Protein AF-A0A6C8H9N4-F1 (afdb_monomer_lite)

InterPro domains:
  IPR001451 Hexapeptide repeat [PF00132] (368-402)
  IPR001753 Enoyl-CoA hydratase/isomerase-like domain [PF00378] (10-259)
  IPR011004 Trimeric LpxA-like superfamily [SSF51161] (281-445)
  IPR014748 Enoyl-CoA hydratase, C-terminal [G3DSA:1.10.12.10] (200-261)
  IPR018376 Enoyl-CoA hydratase/isomerase, conserved site [PS00166] (98-118)
  IPR022852 Carnitinyl-CoA dehydratase [MF_01051] (1-261)
  IPR022852 Carnitinyl-CoA dehydratase [NF002936] (1-260)
  IPR023446 Carnitine operon protein CaiE [MF_01525] (281-476)
  IPR023446 Carnitine operon protein CaiE [NF010150] (281-476)
  IPR029045 ClpP/crotonase-like domain superfamily [SSF52096] (2-259)

Structure (mmCIF, N/CA/C/O backbone):
data_AF-A0A6C8H9N4-F1
#
_entry.id   AF-A0A6C8H9N4-F1
#
loop_
_atom_site.group_PDB
_atom_site.id
_atom_site.type_symbol
_atom_site.label_atom_id
_atom_site.label_alt_id
_atom_site.label_comp_id
_atom_site.label_asym_id
_atom_site.label_entity_id
_atom_site.label_seq_id
_atom_site.pdbx_PDB_ins_code
_atom_site.Cartn_x
_atom_site.Cartn_y
_atom_site.Cartn_z
_atom_site.occupancy
_atom_site.B_iso_or_equiv
_atom_site.auth_seq_id
_atom_site.auth_comp_id
_atom_site.auth_asym_id
_atom_site.auth_atom_id
_atom_site.pdbx_PDB_model_num
ATOM 1 N N . MET A 1 1 ? 4.449 -7.196 29.551 1.00 45.88 1 MET A N 1
ATOM 2 C CA . MET A 1 1 ? 3.094 -6.666 29.304 1.00 45.88 1 MET A CA 1
ATOM 3 C C . MET A 1 1 ? 2.876 -5.544 30.298 1.00 45.88 1 MET A C 1
ATOM 5 O O . MET A 1 1 ? 3.217 -5.740 31.460 1.00 45.88 1 MET A O 1
ATOM 9 N N . SER A 1 2 ? 2.494 -4.350 29.843 1.00 50.97 2 SER A N 1
ATOM 10 C CA . SER A 1 2 ? 2.186 -3.248 30.761 1.00 50.97 2 SER A CA 1
ATOM 11 C C . SER A 1 2 ? 0.941 -3.603 31.574 1.00 50.97 2 SER A C 1
ATOM 13 O O . SER A 1 2 ? 0.083 -4.328 31.084 1.00 50.97 2 SER A O 1
ATOM 15 N N . GLU A 1 3 ? 0.820 -3.074 32.792 1.00 72.50 3 GLU A N 1
ATOM 16 C CA . GLU A 1 3 ? -0.391 -3.231 33.621 1.00 72.50 3 GLU A CA 1
ATOM 17 C C . GLU A 1 3 ? -1.668 -2.699 32.937 1.00 72.50 3 GLU A C 1
ATOM 19 O O . GLU A 1 3 ? -2.765 -3.002 33.385 1.00 72.50 3 GLU A O 1
ATOM 24 N N . SER A 1 4 ? -1.526 -1.927 31.851 1.00 87.19 4 SER A N 1
ATOM 25 C CA . SER A 1 4 ? -2.607 -1.235 31.146 1.00 87.19 4 SER A CA 1
ATOM 26 C C . SER A 1 4 ? -3.258 -2.004 29.992 1.00 87.19 4 SER A C 1
ATOM 28 O O . SER A 1 4 ? -4.226 -1.505 29.420 1.00 87.19 4 SER A O 1
ATOM 30 N N . LEU A 1 5 ? -2.735 -3.172 29.599 1.00 95.25 5 LEU A N 1
ATOM 31 C CA . LEU A 1 5 ? -3.258 -3.941 28.466 1.00 95.25 5 LEU A CA 1
ATOM 32 C C . LEU A 1 5 ? -3.376 -5.425 28.822 1.00 95.25 5 LEU A C 1
ATOM 34 O O . LEU A 1 5 ? -2.366 -6.092 29.057 1.00 95.25 5 LEU A O 1
ATOM 38 N N . HIS A 1 6 ? -4.599 -5.954 28.794 1.00 97.19 6 HIS A N 1
ATOM 39 C CA . HIS A 1 6 ? -4.872 -7.373 29.040 1.00 97.19 6 HIS A CA 1
ATOM 40 C C . HIS A 1 6 ? -5.189 -8.085 27.728 1.00 97.19 6 HIS A C 1
ATOM 42 O O . HIS A 1 6 ? -6.030 -7.626 26.957 1.00 97.19 6 HIS A O 1
ATOM 48 N N . LEU A 1 7 ? -4.520 -9.212 27.481 1.00 97.75 7 LEU A N 1
ATOM 49 C CA . LEU A 1 7 ? -4.695 -10.028 26.280 1.00 97.75 7 LEU A CA 1
ATOM 50 C C . LEU A 1 7 ? -5.270 -11.392 26.668 1.00 97.75 7 LEU A C 1
ATOM 52 O O . LEU A 1 7 ? -4.626 -12.150 27.394 1.00 97.75 7 LEU A O 1
ATOM 56 N N . THR A 1 8 ? -6.453 -11.722 26.156 1.00 97.81 8 THR A N 1
ATOM 57 C CA . THR A 1 8 ? -7.115 -13.014 26.376 1.00 97.81 8 THR A CA 1
ATOM 58 C C . THR A 1 8 ? -7.289 -13.728 25.046 1.00 97.81 8 THR A C 1
ATOM 60 O O . THR A 1 8 ? -7.805 -13.162 24.087 1.00 97.81 8 THR A O 1
ATOM 63 N N . ARG A 1 9 ? -6.870 -14.993 24.968 1.00 96.94 9 ARG A N 1
ATOM 64 C CA . ARG A 1 9 ? -7.011 -15.805 23.757 1.00 96.94 9 ARG A CA 1
ATOM 65 C C . ARG A 1 9 ? -8.137 -16.819 23.915 1.00 96.94 9 ARG A C 1
ATOM 67 O O . ARG A 1 9 ? -8.042 -17.716 24.746 1.00 96.94 9 ARG A O 1
ATOM 74 N N . ASN A 1 10 ? -9.135 -16.724 23.042 1.00 94.44 10 ASN A N 1
ATOM 75 C CA . ASN A 1 10 ? -10.279 -17.627 22.967 1.00 94.44 10 ASN A CA 1
ATOM 76 C C . ASN A 1 10 ? -10.236 -18.373 21.629 1.00 94.44 10 ASN A C 1
ATOM 78 O O . ASN A 1 10 ? -10.806 -17.947 20.625 1.00 94.44 10 ASN A O 1
ATOM 82 N N . GLY A 1 11 ? -9.476 -19.473 21.597 1.00 94.69 11 GLY A N 1
ATOM 83 C CA . GLY A 1 11 ? -9.212 -20.221 20.367 1.00 94.69 11 GLY A CA 1
ATOM 84 C C . GLY A 1 11 ? -8.520 -19.338 19.313 1.00 94.69 11 GLY A C 1
ATOM 85 O O . GLY A 1 11 ? -7.389 -18.904 19.561 1.00 94.69 11 GLY A O 1
ATOM 86 N N . PRO A 1 12 ? -9.159 -19.077 18.154 1.00 96.69 12 PRO A N 1
ATOM 87 C CA . PRO A 1 12 ? -8.620 -18.209 17.110 1.00 96.69 12 PRO A CA 1
ATOM 88 C C . PRO A 1 12 ? -8.943 -16.714 17.302 1.00 96.69 12 PRO A C 1
ATOM 90 O O . PRO A 1 12 ? -8.597 -15.906 16.439 1.00 96.69 12 PRO A O 1
ATOM 93 N N . ILE A 1 13 ? -9.623 -16.330 18.385 1.00 98.56 13 ILE A N 1
ATOM 94 C CA . ILE A 1 13 ? -9.993 -14.940 18.678 1.00 98.56 13 ILE A CA 1
ATOM 95 C C . ILE A 1 13 ? -9.038 -14.372 19.733 1.00 98.56 13 ILE A C 1
ATOM 97 O O . ILE A 1 13 ? -8.815 -14.997 20.774 1.00 98.56 13 ILE A O 1
ATOM 101 N N . LEU A 1 14 ? -8.486 -13.187 19.471 1.00 98.75 14 LEU A N 1
ATOM 102 C CA . LEU A 1 14 ? -7.729 -12.405 20.448 1.00 98.75 14 LEU A CA 1
ATOM 103 C C . LEU A 1 14 ? -8.607 -11.285 21.006 1.00 98.75 14 LEU A C 1
ATOM 105 O O . LEU A 1 14 ? -9.038 -10.412 20.263 1.00 98.75 14 LEU A O 1
ATOM 109 N N . GLU A 1 15 ? -8.837 -11.278 22.309 1.00 98.69 15 GLU A N 1
ATOM 110 C CA . GLU A 1 15 ? -9.490 -10.182 23.020 1.00 98.69 15 GLU A CA 1
ATOM 111 C C . GLU A 1 15 ? -8.422 -9.294 23.664 1.00 98.69 15 GLU A C 1
ATOM 113 O O . GLU A 1 15 ? -7.558 -9.770 24.402 1.00 98.69 15 GLU A O 1
ATOM 118 N N . ILE A 1 16 ? -8.478 -8.004 23.358 1.00 98.56 16 ILE A N 1
ATOM 119 C CA . ILE A 1 16 ? -7.579 -6.964 23.839 1.00 98.56 16 ILE A CA 1
ATOM 120 C C . ILE A 1 16 ? -8.416 -6.017 24.699 1.00 98.56 16 ILE A C 1
ATOM 122 O O . ILE A 1 16 ? -9.386 -5.434 24.218 1.00 98.56 16 ILE A O 1
ATOM 126 N N . THR A 1 17 ? -8.037 -5.841 25.961 1.00 98.44 17 THR A N 1
ATOM 127 C CA . THR A 1 17 ? -8.687 -4.894 26.873 1.00 98.44 17 THR A CA 1
ATOM 128 C C . THR A 1 17 ? -7.698 -3.806 27.259 1.00 98.44 17 THR A C 1
ATOM 130 O O . THR A 1 17 ? -6.695 -4.088 27.917 1.00 98.44 17 THR A O 1
ATOM 133 N N . LEU A 1 18 ? -7.986 -2.565 26.866 1.00 98.19 18 LEU A N 1
ATOM 134 C CA . LEU A 1 18 ? -7.253 -1.381 27.311 1.00 98.19 18 LEU A CA 1
ATOM 135 C C . LEU A 1 18 ? -7.774 -0.953 28.684 1.00 98.19 18 LEU A C 1
ATOM 137 O O . LEU A 1 18 ? -8.847 -0.366 28.781 1.00 98.19 18 LEU A O 1
ATOM 141 N N . ASP A 1 19 ? -7.018 -1.229 29.738 1.00 96.50 19 ASP A N 1
ATOM 142 C CA . ASP A 1 19 ? -7.418 -1.006 31.127 1.00 96.50 19 ASP A CA 1
ATOM 143 C C . ASP A 1 19 ? -6.483 0.002 31.805 1.00 96.50 19 ASP A C 1
ATOM 145 O O . ASP A 1 19 ? -5.555 -0.340 32.535 1.00 96.50 19 ASP A O 1
ATOM 149 N N . ARG A 1 20 ? -6.705 1.288 31.515 1.00 95.38 20 ARG A N 1
ATOM 150 C CA . ARG A 1 20 ? -5.924 2.405 32.066 1.00 95.38 20 ARG A CA 1
ATOM 151 C C . ARG A 1 20 ? -6.873 3.412 32.721 1.00 95.38 20 ARG A C 1
ATOM 153 O O . ARG A 1 20 ? -7.187 4.457 32.134 1.00 95.38 20 ARG A O 1
ATOM 160 N N . PRO A 1 21 ? -7.390 3.112 33.928 1.00 91.88 21 PRO A N 1
ATOM 161 C CA . PRO A 1 21 ? -8.392 3.945 34.573 1.00 91.88 21 PRO A CA 1
ATOM 162 C C . PRO A 1 21 ? -7.886 5.377 34.814 1.00 91.88 21 PRO A C 1
ATOM 164 O O . PRO A 1 21 ? -6.709 5.633 35.034 1.00 91.88 21 PRO A O 1
ATOM 167 N N . LYS A 1 22 ? -8.766 6.379 34.820 1.00 92.56 22 LYS A N 1
ATOM 168 C CA . LYS A 1 22 ? -10.239 6.271 34.797 1.00 92.56 22 LYS A CA 1
ATOM 169 C C . LYS A 1 22 ? -10.874 6.317 33.404 1.00 92.56 22 LYS A C 1
ATOM 171 O O . LYS A 1 22 ? -12.076 6.099 33.305 1.00 92.56 22 LYS A O 1
ATOM 176 N N . ALA A 1 23 ? -10.106 6.664 32.376 1.00 96.50 23 ALA A N 1
ATOM 177 C CA . ALA A 1 23 ? -10.649 7.011 31.064 1.00 96.50 23 ALA A CA 1
ATOM 178 C C . ALA A 1 23 ? -9.992 6.259 29.899 1.00 96.50 23 ALA A C 1
ATOM 180 O O . ALA A 1 23 ? -10.263 6.583 28.746 1.00 96.50 23 ALA A O 1
ATOM 181 N N . ASN A 1 24 ? -9.122 5.285 30.190 1.00 97.69 24 ASN A N 1
ATOM 182 C CA . ASN A 1 24 ? -8.384 4.517 29.188 1.00 97.69 24 ASN A CA 1
ATOM 183 C C . ASN A 1 24 ? -7.630 5.443 28.216 1.00 97.69 24 ASN A C 1
ATOM 185 O O . ASN A 1 24 ? -7.632 5.237 27.005 1.00 97.69 24 ASN A O 1
ATOM 189 N N . ALA A 1 25 ? -7.049 6.520 28.759 1.00 97.38 25 ALA A N 1
ATOM 190 C CA . ALA A 1 25 ? -6.235 7.466 28.001 1.00 97.38 25 ALA A CA 1
ATOM 191 C C . ALA A 1 25 ? -4.892 6.821 27.642 1.00 97.38 25 ALA A C 1
ATOM 193 O O . ALA A 1 25 ? -4.356 6.055 28.444 1.00 97.38 25 ALA A O 1
ATOM 194 N N . ILE A 1 26 ? -4.357 7.126 26.465 1.00 96.88 26 ILE A N 1
ATOM 195 C CA . ILE A 1 26 ? -3.223 6.424 25.861 1.00 96.88 26 ILE A CA 1
ATOM 196 C C . ILE A 1 26 ? -2.017 7.368 25.842 1.00 96.88 26 ILE A C 1
ATOM 198 O O . ILE A 1 26 ? -2.061 8.415 25.202 1.00 96.88 26 ILE A O 1
ATOM 202 N N . ASP A 1 27 ? -0.964 6.990 26.564 1.00 94.88 27 ASP A N 1
ATOM 203 C CA . ASP A 1 27 ? 0.377 7.586 26.470 1.00 94.88 27 ASP A CA 1
ATOM 204 C C . ASP A 1 27 ? 1.232 6.814 25.446 1.00 94.88 27 ASP A C 1
ATOM 206 O O . ASP A 1 27 ? 0.842 5.725 24.997 1.00 94.88 27 ASP A O 1
ATOM 210 N N . ALA A 1 28 ? 2.415 7.325 25.087 1.00 93.50 28 ALA A N 1
ATOM 211 C CA . ALA A 1 28 ? 3.288 6.662 24.114 1.00 93.50 28 ALA A CA 1
ATOM 212 C C . ALA A 1 28 ? 3.641 5.224 24.525 1.00 93.50 28 ALA A C 1
ATOM 214 O O . ALA A 1 28 ? 3.595 4.306 23.705 1.00 93.50 28 ALA A O 1
ATOM 215 N N . LYS A 1 29 ? 3.913 4.980 25.814 1.00 93.25 29 LYS A N 1
ATOM 216 C CA . LYS A 1 29 ? 4.236 3.639 26.333 1.00 93.25 29 LYS A CA 1
ATOM 217 C C . LYS A 1 29 ? 3.095 2.642 26.109 1.00 93.25 29 LYS A C 1
ATOM 219 O O . LYS A 1 29 ? 3.341 1.494 25.736 1.00 93.25 29 LYS A O 1
ATOM 224 N N . THR A 1 30 ? 1.860 3.062 26.359 1.00 95.81 30 THR A N 1
ATOM 225 C CA . THR A 1 30 ? 0.666 2.241 26.144 1.00 95.81 30 THR A CA 1
ATOM 226 C C . THR A 1 30 ? 0.427 2.035 24.653 1.00 95.81 30 THR A C 1
ATOM 228 O O . THR A 1 30 ? 0.174 0.904 24.244 1.00 95.81 30 THR A O 1
ATOM 231 N N . SER A 1 31 ? 0.599 3.078 23.834 1.00 96.81 31 SER A N 1
ATOM 232 C CA . SER A 1 31 ? 0.499 2.981 22.374 1.00 96.81 31 SER A CA 1
ATOM 233 C C . SER A 1 31 ? 1.477 1.952 21.795 1.00 96.81 31 SER A C 1
ATOM 235 O O . SER A 1 31 ? 1.065 1.070 21.043 1.00 96.81 31 SER A O 1
ATOM 237 N N . PHE A 1 32 ? 2.737 1.960 22.245 1.00 95.75 32 PHE A N 1
ATOM 238 C CA . PHE A 1 32 ? 3.734 0.949 21.879 1.00 95.75 32 PHE A CA 1
ATOM 239 C C . PHE A 1 32 ? 3.282 -0.474 22.225 1.00 95.75 32 PHE A C 1
ATOM 241 O O . PHE A 1 32 ? 3.388 -1.381 21.401 1.00 95.75 32 PHE A O 1
ATOM 248 N N . ALA A 1 33 ? 2.763 -0.684 23.439 1.00 96.44 33 ALA A N 1
ATOM 249 C CA . ALA A 1 3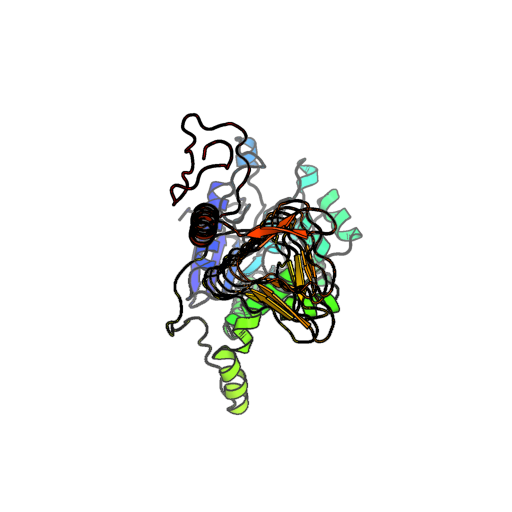3 ? 2.287 -1.997 23.868 1.00 96.44 33 ALA A CA 1
ATOM 250 C C . ALA A 1 33 ? 1.094 -2.487 23.028 1.00 96.44 33 ALA A C 1
ATOM 252 O O . ALA A 1 33 ? 1.010 -3.676 22.714 1.00 96.44 33 ALA A O 1
ATOM 253 N N . MET A 1 34 ? 0.194 -1.579 22.638 1.00 97.88 34 MET A N 1
ATOM 254 C CA . MET A 1 34 ? -0.919 -1.882 21.735 1.00 97.88 34 MET A CA 1
ATOM 255 C C . MET A 1 34 ? -0.420 -2.228 20.330 1.00 97.88 34 MET A C 1
ATOM 257 O O . MET A 1 34 ? -0.872 -3.216 19.753 1.00 97.88 34 MET A O 1
ATOM 261 N N . GLY A 1 35 ? 0.551 -1.477 19.807 1.00 97.25 35 GLY A N 1
ATOM 262 C CA . GLY A 1 35 ? 1.184 -1.751 18.518 1.00 97.25 35 GLY A CA 1
ATOM 263 C C . GLY A 1 35 ? 1.808 -3.143 18.465 1.00 97.25 35 GLY A C 1
ATOM 264 O O . GLY A 1 35 ? 1.526 -3.922 17.556 1.00 97.25 35 GLY A O 1
ATOM 265 N N . GLU A 1 36 ? 2.571 -3.517 19.493 1.00 97.12 36 GLU A N 1
ATOM 266 C CA . GLU A 1 36 ? 3.125 -4.869 19.623 1.00 97.12 36 GLU A CA 1
ATOM 267 C C . GLU A 1 36 ? 2.026 -5.941 19.695 1.00 97.12 36 GLU A C 1
ATOM 269 O O . GLU A 1 36 ? 2.151 -7.000 19.080 1.00 97.12 36 GLU A O 1
ATOM 274 N N . ALA A 1 37 ? 0.917 -5.689 20.399 1.00 97.69 37 ALA A N 1
ATOM 275 C CA . ALA A 1 37 ? -0.204 -6.627 20.447 1.00 97.69 37 ALA A CA 1
ATOM 276 C C . ALA A 1 37 ? -0.837 -6.842 19.058 1.00 97.69 37 ALA A C 1
ATOM 278 O O . ALA A 1 37 ? -1.079 -7.989 18.670 1.00 97.69 37 ALA A O 1
ATOM 279 N N . PHE A 1 38 ? -1.047 -5.776 18.280 1.00 98.56 38 PHE A N 1
ATOM 280 C CA . PHE A 1 38 ? -1.595 -5.884 16.925 1.00 98.56 38 PHE A CA 1
ATOM 281 C C . PHE A 1 38 ? -0.613 -6.496 15.921 1.00 98.56 38 PHE A C 1
ATOM 283 O O . PHE A 1 38 ? -1.044 -7.258 15.055 1.00 98.56 38 PHE A O 1
ATOM 290 N N . LEU A 1 39 ? 0.693 -6.240 16.042 1.00 97.62 39 LEU A N 1
ATOM 291 C CA . LEU A 1 39 ? 1.707 -6.922 15.231 1.00 97.62 39 LEU A CA 1
ATOM 292 C C . LEU A 1 39 ? 1.749 -8.424 15.533 1.00 97.62 39 LEU A C 1
ATOM 294 O O . LEU A 1 39 ? 1.706 -9.238 14.611 1.00 97.62 39 LEU A O 1
ATOM 298 N N . ASN A 1 40 ? 1.743 -8.805 16.812 1.00 97.31 40 ASN A N 1
ATOM 299 C CA . ASN A 1 40 ? 1.678 -10.211 17.210 1.00 97.31 40 ASN A CA 1
ATOM 300 C C . ASN A 1 40 ? 0.391 -10.877 16.701 1.00 97.31 40 ASN A C 1
ATOM 302 O O . ASN A 1 40 ? 0.434 -11.991 16.185 1.00 97.31 40 ASN A O 1
ATOM 306 N N . PHE A 1 41 ? -0.748 -10.182 16.761 1.00 98.25 41 PHE A N 1
ATOM 307 C CA . PHE A 1 41 ? -2.000 -10.653 16.166 1.00 98.25 41 PHE A CA 1
ATOM 308 C C . PHE A 1 41 ? -1.911 -10.820 14.643 1.00 98.25 41 PHE A C 1
ATOM 310 O O . PHE A 1 41 ? -2.362 -11.837 14.106 1.00 98.25 41 PHE A O 1
ATOM 317 N N . ARG A 1 42 ? -1.323 -9.849 13.933 1.00 97.00 42 ARG A N 1
ATOM 318 C CA . ARG A 1 42 ? -1.102 -9.914 12.480 1.00 97.00 42 ARG A CA 1
ATOM 319 C C . ARG A 1 42 ? -0.319 -11.170 12.111 1.00 97.00 42 ARG A C 1
ATOM 321 O O . ARG A 1 42 ? -0.714 -11.882 11.186 1.00 97.00 42 ARG A O 1
ATOM 328 N N . ASP A 1 43 ? 0.742 -11.442 12.865 1.00 95.50 43 ASP A N 1
ATOM 329 C CA . ASP A 1 43 ? 1.767 -12.417 12.507 1.00 95.50 43 ASP A CA 1
ATOM 330 C C . ASP A 1 43 ? 1.522 -13.826 13.090 1.00 95.50 43 ASP A C 1
ATOM 332 O O . ASP A 1 43 ? 2.072 -14.790 12.558 1.00 95.50 43 ASP A O 1
ATOM 336 N N . ASP A 1 44 ? 0.656 -13.996 14.101 1.00 95.44 44 ASP A N 1
ATOM 337 C CA . ASP A 1 44 ? 0.289 -15.318 14.645 1.00 95.44 44 ASP A CA 1
ATOM 338 C C . ASP A 1 44 ? -0.693 -16.052 13.707 1.00 95.44 44 ASP A C 1
ATOM 340 O O . ASP A 1 44 ? -1.859 -15.657 13.611 1.00 95.44 44 ASP A O 1
ATOM 344 N N . PRO A 1 45 ? -0.290 -17.137 13.020 1.00 91.06 45 PRO A N 1
ATOM 345 C CA . PRO A 1 45 ? -1.161 -17.843 12.080 1.00 91.06 45 PRO A CA 1
ATOM 346 C C . PRO A 1 45 ? -2.404 -18.449 12.745 1.00 91.06 45 PRO A C 1
ATOM 348 O O . PRO A 1 45 ? -3.428 -18.611 12.090 1.00 91.06 45 PRO A O 1
ATOM 351 N N . GLU A 1 46 ? -2.354 -18.753 14.039 1.00 93.81 46 GLU A N 1
ATOM 352 C CA . GLU A 1 46 ? -3.459 -19.390 14.750 1.00 93.81 46 GLU A CA 1
ATOM 353 C C . GLU A 1 46 ? -4.563 -18.392 15.148 1.00 93.81 46 GLU A C 1
ATOM 355 O O . GLU A 1 46 ? -5.663 -18.803 15.519 1.00 93.81 46 GLU A O 1
ATOM 360 N N . LEU A 1 47 ? -4.291 -17.085 15.064 1.00 96.81 47 LEU A N 1
ATOM 361 C CA . LEU A 1 47 ? -5.266 -16.026 15.314 1.00 96.81 47 LEU A CA 1
ATOM 362 C C . LEU A 1 47 ? -5.927 -15.557 14.016 1.00 96.81 47 LEU A C 1
ATOM 364 O O . LEU A 1 47 ? -5.281 -15.373 12.980 1.00 96.81 47 LEU A O 1
ATOM 368 N N . ARG A 1 48 ? -7.238 -15.331 14.095 1.00 96.88 48 ARG A N 1
ATOM 369 C CA . ARG A 1 48 ? -8.128 -15.047 12.964 1.00 96.88 48 ARG A CA 1
ATOM 370 C C . ARG A 1 48 ? -8.834 -13.709 13.076 1.00 96.88 48 ARG A C 1
ATOM 372 O O . ARG A 1 48 ? -8.979 -13.052 12.055 1.00 96.88 48 ARG A O 1
ATOM 379 N N . VAL A 1 49 ? -9.274 -13.332 14.273 1.00 98.69 49 VAL A N 1
ATOM 380 C CA . VAL A 1 49 ? -10.033 -12.101 14.542 1.00 98.69 49 VAL A CA 1
ATOM 381 C C . VAL A 1 49 ? -9.543 -11.504 15.856 1.00 98.69 49 VAL A C 1
ATOM 383 O O . VAL A 1 49 ? -9.255 -12.253 16.791 1.00 98.69 49 VAL A O 1
ATOM 386 N N . ALA A 1 50 ? -9.453 -10.179 15.933 1.00 98.81 50 ALA A N 1
ATOM 387 C CA . ALA A 1 50 ? -9.221 -9.473 17.186 1.00 98.81 50 ALA A CA 1
ATOM 388 C C . ALA A 1 50 ? -10.474 -8.705 17.616 1.00 98.81 50 ALA A C 1
ATOM 390 O O . ALA A 1 50 ? -11.203 -8.177 16.778 1.00 98.81 50 ALA A O 1
ATOM 391 N N . ILE A 1 51 ? -10.700 -8.615 18.922 1.00 98.94 51 ILE A N 1
ATOM 392 C CA . ILE A 1 51 ? -11.691 -7.741 19.547 1.00 98.94 51 ILE A CA 1
ATOM 393 C C . ILE A 1 51 ? -10.928 -6.794 20.473 1.00 98.94 51 ILE A C 1
ATOM 395 O O . ILE A 1 51 ? -10.175 -7.265 21.318 1.00 98.94 51 ILE A O 1
ATOM 399 N N . ILE A 1 52 ? -11.113 -5.484 20.333 1.00 98.81 52 ILE A N 1
ATOM 400 C CA . ILE A 1 52 ? -10.569 -4.465 21.242 1.00 98.81 52 ILE A CA 1
ATOM 401 C C . ILE A 1 52 ? -11.714 -3.830 22.036 1.00 98.81 52 ILE A C 1
ATOM 403 O O . ILE A 1 52 ? -12.726 -3.441 21.455 1.00 98.81 52 ILE A O 1
ATOM 407 N N . THR A 1 53 ? -11.560 -3.716 23.354 1.00 98.75 53 THR A N 1
ATOM 408 C CA . THR A 1 53 ? -12.513 -3.059 24.267 1.00 98.75 53 THR A CA 1
ATOM 409 C C . THR A 1 53 ? -11.784 -2.236 25.335 1.00 98.75 53 THR A C 1
ATOM 411 O O . THR A 1 53 ? -10.573 -2.378 25.522 1.00 98.75 53 THR A O 1
ATOM 414 N N . GLY A 1 54 ? -12.507 -1.361 26.035 1.00 98.19 54 GLY A N 1
ATOM 415 C CA . GLY A 1 54 ? -11.994 -0.616 27.185 1.00 98.19 54 GLY A CA 1
ATOM 416 C C . GLY A 1 54 ? -12.286 -1.326 28.508 1.00 98.19 54 GLY A C 1
ATOM 417 O O . GLY A 1 54 ? -13.343 -1.927 28.686 1.00 98.19 54 GLY A O 1
ATOM 418 N N . GLY A 1 55 ? -11.371 -1.218 29.469 1.00 95.94 55 GLY A N 1
ATOM 419 C CA . GLY A 1 55 ? -11.598 -1.617 30.855 1.00 95.94 55 GLY A CA 1
ATOM 420 C C . GLY A 1 55 ? -12.659 -0.737 31.527 1.00 95.94 55 GLY A C 1
ATOM 421 O O . GLY A 1 55 ? -12.756 0.467 31.264 1.00 95.94 55 GLY A O 1
ATOM 422 N N . GLY A 1 56 ? -13.464 -1.335 32.408 1.00 94.31 56 GLY A N 1
ATOM 423 C CA . GLY A 1 56 ? -14.576 -0.666 33.090 1.00 94.31 56 GLY A CA 1
ATOM 424 C C . GLY A 1 56 ? -15.824 -0.471 32.216 1.00 94.31 56 GLY A C 1
ATOM 425 O O . GLY A 1 56 ? -16.013 -1.139 31.205 1.00 94.31 56 GLY A O 1
ATOM 426 N N . GLU A 1 57 ? -16.712 0.442 32.625 1.00 91.25 57 GLU A N 1
ATOM 427 C CA . GLU A 1 57 ? -18.053 0.596 32.016 1.00 91.25 57 GLU A CA 1
ATOM 428 C C . GLU A 1 57 ? -18.302 1.955 31.345 1.00 91.25 57 GLU A C 1
ATOM 430 O O . GLU A 1 57 ? -19.352 2.171 30.747 1.00 91.25 57 GLU A O 1
ATOM 435 N N . LYS A 1 58 ? -17.385 2.920 31.494 1.00 95.81 58 LYS A N 1
ATOM 436 C CA . LYS A 1 58 ? -17.633 4.318 31.086 1.00 95.81 58 LYS A CA 1
ATOM 437 C C . LYS A 1 58 ? -16.860 4.767 29.861 1.00 95.81 58 LYS A C 1
ATOM 439 O O . LYS A 1 58 ? -17.342 5.637 29.142 1.00 95.81 58 LYS A O 1
ATOM 444 N N . PHE A 1 59 ? -15.662 4.239 29.651 1.00 98.25 59 PHE A N 1
ATOM 445 C CA . PHE A 1 59 ? -14.777 4.673 28.581 1.00 98.25 59 PHE A CA 1
ATOM 446 C C . PHE A 1 59 ? -14.305 3.459 27.802 1.00 98.25 59 PHE A C 1
ATOM 448 O O . PHE A 1 59 ? -13.746 2.530 28.378 1.00 98.25 59 PHE A O 1
ATOM 455 N N . PHE A 1 60 ? -14.475 3.528 26.489 1.00 98.75 60 PHE A N 1
ATOM 456 C CA . PHE A 1 60 ? -13.654 2.746 25.583 1.00 98.75 60 PHE A CA 1
ATOM 457 C C . PHE A 1 60 ? -12.240 3.326 25.596 1.00 98.75 60 PHE A C 1
ATOM 459 O O . PHE A 1 60 ? -11.306 2.674 26.053 1.00 98.75 60 PHE A O 1
ATOM 466 N N . SER A 1 61 ? -12.111 4.605 25.230 1.00 98.56 61 SER A N 1
ATOM 467 C CA . SER A 1 61 ? -10.895 5.397 25.415 1.00 98.56 61 SER A CA 1
ATOM 468 C C . SER A 1 61 ? -11.185 6.890 25.249 1.00 98.56 61 SER A C 1
ATOM 470 O O . SER A 1 61 ? -11.966 7.295 24.387 1.00 98.56 61 SER A O 1
ATOM 472 N N . ALA A 1 62 ? -10.538 7.717 26.070 1.00 97.31 62 ALA A N 1
ATOM 473 C CA . ALA A 1 62 ? -10.541 9.172 25.931 1.00 97.31 62 ALA A CA 1
ATOM 474 C C . ALA A 1 62 ? -9.486 9.710 24.942 1.00 97.31 62 ALA A C 1
ATOM 476 O O . ALA A 1 62 ? -9.374 10.926 24.803 1.00 97.31 62 ALA A O 1
ATOM 477 N N . GLY A 1 63 ? -8.728 8.834 24.272 1.00 96.75 63 GLY A N 1
ATOM 478 C CA . GLY A 1 63 ? -7.671 9.226 23.343 1.00 96.75 63 GLY A CA 1
ATOM 479 C C . GLY A 1 63 ? -6.366 9.571 24.050 1.00 96.75 63 GLY A C 1
ATOM 480 O O . GLY A 1 63 ? -6.007 8.923 25.034 1.00 96.75 63 GLY A O 1
ATOM 481 N N . TRP A 1 64 ? -5.631 10.544 23.510 1.00 95.69 64 TRP A N 1
ATOM 482 C CA . TRP A 1 64 ? -4.294 10.896 23.986 1.00 95.69 64 TRP A CA 1
ATOM 483 C C . TRP A 1 64 ? -4.307 11.348 25.451 1.00 95.69 64 TRP A C 1
ATOM 485 O O . TRP A 1 64 ? -5.194 12.090 25.888 1.00 95.69 64 TRP A O 1
ATOM 495 N N . ASP A 1 65 ? -3.334 10.881 26.233 1.00 93.81 65 ASP A N 1
ATOM 496 C CA . ASP A 1 65 ? -3.196 11.284 27.625 1.00 93.81 65 ASP A CA 1
ATOM 497 C C . ASP A 1 65 ? -2.713 12.735 27.740 1.00 93.81 65 ASP A C 1
ATOM 499 O O . ASP A 1 65 ? -1.521 13.034 27.740 1.00 93.81 65 ASP A O 1
ATOM 503 N N . LEU A 1 66 ? -3.668 13.650 27.919 1.00 89.06 66 LEU A N 1
ATOM 504 C CA . LEU A 1 66 ? -3.388 15.077 28.083 1.00 89.06 66 LEU A CA 1
ATOM 505 C C . LEU A 1 66 ? -2.528 15.404 29.317 1.00 89.06 66 LEU A C 1
ATOM 507 O O . LEU A 1 66 ? -1.965 16.495 29.381 1.00 89.06 66 LEU A O 1
ATOM 511 N N . LYS A 1 67 ? -2.411 14.501 30.304 1.00 88.25 67 LYS A N 1
ATOM 512 C CA . LYS A 1 67 ? -1.451 14.685 31.403 1.00 88.25 67 LYS A CA 1
ATOM 513 C C . LYS A 1 67 ? -0.031 14.402 30.937 1.00 88.25 67 LYS A C 1
ATOM 515 O O . LYS A 1 67 ? 0.842 15.211 31.219 1.00 88.25 67 LYS A O 1
ATOM 520 N N . ALA A 1 68 ? 0.176 13.323 30.181 1.00 84.31 68 ALA A N 1
ATOM 521 C CA . ALA A 1 68 ? 1.469 13.036 29.562 1.00 84.31 68 ALA A CA 1
ATOM 522 C C . ALA A 1 68 ? 1.881 14.173 28.610 1.00 84.31 68 ALA A C 1
ATOM 524 O O . ALA A 1 68 ? 3.018 14.638 28.660 1.00 84.31 68 ALA A O 1
ATOM 525 N N . ALA A 1 69 ? 0.928 14.705 27.834 1.00 84.25 69 ALA A N 1
ATOM 526 C CA . ALA A 1 69 ? 1.137 15.891 27.003 1.00 84.25 69 ALA A CA 1
ATOM 527 C C . ALA A 1 69 ? 1.598 17.108 27.828 1.00 84.25 69 ALA A C 1
ATOM 529 O O . ALA A 1 69 ? 2.577 17.771 27.489 1.00 84.25 69 ALA A O 1
ATOM 530 N N . ALA A 1 70 ? 0.924 17.388 28.950 1.00 84.75 70 ALA A N 1
ATOM 531 C CA . ALA A 1 70 ? 1.293 18.483 29.850 1.00 84.75 70 ALA A CA 1
ATOM 532 C C . ALA A 1 70 ? 2.660 18.272 30.534 1.00 84.75 70 ALA A C 1
ATOM 534 O O . ALA A 1 70 ? 3.318 19.245 30.899 1.00 84.75 70 ALA A O 1
ATOM 535 N N . GLU A 1 71 ? 3.090 17.020 30.689 1.00 89.56 71 GLU A N 1
ATOM 536 C CA . GLU A 1 71 ? 4.398 16.619 31.224 1.00 89.56 71 GLU A CA 1
ATOM 537 C C . GLU A 1 71 ? 5.508 16.587 30.152 1.00 89.56 71 GLU A C 1
ATOM 539 O O . GLU A 1 71 ? 6.665 16.316 30.476 1.00 89.56 71 GLU A O 1
ATOM 544 N N . GLY A 1 72 ? 5.188 16.936 28.899 1.00 83.88 72 GLY A N 1
ATOM 545 C CA . GLY A 1 72 ? 6.154 17.138 27.819 1.00 83.88 72 GLY A CA 1
ATOM 546 C C . GLY A 1 72 ? 6.182 16.051 26.743 1.00 83.88 72 GLY A C 1
ATOM 547 O O . GLY A 1 72 ? 7.078 16.083 25.900 1.00 83.88 72 GLY A O 1
ATOM 548 N N . GLU A 1 73 ? 5.237 15.104 26.737 1.00 88.50 73 GLU A N 1
ATOM 549 C CA . GLU A 1 73 ? 5.049 14.203 25.592 1.00 88.50 73 GLU A CA 1
ATOM 550 C C . GLU A 1 73 ? 4.632 15.027 24.363 1.00 88.50 73 GLU A C 1
ATOM 552 O O . GLU A 1 73 ? 3.650 15.772 24.397 1.00 88.50 73 GLU A O 1
ATOM 557 N N . ALA A 1 74 ? 5.415 14.944 23.287 1.00 81.88 74 ALA A N 1
ATOM 558 C CA . ALA A 1 74 ? 5.163 15.726 22.084 1.00 81.88 74 ALA A CA 1
ATOM 559 C C . ALA A 1 74 ? 3.950 15.169 21.309 1.00 81.88 74 ALA A C 1
ATOM 561 O O . ALA A 1 74 ? 3.795 13.948 21.242 1.00 81.88 74 ALA A O 1
ATOM 562 N N . PRO A 1 75 ? 3.115 16.018 20.677 1.00 78.44 75 PRO A N 1
ATOM 563 C CA . PRO A 1 75 ? 2.024 15.555 19.814 1.00 78.44 75 PRO A CA 1
ATOM 564 C C . PRO A 1 75 ? 2.493 14.678 18.642 1.00 78.44 75 PRO A C 1
ATOM 566 O O . PRO A 1 75 ? 1.738 13.842 18.165 1.00 78.44 75 PRO A O 1
ATOM 569 N N . ASP A 1 76 ? 3.737 14.858 18.192 1.00 82.12 76 ASP A N 1
ATOM 570 C CA . ASP A 1 76 ? 4.405 14.093 17.134 1.00 82.12 76 ASP A CA 1
ATOM 571 C C . ASP A 1 76 ? 5.425 13.078 17.688 1.00 82.12 76 ASP A C 1
ATOM 573 O O . ASP A 1 76 ? 6.363 12.680 16.991 1.00 82.12 76 ASP A O 1
ATOM 577 N N . ALA A 1 77 ? 5.267 12.665 18.951 1.00 83.38 77 ALA A N 1
ATOM 578 C CA . ALA A 1 77 ? 6.085 11.616 19.546 1.00 83.38 77 ALA A CA 1
ATOM 579 C C . ALA A 1 77 ? 5.993 10.303 18.749 1.00 83.38 77 ALA A C 1
ATOM 581 O O . ALA A 1 77 ? 5.016 10.015 18.056 1.00 83.38 77 ALA A O 1
ATOM 582 N N . ASP A 1 78 ? 7.015 9.459 18.890 1.00 89.19 78 ASP A N 1
ATOM 583 C CA . ASP A 1 78 ? 6.935 8.089 18.395 1.00 89.19 78 ASP A CA 1
ATOM 584 C C . ASP A 1 78 ? 5.931 7.306 19.255 1.00 89.19 78 ASP A C 1
ATOM 586 O O . ASP A 1 78 ? 6.204 6.973 20.408 1.00 89.19 78 ASP A O 1
ATOM 590 N N . PHE A 1 79 ? 4.750 7.040 18.699 1.00 91.94 79 PHE A N 1
ATOM 591 C CA . PHE A 1 79 ? 3.696 6.242 19.330 1.00 91.94 79 PHE A CA 1
ATOM 592 C C . PHE A 1 79 ? 3.850 4.732 19.081 1.00 91.94 79 PHE A C 1
ATOM 594 O O . PHE A 1 79 ? 2.994 3.943 19.495 1.00 91.94 79 PHE A O 1
ATOM 601 N N . GLY A 1 80 ? 4.946 4.324 18.441 1.00 92.50 80 GLY A N 1
ATOM 602 C CA . GLY A 1 80 ? 5.291 2.937 18.193 1.00 92.50 80 GLY A CA 1
ATOM 603 C C . GLY A 1 80 ? 4.702 2.361 16.906 1.00 92.50 80 GLY A C 1
ATOM 604 O O . GLY A 1 80 ? 4.194 3.079 16.036 1.00 92.50 80 GLY A O 1
ATOM 605 N N . PRO A 1 81 ? 4.817 1.034 16.724 1.00 91.12 81 PRO A N 1
ATOM 606 C CA . PRO A 1 81 ? 4.367 0.387 15.504 1.00 91.12 81 PRO A CA 1
ATOM 607 C C . PRO A 1 81 ? 2.856 0.538 15.333 1.00 91.12 81 PRO A C 1
ATOM 609 O O . PRO A 1 81 ? 2.087 0.217 16.232 1.00 91.12 81 PRO A O 1
ATOM 612 N N . GLY A 1 82 ? 2.435 0.977 14.147 1.00 91.06 82 GLY A N 1
ATOM 613 C CA . GLY A 1 82 ? 1.017 1.161 13.847 1.00 91.06 82 GLY A CA 1
ATOM 614 C C . GLY A 1 82 ? 0.440 2.514 14.245 1.00 91.06 82 GLY A C 1
ATOM 615 O O . GLY A 1 82 ? -0.779 2.653 14.185 1.00 91.06 82 GLY A O 1
ATOM 616 N N . GLY A 1 83 ? 1.286 3.488 14.598 1.00 94.06 83 GLY A N 1
ATOM 617 C CA . GLY A 1 83 ? 0.858 4.840 14.948 1.00 94.06 83 GLY A CA 1
ATOM 618 C C . GLY A 1 83 ? 0.166 4.891 16.308 1.00 94.06 83 GLY A C 1
ATOM 619 O O . GLY A 1 83 ? 0.267 3.965 17.118 1.00 94.06 83 GLY A O 1
ATOM 620 N N . PHE A 1 84 ? -0.552 5.982 16.568 1.00 95.62 84 PHE A N 1
ATOM 621 C CA . PHE A 1 84 ? -1.293 6.145 17.815 1.00 95.62 84 PHE A CA 1
ATOM 622 C C . PHE A 1 84 ? -2.276 4.986 18.044 1.00 95.62 84 PHE A C 1
ATOM 624 O O . PHE A 1 84 ? -3.008 4.575 17.138 1.00 95.62 84 PHE A O 1
ATOM 631 N N . ALA A 1 85 ? -2.290 4.453 19.268 1.00 96.06 85 ALA A N 1
ATOM 632 C CA . ALA A 1 85 ? -3.075 3.290 19.687 1.00 96.06 85 ALA A CA 1
ATOM 633 C C . ALA A 1 85 ? -2.773 1.985 18.916 1.00 96.06 85 ALA A C 1
ATOM 635 O O . ALA A 1 85 ? -3.518 1.009 19.027 1.00 96.06 85 ALA A O 1
ATOM 636 N N . GLY A 1 86 ? -1.688 1.944 18.139 1.00 94.50 86 GLY A N 1
ATOM 637 C CA . GLY A 1 86 ? -1.126 0.734 17.547 1.00 94.50 86 GLY A CA 1
ATOM 638 C C . GLY A 1 86 ? -1.895 0.107 16.382 1.00 94.50 86 GLY A C 1
ATOM 639 O O . GLY A 1 86 ? -1.370 -0.805 15.761 1.00 94.50 86 GLY A O 1
ATOM 640 N N . LEU A 1 87 ? -3.115 0.548 16.062 1.00 97.25 87 LEU A N 1
ATOM 641 C CA . LEU A 1 87 ? -3.911 0.010 14.944 1.00 97.25 87 LEU A CA 1
ATOM 642 C C . LEU A 1 87 ? -4.017 0.982 13.763 1.00 97.25 87 LEU A C 1
ATOM 644 O O . LEU A 1 87 ? -4.166 0.557 12.616 1.00 97.25 87 LEU A O 1
ATOM 648 N N . THR A 1 88 ? -3.967 2.285 14.041 1.00 96.50 88 THR A N 1
ATOM 649 C CA . THR A 1 88 ? -4.376 3.363 13.128 1.00 96.50 88 THR A CA 1
ATOM 650 C C . THR A 1 88 ? -3.565 3.416 11.832 1.00 96.50 88 THR A C 1
ATOM 652 O O . THR A 1 88 ? -4.096 3.855 10.808 1.00 96.50 88 THR A O 1
ATOM 655 N N . GLU A 1 89 ? -2.338 2.893 11.834 1.00 95.88 89 GLU A N 1
ATOM 656 C CA . GLU A 1 89 ? -1.429 2.862 10.683 1.00 95.88 89 GLU A CA 1
ATOM 657 C C . GLU A 1 89 ? -0.904 1.458 10.316 1.00 95.88 89 GLU A C 1
ATOM 659 O O . GLU A 1 89 ? -0.011 1.330 9.473 1.00 95.88 89 GLU A O 1
ATOM 664 N N . ILE A 1 90 ? -1.461 0.369 10.871 1.00 94.88 90 ILE A N 1
ATOM 665 C CA . ILE A 1 90 ? -1.123 -1.000 10.418 1.00 94.88 90 ILE A CA 1
ATOM 666 C C . ILE A 1 90 ? -1.933 -1.352 9.166 1.00 94.88 90 ILE A C 1
ATOM 668 O O . ILE A 1 90 ? -2.847 -2.178 9.168 1.00 94.88 90 ILE A O 1
ATOM 672 N N . PHE A 1 91 ? -1.573 -0.719 8.051 1.00 92.06 91 PHE A N 1
ATOM 673 C CA . PHE A 1 91 ? -2.267 -0.889 6.774 1.00 92.06 91 PHE A CA 1
ATOM 674 C C . PHE A 1 91 ? -2.124 -2.284 6.159 1.00 92.06 91 PHE A C 1
ATOM 676 O O . PHE A 1 91 ? -2.802 -2.550 5.179 1.00 92.06 91 PHE A O 1
ATOM 683 N N . ASP A 1 92 ? -1.261 -3.162 6.675 1.00 90.00 92 ASP A N 1
ATOM 684 C CA . ASP A 1 92 ? -1.087 -4.541 6.198 1.00 90.00 92 ASP A CA 1
ATOM 685 C C . ASP A 1 92 ? -1.687 -5.602 7.142 1.00 90.00 92 ASP A C 1
ATOM 687 O O . ASP A 1 92 ? -1.458 -6.803 6.967 1.00 90.00 92 ASP A O 1
ATOM 691 N N . LEU A 1 93 ? -2.485 -5.180 8.131 1.00 96.31 93 LEU A N 1
ATOM 692 C CA . LEU A 1 93 ? -3.277 -6.079 8.966 1.00 96.31 93 LEU A CA 1
ATOM 693 C C . LEU A 1 93 ? -4.518 -6.544 8.198 1.00 96.31 93 LEU A C 1
ATOM 695 O O . LEU A 1 93 ? -5.575 -5.927 8.266 1.00 96.31 93 LEU A O 1
ATOM 699 N N . ASP A 1 94 ? -4.404 -7.656 7.477 1.00 95.56 94 ASP A N 1
ATOM 700 C CA . ASP A 1 94 ? -5.503 -8.190 6.655 1.00 95.56 94 ASP A CA 1
ATOM 701 C C . ASP A 1 94 ? -6.443 -9.139 7.427 1.00 95.56 94 ASP A C 1
ATOM 703 O O . ASP A 1 94 ? -7.340 -9.747 6.849 1.00 95.56 94 ASP A O 1
ATOM 707 N N . LYS A 1 95 ? -6.261 -9.269 8.746 1.00 97.62 95 LYS A N 1
ATOM 708 C CA . LYS A 1 95 ? -7.200 -9.966 9.635 1.00 97.62 95 LYS A CA 1
ATOM 709 C C . LYS A 1 95 ? -8.241 -8.983 10.189 1.00 97.62 95 LYS A C 1
ATOM 711 O O . LYS A 1 95 ? -7.880 -7.824 10.421 1.00 97.62 95 LYS A O 1
ATOM 716 N N . PRO A 1 96 ? -9.496 -9.410 10.415 1.00 98.38 96 PRO A N 1
ATOM 717 C CA . PRO A 1 96 ? -10.522 -8.545 10.981 1.00 98.38 96 PRO A CA 1
ATOM 718 C C . PRO A 1 96 ? -10.230 -8.103 12.416 1.00 98.38 96 PRO A C 1
ATOM 720 O O . PRO A 1 96 ? -9.794 -8.906 13.246 1.00 98.38 96 PRO A O 1
ATOM 723 N N . VAL A 1 97 ? -10.565 -6.851 12.710 1.00 98.88 97 VAL A N 1
ATOM 724 C CA . VAL A 1 97 ? -10.587 -6.265 14.051 1.00 98.88 97 VAL A CA 1
ATOM 725 C C . VAL A 1 97 ? -11.980 -5.709 14.332 1.00 98.88 97 VAL A C 1
ATOM 727 O O . VAL A 1 97 ? -12.538 -4.975 13.518 1.00 98.88 97 VAL A O 1
ATOM 730 N N . ILE A 1 98 ? -12.530 -6.043 15.495 1.00 98.94 98 ILE A N 1
ATOM 731 C CA . ILE A 1 98 ? -13.811 -5.543 15.997 1.00 98.94 98 ILE A CA 1
ATOM 732 C C . ILE A 1 98 ? -13.530 -4.616 17.181 1.00 98.94 98 ILE A C 1
ATOM 734 O O . ILE A 1 98 ? -12.924 -5.038 18.164 1.00 98.94 98 ILE A O 1
ATOM 738 N N . ALA A 1 99 ? -13.996 -3.373 17.127 1.00 98.94 99 ALA A N 1
ATOM 739 C CA . ALA A 1 99 ? -14.052 -2.499 18.291 1.00 98.94 99 ALA A CA 1
ATOM 740 C C . ALA A 1 99 ? -15.370 -2.726 19.043 1.00 98.94 99 ALA A C 1
ATOM 742 O O . ALA A 1 99 ? -16.446 -2.421 18.529 1.00 98.94 99 ALA A O 1
ATOM 743 N N . ALA A 1 100 ? -15.285 -3.262 20.260 1.00 98.88 100 ALA A N 1
ATOM 744 C CA . ALA A 1 100 ? -16.398 -3.384 21.193 1.00 98.88 100 ALA A CA 1
ATOM 745 C C . ALA A 1 100 ? -16.415 -2.148 22.111 1.00 98.88 100 ALA A C 1
ATOM 747 O O . ALA A 1 100 ? -15.743 -2.099 23.138 1.00 98.88 100 ALA A O 1
ATOM 748 N N . VAL A 1 101 ? -17.149 -1.109 21.715 1.00 98.88 101 VAL A N 1
ATOM 749 C CA . VAL A 1 101 ? -17.136 0.204 22.375 1.00 98.88 101 VAL A CA 1
ATOM 750 C C . VAL A 1 101 ? -18.116 0.219 23.552 1.00 98.88 101 VAL A C 1
ATOM 752 O O . VAL A 1 101 ? -19.323 0.381 23.381 1.00 98.88 101 VAL A O 1
ATOM 755 N N . ASN A 1 102 ? -17.578 0.072 24.763 1.00 98.38 102 ASN A N 1
ATOM 756 C CA . ASN A 1 102 ? -18.295 -0.038 26.044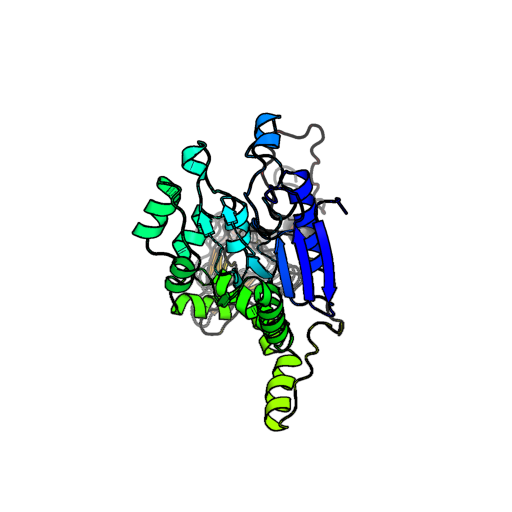 1.00 98.38 102 ASN A CA 1
ATOM 757 C C . ASN A 1 102 ? -18.711 1.301 26.678 1.00 98.38 102 ASN A C 1
ATOM 759 O O . ASN A 1 102 ? -19.201 1.314 27.805 1.00 98.38 102 ASN A O 1
ATOM 763 N N . GLY A 1 103 ? -18.476 2.431 26.008 1.00 98.38 103 GLY A N 1
ATOM 764 C CA . GLY A 1 103 ? -18.770 3.756 26.548 1.00 98.38 103 GLY A CA 1
ATOM 765 C C . GLY A 1 103 ? -18.206 4.879 25.682 1.00 98.38 103 GLY A C 1
ATOM 766 O O . GLY A 1 103 ? -18.278 4.830 24.456 1.00 98.38 103 GLY A O 1
ATOM 767 N N . TYR A 1 104 ? -17.645 5.913 26.307 1.00 98.75 104 TYR A N 1
ATOM 768 C CA . TYR A 1 104 ? -17.071 7.051 25.591 1.00 98.75 104 TYR A CA 1
ATOM 769 C C . TYR A 1 104 ? -15.843 6.653 24.762 1.00 98.75 104 TYR A C 1
ATOM 771 O O . TYR A 1 104 ? -14.879 6.102 25.297 1.00 98.75 104 TYR A O 1
ATOM 779 N N . ALA A 1 105 ? -15.880 6.981 23.472 1.00 98.69 105 ALA A N 1
ATOM 780 C CA . ALA A 1 105 ? -14.766 6.888 22.538 1.00 98.69 105 ALA A CA 1
ATOM 781 C C . ALA A 1 105 ? -14.506 8.295 21.993 1.00 98.69 105 ALA A C 1
ATOM 783 O O . ALA A 1 105 ? -15.240 8.771 21.128 1.00 98.69 105 ALA A O 1
ATOM 784 N N . PHE A 1 106 ? -13.517 8.994 22.550 1.00 98.19 106 PHE A N 1
ATOM 785 C CA . PHE A 1 106 ? -13.226 10.388 22.209 1.00 98.19 106 PHE A CA 1
ATOM 786 C C . PHE A 1 106 ? -11.809 10.553 21.680 1.00 98.19 106 PHE A C 1
ATOM 788 O O . PHE A 1 106 ? -10.889 9.865 22.119 1.00 98.19 106 PHE A O 1
ATOM 795 N N . GLY A 1 107 ? -11.671 11.477 20.734 1.00 97.56 107 GLY A N 1
ATOM 796 C CA . GLY A 1 107 ? -10.434 11.778 20.032 1.00 97.56 107 GLY A CA 1
ATOM 797 C C . GLY A 1 107 ? -9.738 10.533 19.503 1.00 97.56 107 GLY A C 1
ATOM 798 O O . GLY A 1 107 ? -10.405 9.680 18.917 1.00 97.56 107 GLY A O 1
ATOM 799 N N . GLY A 1 108 ? -8.460 10.347 19.837 1.00 97.38 108 GLY A N 1
ATOM 800 C CA . GLY A 1 108 ? -7.702 9.131 19.515 1.00 97.38 108 GLY A CA 1
ATOM 801 C C . GLY A 1 108 ? -8.389 7.802 19.882 1.00 97.38 108 GLY A C 1
ATOM 802 O O . GLY A 1 108 ? -8.169 6.787 19.227 1.00 97.38 108 GLY A O 1
ATOM 803 N N . GLY A 1 109 ? -9.279 7.783 20.882 1.00 98.38 109 GLY A N 1
ATOM 804 C CA . GLY A 1 109 ? -10.093 6.612 21.213 1.00 98.38 109 GLY A CA 1
ATOM 805 C C . GLY A 1 109 ? -11.188 6.326 20.182 1.00 98.38 109 GLY A C 1
ATOM 806 O O . GLY A 1 109 ? -11.471 5.169 19.879 1.00 98.38 109 GLY A O 1
ATOM 807 N N . PHE A 1 110 ? -11.784 7.367 19.598 1.00 98.62 110 PHE A N 1
ATOM 808 C CA . PHE A 1 110 ? -12.673 7.205 18.449 1.00 98.62 110 PHE A CA 1
ATOM 809 C C . PHE A 1 110 ? -11.889 6.854 17.185 1.00 98.62 110 PHE A C 1
ATOM 811 O O . PHE A 1 110 ? -12.334 6.018 16.408 1.00 98.62 110 PHE A O 1
ATOM 818 N N . GLU A 1 111 ? -10.704 7.434 16.995 1.00 98.50 111 GLU A N 1
ATOM 819 C CA . GLU A 1 111 ? -9.838 7.122 15.852 1.00 98.50 111 GLU A CA 1
ATOM 820 C C . GLU A 1 111 ? -9.377 5.659 15.862 1.00 98.50 111 GLU A C 1
ATOM 822 O O . GLU A 1 111 ? -9.384 5.012 14.815 1.00 98.50 111 GLU A O 1
ATOM 827 N N . LEU A 1 112 ? -9.090 5.101 17.044 1.00 98.62 112 LEU A N 1
ATOM 828 C CA . LEU A 1 112 ? -8.867 3.667 17.234 1.00 98.62 112 LEU A CA 1
ATOM 829 C C . LEU A 1 112 ? -10.090 2.840 16.813 1.00 98.62 112 LEU A C 1
ATOM 831 O O . LEU A 1 112 ? -9.941 1.850 16.100 1.00 98.62 112 LEU A O 1
ATOM 835 N N . ALA A 1 113 ? -11.295 3.241 17.227 1.00 98.75 113 ALA A N 1
ATOM 836 C CA . ALA A 1 113 ? -12.518 2.540 16.841 1.00 98.75 113 ALA A CA 1
ATOM 837 C C . ALA A 1 113 ? -12.764 2.617 15.322 1.00 98.75 113 ALA A C 1
ATOM 839 O O . ALA A 1 113 ? -13.092 1.607 14.711 1.00 98.75 113 ALA A O 1
ATOM 840 N N . LEU A 1 114 ? -12.532 3.778 14.696 1.00 98.38 114 LEU A N 1
ATOM 841 C CA . LEU A 1 114 ? -12.621 3.973 13.242 1.00 98.38 114 LEU A CA 1
ATOM 842 C C . LEU A 1 114 ? -11.568 3.171 12.465 1.00 98.38 114 LEU A C 1
ATOM 844 O O . LEU A 1 114 ? -11.764 2.893 11.284 1.00 98.38 114 LEU A O 1
ATOM 848 N N . ALA A 1 115 ? -10.434 2.840 13.087 1.00 98.06 115 ALA A N 1
ATOM 849 C CA . ALA A 1 115 ? -9.405 2.001 12.481 1.00 98.06 115 ALA A CA 1
ATOM 850 C C . ALA A 1 115 ? -9.756 0.501 12.498 1.00 98.06 115 ALA A C 1
ATOM 852 O O . ALA A 1 115 ? -9.147 -0.260 11.742 1.00 98.06 115 ALA A O 1
ATOM 853 N N . ALA A 1 116 ? -10.719 0.076 13.324 1.00 98.44 116 ALA A N 1
ATOM 854 C CA . ALA A 1 116 ? -11.262 -1.278 13.289 1.00 98.44 116 ALA A CA 1
ATOM 855 C C . ALA A 1 116 ? -12.151 -1.494 12.050 1.00 98.44 116 ALA A C 1
ATOM 857 O O . ALA A 1 116 ? -12.667 -0.549 11.458 1.00 98.44 116 ALA A O 1
ATOM 858 N N . ASP A 1 117 ? -12.343 -2.755 11.657 1.00 98.12 117 ASP A N 1
ATOM 859 C CA . ASP A 1 117 ? -13.186 -3.108 10.504 1.00 98.12 117 ASP A CA 1
ATOM 860 C C . ASP A 1 117 ? -14.676 -3.092 10.854 1.00 98.12 117 ASP A C 1
ATOM 862 O O . ASP A 1 117 ? -15.526 -2.866 9.994 1.00 98.12 117 ASP A O 1
ATOM 866 N N . PHE A 1 118 ? -14.985 -3.356 12.125 1.00 98.62 118 PHE A N 1
ATOM 867 C CA . PHE A 1 118 ? -16.338 -3.378 12.658 1.00 98.62 118 PHE A CA 1
ATOM 868 C C . PHE A 1 118 ? -16.384 -2.655 13.996 1.00 98.62 118 PHE A C 1
ATOM 870 O O . PHE A 1 118 ? -15.472 -2.794 14.811 1.00 98.62 118 PHE A O 1
ATOM 877 N N . ILE A 1 119 ? -17.486 -1.960 14.258 1.00 98.88 119 ILE A N 1
ATOM 878 C CA . ILE A 1 119 ? -17.779 -1.365 15.557 1.00 98.88 119 ILE A CA 1
ATOM 879 C C . ILE A 1 119 ? -19.101 -1.942 16.065 1.00 98.88 119 ILE A C 1
ATOM 881 O O . ILE A 1 119 ? -20.149 -1.793 15.435 1.00 98.88 119 ILE A O 1
ATOM 885 N N . VAL A 1 120 ? -19.050 -2.594 17.222 1.00 98.88 120 VAL A N 1
ATOM 886 C CA . VAL A 1 120 ? -20.217 -2.948 18.038 1.00 98.88 120 VAL A CA 1
ATOM 887 C C . VAL A 1 120 ? -20.151 -2.048 19.260 1.00 98.88 120 VAL A C 1
ATOM 889 O O . VAL A 1 120 ? -19.097 -1.965 19.886 1.00 98.88 120 VAL A O 1
ATOM 892 N N . CYS A 1 121 ? -21.226 -1.351 19.614 1.00 98.81 121 CYS A N 1
ATOM 893 C CA . CYS A 1 121 ? -21.202 -0.481 20.785 1.00 98.81 121 CYS A CA 1
ATOM 894 C C . CYS A 1 121 ? -22.373 -0.714 21.731 1.00 98.81 121 CYS A C 1
ATOM 896 O O . CYS A 1 121 ? -23.423 -1.236 21.351 1.00 98.81 121 CYS A O 1
ATOM 898 N N . ALA A 1 122 ? -22.159 -0.327 22.984 1.00 98.69 122 ALA A N 1
ATOM 899 C CA . ALA A 1 122 ? -23.219 -0.266 23.967 1.00 98.69 122 ALA A CA 1
ATOM 900 C C . ALA A 1 122 ? -24.109 0.970 23.741 1.00 98.69 122 ALA A C 1
ATOM 902 O O . ALA A 1 122 ? -23.651 1.997 23.240 1.00 98.69 122 ALA A O 1
ATOM 903 N N . GLU A 1 123 ? -25.376 0.904 24.147 1.00 98.19 123 GLU A N 1
ATOM 904 C CA . GLU A 1 123 ? -26.346 2.007 24.021 1.00 98.19 123 GLU A CA 1
ATOM 905 C C . GLU A 1 123 ? -25.878 3.330 24.659 1.00 98.19 123 GLU A C 1
ATOM 907 O O . GLU A 1 123 ? -26.218 4.413 24.182 1.00 98.19 123 GLU A O 1
ATOM 912 N N . ASN A 1 124 ? -25.069 3.261 25.720 1.00 96.69 124 ASN A N 1
ATOM 913 C CA . ASN A 1 124 ? -24.477 4.413 26.408 1.00 96.69 124 ASN A CA 1
ATOM 914 C C . ASN A 1 124 ? -23.206 4.958 25.729 1.00 96.69 124 ASN A C 1
ATOM 916 O O . ASN A 1 124 ? -22.617 5.920 26.234 1.00 96.69 124 ASN A O 1
ATOM 920 N N . ALA A 1 125 ? -22.748 4.357 24.628 1.00 98.50 125 ALA A N 1
ATOM 921 C CA . ALA A 1 125 ? -21.573 4.826 23.912 1.00 98.50 125 ALA A CA 1
ATOM 922 C C . ALA A 1 125 ? -21.803 6.210 23.290 1.00 98.50 125 ALA A C 1
ATOM 924 O O . ALA A 1 125 ? -22.896 6.568 22.838 1.00 98.50 125 ALA A O 1
ATOM 925 N N . SER A 1 126 ? -20.736 7.005 23.248 1.00 98.62 126 SER A N 1
ATOM 926 C CA . SER A 1 126 ? -20.741 8.292 22.562 1.00 98.62 126 SER A CA 1
ATOM 927 C C . SER A 1 126 ? -19.385 8.564 21.932 1.00 98.62 126 SER A C 1
ATOM 929 O O . SER A 1 126 ? -18.346 8.275 22.527 1.00 98.62 126 SER A O 1
ATOM 931 N N . PHE A 1 127 ? -19.429 9.143 20.736 1.00 98.81 127 PHE A N 1
ATOM 932 C CA . PHE A 1 127 ? -18.288 9.349 19.856 1.00 98.81 127 PHE A CA 1
ATOM 933 C C . PHE A 1 127 ? -18.052 10.841 19.635 1.00 98.81 127 PHE A C 1
ATOM 935 O O . PHE A 1 127 ? -19.008 11.599 19.468 1.00 98.81 127 PHE A O 1
ATOM 942 N N . ALA A 1 128 ? -16.800 11.289 19.644 1.00 98.31 128 ALA A N 1
ATOM 943 C CA . ALA A 1 128 ? -16.465 12.687 19.369 1.00 98.31 128 ALA A CA 1
ATOM 944 C C . ALA A 1 128 ? -15.001 12.845 18.962 1.00 98.31 128 ALA A C 1
ATOM 946 O O . ALA A 1 128 ? -14.147 12.103 19.440 1.00 98.31 128 ALA A O 1
ATOM 947 N N . LEU A 1 129 ? -14.723 13.881 18.172 1.00 98.00 129 LEU A N 1
ATOM 948 C CA . LEU A 1 129 ? -13.379 14.377 17.874 1.00 98.00 129 LEU A CA 1
ATOM 949 C C . LEU A 1 129 ? -13.261 15.824 18.406 1.00 98.00 129 LEU A C 1
ATOM 951 O O . LEU A 1 129 ? -13.595 16.772 17.692 1.00 98.00 129 LEU A O 1
ATOM 955 N N . PRO A 1 130 ? -12.946 16.020 19.706 1.00 96.25 130 PRO A N 1
ATOM 956 C CA . PRO A 1 130 ? -12.963 17.330 20.361 1.00 96.25 130 PRO A CA 1
ATOM 957 C C . PRO A 1 130 ? -11.673 18.158 20.193 1.00 96.25 130 PRO A C 1
ATOM 959 O O . PRO A 1 130 ? -11.573 19.232 20.787 1.00 96.25 130 PRO A O 1
ATOM 962 N N . GLU A 1 131 ? -10.694 17.684 19.426 1.00 96.00 131 GLU A N 1
ATOM 963 C CA . GLU A 1 131 ? -9.314 18.182 19.358 1.00 96.00 131 GLU A CA 1
ATOM 964 C C . GLU A 1 131 ? -9.209 19.666 19.005 1.00 96.00 131 GLU A C 1
ATOM 966 O O . GLU A 1 131 ? -8.375 20.368 19.578 1.00 96.00 131 GLU A O 1
ATOM 971 N N . ALA A 1 132 ? -10.099 20.187 18.153 1.00 94.00 132 ALA A N 1
ATOM 972 C CA . ALA A 1 132 ? -10.104 21.603 17.781 1.00 94.00 132 ALA A CA 1
ATOM 973 C C . ALA A 1 132 ? -10.256 22.534 19.002 1.00 94.00 132 ALA A C 1
ATOM 975 O O . ALA A 1 132 ? -9.684 23.623 19.035 1.00 94.00 132 ALA A O 1
ATOM 976 N N . LYS A 1 133 ? -10.967 22.093 20.053 1.00 92.31 133 LYS A N 1
ATOM 977 C CA . LYS A 1 133 ? -11.105 22.838 21.322 1.00 92.31 133 LYS A CA 1
ATOM 978 C C . LYS A 1 133 ? -9.825 22.847 22.157 1.00 92.31 133 LYS A C 1
ATOM 980 O O . LYS A 1 133 ? -9.716 23.642 23.085 1.00 92.31 133 LYS A O 1
ATOM 985 N N . LEU A 1 134 ? -8.898 21.947 21.849 1.00 90.62 134 LEU A N 1
ATOM 986 C CA . LEU A 1 134 ? -7.604 21.791 22.506 1.00 90.62 134 LEU A CA 1
ATOM 987 C C . LEU A 1 134 ? -6.454 22.349 21.652 1.00 90.62 134 LEU A C 1
ATOM 989 O O . LEU A 1 134 ? -5.306 22.275 22.075 1.00 90.62 134 LEU A O 1
ATOM 993 N N . GLY A 1 135 ? -6.744 22.912 20.471 1.00 89.62 135 GLY A N 1
ATOM 994 C CA . GLY A 1 135 ? -5.721 23.378 19.530 1.00 89.62 135 GLY A CA 1
ATOM 995 C C . GLY A 1 135 ? -4.973 22.245 18.819 1.00 89.62 135 GLY A C 1
ATOM 996 O O . GLY A 1 135 ? -3.856 22.457 18.357 1.00 89.62 135 GLY A O 1
ATOM 997 N N . ILE A 1 136 ? -5.574 21.054 18.750 1.00 90.69 136 ILE A N 1
ATOM 998 C CA . ILE A 1 136 ? -5.010 19.836 18.153 1.00 90.69 136 ILE A CA 1
ATOM 999 C C . ILE A 1 136 ? -5.894 19.418 16.959 1.00 90.69 136 ILE A C 1
ATOM 1001 O O . ILE A 1 136 ? -7.002 19.934 16.779 1.00 90.69 136 ILE A O 1
ATOM 1005 N N . VAL A 1 137 ? -5.421 18.486 16.133 1.00 93.19 137 VAL A N 1
ATOM 1006 C CA . VAL A 1 137 ? -6.168 17.878 15.021 1.00 93.19 137 VAL A CA 1
ATOM 1007 C C . VAL A 1 137 ? -6.277 16.363 15.262 1.00 93.19 137 VAL A C 1
ATOM 1009 O O . VAL A 1 137 ? -5.295 15.786 15.714 1.00 93.19 137 VAL A O 1
ATOM 1012 N N . PRO A 1 138 ? -7.419 15.708 14.965 1.00 94.00 138 PRO A N 1
ATOM 1013 C CA . PRO A 1 138 ? -7.540 14.248 15.022 1.00 94.00 138 PRO A CA 1
ATOM 1014 C C . PRO A 1 138 ? -6.861 13.620 13.798 1.00 94.00 138 PRO A C 1
ATOM 1016 O O . PRO A 1 138 ? -7.504 13.299 12.787 1.00 94.00 138 PRO A O 1
ATOM 1019 N N . ASP A 1 139 ? -5.533 13.563 13.850 1.00 92.94 139 ASP A N 1
ATOM 1020 C CA . ASP A 1 139 ? -4.641 13.145 12.770 1.00 92.94 139 ASP A CA 1
ATOM 1021 C C . ASP A 1 139 ? -4.251 11.660 12.826 1.00 92.94 139 ASP A C 1
ATOM 1023 O O . ASP A 1 139 ? -3.717 11.138 11.847 1.00 92.94 139 ASP A O 1
ATOM 1027 N N . SER A 1 140 ? -4.667 10.929 13.865 1.00 95.06 140 SER A N 1
ATOM 1028 C CA . SER A 1 140 ? -4.577 9.459 13.947 1.00 95.06 140 SER A CA 1
ATOM 1029 C C . SER A 1 140 ? -5.617 8.746 13.058 1.00 95.06 140 SER A C 1
ATOM 1031 O O . SER A 1 140 ? -5.872 7.541 13.155 1.00 95.06 140 SER A O 1
ATOM 1033 N N . GLY A 1 141 ? -6.216 9.492 12.129 1.00 93.88 141 GLY A N 1
ATOM 1034 C CA . GLY A 1 141 ? -7.096 9.019 11.074 1.00 93.88 141 GLY A CA 1
ATOM 1035 C C . GLY A 1 141 ? -8.541 9.484 11.189 1.00 93.88 141 GLY A C 1
ATOM 1036 O O . GLY A 1 141 ? -9.325 9.159 10.300 1.00 93.88 141 GLY A O 1
ATOM 1037 N N . GLY A 1 142 ? -8.913 10.260 12.206 1.00 95.88 142 GLY A N 1
ATOM 1038 C CA . GLY A 1 142 ? -10.261 10.797 12.384 1.00 95.88 142 GLY A CA 1
ATOM 1039 C C . GLY A 1 142 ? -10.696 11.644 11.192 1.00 95.88 142 GLY A C 1
ATOM 1040 O O . GLY A 1 142 ? -11.720 11.353 10.570 1.00 95.88 142 GLY A O 1
ATOM 1041 N N . VAL A 1 143 ? -9.865 12.611 10.784 1.00 95.00 143 VAL A N 1
ATOM 1042 C CA . VAL A 1 143 ? -10.122 13.434 9.583 1.00 95.00 143 VAL A CA 1
ATOM 1043 C C . VAL A 1 143 ? -9.945 12.689 8.255 1.00 95.00 143 VAL A C 1
ATOM 1045 O O . VAL A 1 143 ? -10.283 13.234 7.211 1.00 95.00 143 VAL A O 1
ATOM 1048 N N . LEU A 1 144 ? -9.427 11.457 8.264 1.00 95.19 144 LEU A N 1
ATOM 1049 C CA . LEU A 1 144 ? -9.188 10.663 7.050 1.00 95.19 144 LEU A CA 1
ATOM 1050 C C . LEU A 1 144 ? -10.246 9.575 6.837 1.00 95.19 144 LEU A C 1
ATOM 1052 O O . LEU A 1 144 ? -10.576 9.250 5.698 1.00 95.19 144 LEU A O 1
ATOM 1056 N N . ARG A 1 145 ? -10.769 8.992 7.920 1.00 95.94 145 ARG A N 1
ATOM 1057 C CA . ARG A 1 145 ? -11.716 7.869 7.894 1.00 95.94 145 ARG A CA 1
ATOM 1058 C C . ARG A 1 145 ? -13.160 8.333 8.010 1.00 95.94 145 ARG A C 1
ATOM 1060 O O . ARG A 1 145 ? -14.005 7.851 7.264 1.00 95.94 145 ARG A O 1
ATOM 1067 N N . LEU A 1 146 ? -13.447 9.301 8.882 1.00 95.81 146 LEU A N 1
ATOM 1068 C CA . LEU A 1 146 ? -14.816 9.772 9.096 1.00 95.81 146 LEU A CA 1
ATOM 1069 C C . LEU A 1 146 ? -15.463 10.375 7.827 1.00 95.81 146 LEU A C 1
ATOM 1071 O O . LEU A 1 146 ? -16.618 10.037 7.556 1.00 95.81 146 LEU A O 1
ATOM 1075 N N . PRO A 1 147 ? -14.754 11.165 6.986 1.00 95.62 147 PRO A N 1
ATOM 1076 C CA . PRO A 1 147 ? -15.315 11.663 5.724 1.00 95.62 147 PRO A CA 1
ATOM 1077 C C . PRO A 1 147 ? -15.651 10.582 4.695 1.00 95.62 147 PRO A C 1
ATOM 1079 O O . PRO A 1 147 ? -16.414 10.846 3.772 1.00 95.62 147 PRO A O 1
ATOM 1082 N N . LYS A 1 148 ? -15.096 9.372 4.838 1.00 93.75 148 LYS A N 1
ATOM 1083 C CA . LYS A 1 148 ? -15.425 8.235 3.967 1.00 93.75 148 LYS A CA 1
ATOM 1084 C C . LYS A 1 148 ? -16.739 7.558 4.359 1.00 93.75 148 LYS A C 1
ATOM 1086 O O . LYS A 1 148 ? -17.278 6.794 3.567 1.00 93.75 148 LYS A O 1
ATOM 1091 N N . LEU A 1 149 ? -17.234 7.821 5.570 1.00 94.19 149 LEU A N 1
ATOM 1092 C CA . LEU A 1 149 ? -18.441 7.208 6.132 1.00 94.19 149 LEU A CA 1
ATOM 1093 C C . LEU A 1 149 ? -19.626 8.178 6.159 1.00 94.19 149 LEU A C 1
ATOM 1095 O O . LEU A 1 149 ? -20.769 7.762 5.993 1.00 94.19 149 LEU A O 1
ATOM 1099 N N . LEU A 1 150 ? -19.366 9.468 6.386 1.00 96.69 150 LEU A N 1
ATOM 1100 C CA . LEU A 1 150 ? -20.397 10.455 6.699 1.00 96.69 150 LEU A CA 1
ATOM 1101 C C . LEU A 1 150 ? -20.486 11.589 5.666 1.00 96.69 150 LEU A C 1
ATOM 1103 O O . LEU A 1 150 ? -19.466 12.021 5.127 1.00 96.69 150 LEU A O 1
ATOM 1107 N N . PRO A 1 151 ? -21.687 12.168 5.459 1.00 97.56 151 PRO A N 1
ATOM 1108 C CA . PRO A 1 151 ? -21.847 13.395 4.689 1.00 97.56 151 PRO A CA 1
ATOM 1109 C C . PRO A 1 151 ? -21.003 14.560 5.241 1.00 97.56 151 PRO A C 1
ATOM 1111 O O . PRO A 1 151 ? -20.932 14.736 6.464 1.00 97.56 151 PRO A O 1
ATOM 1114 N N . PRO A 1 152 ? -20.467 15.443 4.374 1.00 97.69 152 PRO A N 1
ATOM 1115 C CA . PRO A 1 152 ? -19.594 16.542 4.793 1.00 97.69 152 PRO A CA 1
ATOM 1116 C C . PRO A 1 152 ? -20.185 17.465 5.864 1.00 97.69 152 PRO A C 1
ATOM 1118 O O . PRO A 1 152 ? -19.457 17.929 6.733 1.00 97.69 152 PRO A O 1
ATOM 1121 N N . ALA A 1 153 ? -21.498 17.721 5.841 1.00 97.94 153 ALA A N 1
ATOM 1122 C CA . ALA A 1 153 ? -22.151 18.581 6.832 1.00 97.94 153 ALA A CA 1
ATOM 1123 C C . ALA A 1 153 ? -22.015 18.034 8.264 1.00 97.94 153 ALA A C 1
ATOM 1125 O O . ALA A 1 153 ? -21.747 18.791 9.192 1.00 97.94 153 ALA A O 1
ATOM 1126 N N . ILE A 1 154 ? -22.143 16.715 8.422 1.00 97.75 154 ILE A N 1
ATOM 1127 C CA . ILE A 1 154 ? -22.066 16.031 9.717 1.00 97.75 154 ILE A CA 1
ATOM 1128 C C . ILE A 1 154 ? -20.620 15.983 10.187 1.00 97.75 154 ILE A C 1
ATOM 1130 O O . ILE A 1 154 ? -20.330 16.324 11.330 1.00 97.75 154 ILE A O 1
ATOM 1134 N N . VAL A 1 155 ? -19.707 15.621 9.281 1.00 97.56 155 VAL A N 1
ATOM 1135 C CA . VAL A 1 155 ? -18.269 15.585 9.559 1.00 97.56 155 VAL A CA 1
ATOM 1136 C C . VAL A 1 155 ? -17.785 16.954 10.013 1.00 97.56 155 VAL A C 1
ATOM 1138 O O . VAL A 1 155 ? -17.216 17.057 11.093 1.00 97.56 155 VAL A O 1
ATOM 1141 N N . ASN A 1 156 ? -18.050 18.004 9.229 1.00 97.12 156 ASN A N 1
ATOM 1142 C CA . ASN A 1 156 ? -17.592 19.360 9.522 1.00 97.12 156 ASN A CA 1
ATOM 1143 C C . ASN A 1 156 ? -18.144 19.857 10.858 1.00 97.12 156 ASN A C 1
ATOM 1145 O O . ASN A 1 156 ? -17.392 20.404 11.661 1.00 97.12 156 ASN A O 1
ATOM 1149 N N . GLU A 1 157 ? -19.430 19.625 11.131 1.00 97.19 157 GLU A N 1
ATOM 1150 C CA . GLU A 1 157 ? -20.016 19.965 12.423 1.00 97.19 157 GLU A CA 1
ATOM 1151 C C . GLU A 1 157 ? -19.304 19.224 13.562 1.00 97.19 157 GLU A C 1
ATOM 1153 O O . GLU A 1 157 ? -18.875 19.856 14.525 1.00 97.19 157 GLU A O 1
ATOM 1158 N N . MET A 1 158 ? -19.110 17.908 13.455 1.00 97.44 158 MET A N 1
ATOM 1159 C CA . MET A 1 158 ? -18.435 17.120 14.487 1.00 97.44 158 MET A CA 1
ATOM 1160 C C . MET A 1 158 ? -16.992 17.562 14.726 1.00 97.44 158 MET A C 1
ATOM 1162 O O . MET A 1 158 ? -16.644 17.836 15.872 1.00 97.44 158 MET A O 1
ATOM 1166 N N . VAL A 1 159 ? -16.166 17.656 13.681 1.00 96.75 159 VAL A N 1
ATOM 1167 C CA . VAL A 1 159 ? -14.720 17.904 13.825 1.00 96.75 159 VAL A CA 1
ATOM 1168 C C . VAL A 1 159 ? -14.399 19.358 14.169 1.00 96.75 159 VAL A C 1
ATOM 1170 O O . VAL A 1 159 ? -13.439 19.614 14.888 1.00 96.75 159 VAL A O 1
ATOM 1173 N N . MET A 1 160 ? -15.203 20.323 13.705 1.00 96.88 160 MET A N 1
ATOM 1174 C CA . MET A 1 160 ? -14.952 21.746 13.973 1.00 96.88 160 MET A CA 1
ATOM 1175 C C . MET A 1 160 ? -15.584 22.215 15.286 1.00 96.88 160 MET A C 1
ATOM 1177 O O . MET A 1 160 ? -15.047 23.107 15.939 1.00 96.88 160 MET A O 1
ATOM 1181 N N . THR A 1 161 ? -16.715 21.629 15.704 1.00 97.06 161 THR A N 1
ATOM 1182 C CA . THR A 1 161 ? -17.369 21.992 16.978 1.00 97.06 161 THR A CA 1
ATOM 1183 C C . THR A 1 161 ? -17.018 21.050 18.123 1.00 97.06 161 THR A C 1
ATOM 1185 O O . THR A 1 161 ? -17.324 21.356 19.278 1.00 97.06 161 THR A O 1
ATOM 1188 N N . GLY A 1 162 ? -16.426 19.887 17.842 1.00 96.50 162 GLY A N 1
ATOM 1189 C CA . GLY A 1 162 ? -16.197 18.829 18.821 1.00 96.50 162 GLY A CA 1
ATOM 1190 C C . GLY A 1 162 ? -17.489 18.319 19.464 1.00 96.50 162 GLY A C 1
ATOM 1191 O O . GLY A 1 162 ? -17.479 18.004 20.661 1.00 96.50 162 GLY A O 1
ATOM 1192 N N . ARG A 1 163 ? -18.626 18.356 18.749 1.00 97.50 163 ARG A N 1
ATOM 1193 C CA . ARG A 1 163 ? -19.896 17.831 19.270 1.00 97.50 163 ARG A CA 1
ATOM 1194 C C . ARG A 1 163 ? -19.839 16.312 19.397 1.00 97.50 163 ARG A C 1
ATOM 1196 O O . ARG A 1 163 ? -19.102 15.632 18.688 1.00 97.50 163 ARG A O 1
ATOM 1203 N N . ARG A 1 164 ? -20.655 15.788 20.306 1.00 98.31 164 ARG A N 1
ATOM 1204 C CA . ARG A 1 164 ? -20.809 14.349 20.507 1.00 98.31 164 ARG A CA 1
ATOM 1205 C C . ARG A 1 164 ? -21.835 13.780 19.530 1.00 98.31 164 ARG A C 1
ATOM 1207 O O . ARG A 1 164 ? -22.822 14.442 19.214 1.00 98.31 164 ARG A O 1
ATOM 1214 N N . MET A 1 165 ? -21.592 12.551 19.106 1.00 98.50 165 MET A N 1
ATOM 1215 C CA . MET A 1 165 ? -22.506 11.676 18.382 1.00 98.50 165 MET A CA 1
ATOM 1216 C C . MET A 1 165 ? -22.942 10.554 19.332 1.00 98.50 165 MET A C 1
ATOM 1218 O O . MET A 1 165 ? -22.119 10.009 20.078 1.00 98.50 165 MET A O 1
ATOM 1222 N N . SER A 1 166 ? -24.239 10.252 19.367 1.00 98.75 166 SER A N 1
ATOM 1223 C CA . SER A 1 166 ? -24.791 9.156 20.179 1.00 98.75 166 SER A CA 1
ATOM 1224 C C . SER A 1 166 ? -24.636 7.807 19.471 1.00 98.75 166 SER A C 1
ATOM 1226 O O . SER A 1 166 ? -24.440 7.765 18.257 1.00 98.75 166 SER A O 1
ATOM 1228 N N . ALA A 1 167 ? -24.772 6.697 20.205 1.00 98.75 167 ALA A N 1
ATOM 1229 C CA . ALA A 1 167 ? -24.833 5.359 19.612 1.00 98.75 167 ALA A CA 1
ATOM 1230 C C . ALA A 1 167 ? -25.945 5.233 18.550 1.00 98.75 167 ALA A C 1
ATOM 1232 O O . ALA A 1 167 ? -25.718 4.669 17.481 1.00 98.75 167 ALA A O 1
ATOM 1233 N N . GLU A 1 168 ? -27.120 5.821 18.801 1.00 98.56 168 GLU A N 1
ATOM 1234 C CA . GLU A 1 168 ? -28.241 5.819 17.852 1.00 98.56 168 GLU A CA 1
ATOM 1235 C C . GLU A 1 168 ? -27.910 6.586 16.560 1.00 98.56 168 GLU A C 1
ATOM 1237 O O . GLU A 1 168 ? -28.176 6.102 15.460 1.00 98.56 168 GLU A O 1
ATOM 1242 N N . GLU A 1 169 ? -27.305 7.774 16.675 1.00 98.44 169 GLU A N 1
ATOM 1243 C CA . GLU A 1 169 ? -26.877 8.557 15.510 1.00 98.44 169 GLU A CA 1
ATOM 1244 C C . GLU A 1 169 ? -25.783 7.814 14.728 1.00 98.44 169 GLU A C 1
ATOM 1246 O O . GLU A 1 169 ? -25.854 7.732 13.502 1.00 98.44 169 GLU A O 1
ATOM 1251 N N . ALA A 1 170 ? -24.809 7.221 15.425 1.00 98.56 170 ALA A N 1
ATOM 1252 C CA . ALA A 1 170 ? -23.733 6.453 14.806 1.00 98.56 170 ALA A CA 1
ATOM 1253 C C . ALA A 1 170 ? -24.260 5.229 14.034 1.00 98.56 170 ALA A C 1
ATOM 1255 O O . ALA A 1 170 ? -23.796 4.959 12.925 1.00 98.56 170 ALA A O 1
ATOM 1256 N N . LEU A 1 171 ? -25.263 4.526 14.576 1.00 98.62 171 LEU A N 1
ATOM 1257 C CA . LEU A 1 171 ? -25.945 3.429 13.885 1.00 98.62 171 LEU A CA 1
ATOM 1258 C C . LEU A 1 171 ? -26.716 3.926 12.658 1.00 98.62 171 LEU A C 1
ATOM 1260 O O . LEU A 1 171 ? -26.602 3.344 11.583 1.00 98.62 171 LEU A O 1
ATOM 1264 N N . ARG A 1 172 ? -27.468 5.027 12.798 1.00 98.25 172 ARG A N 1
ATOM 1265 C CA . ARG A 1 172 ? -28.272 5.618 11.715 1.00 98.25 172 ARG A CA 1
ATOM 1266 C C . ARG A 1 172 ? -27.437 5.945 10.479 1.00 98.25 172 ARG A C 1
ATOM 1268 O O . ARG A 1 172 ? -27.917 5.765 9.364 1.00 98.25 172 ARG A O 1
ATOM 1275 N N . TRP A 1 173 ? -26.213 6.430 10.676 1.00 97.50 173 TRP A N 1
ATOM 1276 C CA . TRP A 1 173 ? -25.306 6.782 9.584 1.00 97.50 173 TRP A CA 1
ATOM 1277 C C . TRP A 1 173 ? -24.363 5.653 9.150 1.00 97.50 173 TRP A C 1
ATOM 1279 O O . TRP A 1 173 ? -23.577 5.853 8.230 1.00 97.50 173 TRP A O 1
ATOM 1289 N N . GLY A 1 174 ? -24.427 4.479 9.784 1.00 96.75 174 GLY A N 1
ATOM 1290 C CA . GLY A 1 174 ? -23.578 3.338 9.433 1.00 96.75 174 GLY A CA 1
ATOM 1291 C C . GLY A 1 174 ? -22.124 3.454 9.901 1.00 96.75 174 GLY A C 1
ATOM 1292 O O . GLY A 1 174 ? -21.265 2.750 9.380 1.00 96.75 174 GLY A O 1
ATOM 1293 N N . VAL A 1 175 ? -21.834 4.309 10.890 1.00 98.12 175 VAL A N 1
ATOM 1294 C CA . VAL A 1 175 ? -20.522 4.342 11.570 1.00 98.12 175 VAL A CA 1
ATOM 1295 C C . VAL A 1 175 ? -20.344 3.098 12.443 1.00 98.12 175 VAL A C 1
ATOM 1297 O O . VAL A 1 175 ? -19.237 2.595 12.599 1.00 98.12 175 VAL A O 1
ATOM 1300 N N . VAL A 1 176 ? -21.444 2.598 13.011 1.00 98.62 176 VAL A N 1
ATOM 1301 C CA . VAL A 1 176 ? -21.488 1.433 13.901 1.00 98.62 176 VAL A CA 1
ATOM 1302 C C . VAL A 1 176 ? -22.339 0.333 13.271 1.00 98.62 176 VAL A C 1
ATOM 1304 O O . VAL A 1 176 ? -23.393 0.608 12.704 1.00 98.62 176 VAL A O 1
ATOM 1307 N N . ASN A 1 177 ? -21.909 -0.925 13.402 1.00 98.50 177 ASN A N 1
ATOM 1308 C CA . ASN A 1 177 ? -22.618 -2.088 12.866 1.00 98.50 177 ASN A CA 1
ATOM 1309 C C . ASN A 1 177 ? -23.790 -2.530 13.750 1.00 98.50 177 ASN A C 1
ATOM 1311 O O . ASN A 1 177 ? -24.806 -2.992 13.235 1.00 98.50 177 ASN A O 1
ATOM 1315 N N . ARG A 1 178 ? -23.627 -2.465 15.079 1.00 98.56 178 ARG A N 1
ATOM 1316 C CA . ARG A 1 178 ? -24.612 -2.936 16.065 1.00 98.56 178 ARG A CA 1
ATOM 1317 C C . ARG A 1 178 ? -24.592 -2.061 17.319 1.00 98.56 178 ARG A C 1
ATOM 1319 O O . ARG A 1 178 ? -23.515 -1.752 17.825 1.00 98.56 178 ARG A O 1
ATOM 1326 N N . VAL A 1 179 ? -25.776 -1.747 17.841 1.00 98.75 179 VAL A N 1
ATOM 1327 C CA . VAL A 1 179 ? -25.974 -1.143 19.168 1.00 98.75 179 VAL A CA 1
ATOM 1328 C C . VAL A 1 179 ? -26.702 -2.162 20.037 1.00 98.75 179 VAL A C 1
ATOM 1330 O O . VAL A 1 179 ? -27.721 -2.700 19.607 1.00 98.75 179 VAL A O 1
ATOM 1333 N N . VAL A 1 180 ? -26.160 -2.460 21.216 1.00 98.69 180 VAL A N 1
ATOM 1334 C CA . VAL A 1 180 ? -26.697 -3.462 22.156 1.00 98.69 180 VAL A CA 1
ATOM 1335 C C . VAL A 1 180 ? -26.628 -2.952 23.596 1.00 98.69 180 VAL A C 1
ATOM 1337 O O . VAL A 1 180 ? -25.974 -1.943 23.869 1.00 98.69 180 VAL A O 1
ATOM 1340 N N . SER A 1 181 ? -27.265 -3.641 24.545 1.00 98.31 181 SER A N 1
ATOM 1341 C CA . SER A 1 181 ? -27.113 -3.291 25.960 1.00 98.31 181 SER A CA 1
ATOM 1342 C C . SER A 1 181 ? -25.659 -3.474 26.429 1.00 98.31 181 SER A C 1
ATOM 1344 O O . SER A 1 181 ? -24.908 -4.289 25.885 1.00 98.31 181 SER A O 1
ATOM 1346 N N . GLN A 1 182 ? -25.250 -2.748 27.477 1.00 96.56 182 GLN A N 1
ATOM 1347 C CA . GLN A 1 182 ? -23.896 -2.855 28.047 1.00 96.56 182 GLN A CA 1
ATOM 1348 C C . GLN A 1 182 ? -23.517 -4.307 28.385 1.00 96.56 182 GLN A C 1
ATOM 1350 O O . GLN A 1 182 ? -22.391 -4.730 28.131 1.00 96.56 182 GLN A O 1
ATOM 1355 N N . SER A 1 183 ? -24.460 -5.075 28.941 1.00 97.38 183 SER A N 1
ATOM 1356 C CA . SER A 1 183 ? -24.260 -6.476 29.328 1.00 97.38 183 SER A CA 1
ATOM 1357 C C . SER A 1 183 ? -24.077 -7.423 28.142 1.00 97.38 183 SER A C 1
ATOM 1359 O O . SER A 1 183 ? -23.438 -8.456 28.297 1.00 97.38 183 SER A O 1
ATOM 1361 N N . GLU A 1 184 ? -24.609 -7.082 26.968 1.00 98.25 184 GLU A N 1
ATOM 1362 C CA . GLU A 1 184 ? -24.573 -7.933 25.770 1.00 98.25 184 GLU A CA 1
ATOM 1363 C C . GLU A 1 184 ? -23.428 -7.571 24.815 1.00 98.25 184 GLU A C 1
ATOM 1365 O O . GLU A 1 184 ? -23.192 -8.275 23.833 1.00 98.25 184 GLU A O 1
ATOM 1370 N N . LEU A 1 185 ? -22.698 -6.482 25.082 1.00 98.62 185 LEU A N 1
ATOM 1371 C CA . LEU A 1 185 ? -21.675 -5.945 24.184 1.00 98.62 185 LEU A CA 1
ATOM 1372 C C . LEU A 1 185 ? -20.624 -6.983 23.780 1.00 98.62 185 LEU A C 1
ATOM 1374 O O . LEU A 1 185 ? -20.386 -7.200 22.590 1.00 98.62 185 LEU A O 1
ATOM 1378 N N . MET A 1 186 ? -19.990 -7.622 24.764 1.00 98.38 186 MET A N 1
ATOM 1379 C CA . MET A 1 186 ? -18.926 -8.586 24.483 1.00 98.38 186 MET A CA 1
ATOM 1380 C C . MET A 1 186 ? -19.463 -9.862 23.839 1.00 98.38 186 MET A C 1
ATOM 1382 O O . MET A 1 186 ? -18.788 -10.428 22.983 1.00 98.38 186 MET A O 1
ATOM 1386 N N . ASP A 1 187 ? -20.676 -10.288 24.186 1.00 98.56 187 ASP A N 1
ATOM 1387 C CA . ASP A 1 187 ? -21.293 -11.468 23.580 1.00 98.56 187 ASP A CA 1
ATOM 1388 C C . ASP A 1 187 ? -21.646 -11.209 22.111 1.00 98.56 187 ASP A C 1
ATOM 1390 O O . ASP A 1 187 ? -21.315 -12.022 21.250 1.00 98.56 187 ASP A O 1
ATOM 1394 N N . SER A 1 188 ? -22.183 -10.029 21.791 1.00 98.69 188 SER A N 1
ATOM 1395 C CA . SER A 1 188 ? -22.432 -9.583 20.413 1.00 98.69 188 SER A CA 1
ATOM 1396 C C . SER A 1 188 ? -21.136 -9.455 19.597 1.00 98.69 188 SER A C 1
ATOM 1398 O O . SER A 1 188 ? -21.080 -9.879 18.439 1.00 98.69 188 SER A O 1
ATOM 1400 N N . ALA A 1 189 ? -20.058 -8.928 20.192 1.00 98.75 189 ALA A N 1
ATOM 1401 C CA . ALA A 1 189 ? -18.751 -8.848 19.535 1.00 98.75 189 ALA A CA 1
ATOM 1402 C C . ALA A 1 189 ? -18.142 -10.238 19.271 1.00 98.75 189 ALA A C 1
ATOM 1404 O O . ALA A 1 189 ? -17.610 -10.484 18.187 1.00 98.75 189 ALA A O 1
ATOM 1405 N N . ARG A 1 190 ? -18.254 -11.169 20.229 1.00 98.69 190 ARG A N 1
ATOM 1406 C CA . ARG A 1 190 ? -17.805 -12.565 20.082 1.00 98.69 190 ARG A CA 1
ATOM 1407 C C . ARG A 1 190 ? -18.626 -13.330 19.055 1.00 98.69 190 ARG A C 1
ATOM 1409 O O . ARG A 1 190 ? -18.057 -14.092 18.281 1.00 98.69 190 ARG A O 1
ATOM 1416 N N . GLU A 1 191 ? -19.935 -13.107 19.007 1.00 98.62 191 GLU A N 1
ATOM 1417 C CA . GLU A 1 191 ? -20.809 -13.692 17.992 1.00 98.62 191 GLU A CA 1
ATOM 1418 C C . GLU A 1 191 ? -20.376 -13.251 16.584 1.00 98.62 191 GLU A C 1
ATOM 1420 O O . GLU A 1 191 ? -20.176 -14.091 15.704 1.00 98.62 191 GLU A O 1
ATOM 1425 N N . LEU A 1 192 ? -20.147 -11.948 16.377 1.00 98.62 192 LEU A N 1
ATOM 1426 C CA . LEU A 1 192 ? -19.630 -11.420 15.111 1.00 98.62 192 LEU A CA 1
ATOM 1427 C C . LEU A 1 192 ? -18.240 -11.989 14.780 1.00 98.62 192 LEU A C 1
ATOM 1429 O O . LEU A 1 192 ? -17.988 -12.390 13.641 1.00 98.62 192 LEU A O 1
ATOM 1433 N N . ALA A 1 193 ? -17.348 -12.089 15.769 1.00 98.56 193 ALA A N 1
ATOM 1434 C CA . ALA A 1 193 ? -16.040 -12.714 15.588 1.00 98.56 193 ALA A CA 1
ATOM 1435 C C . ALA A 1 193 ? -16.162 -14.184 15.163 1.00 98.56 193 ALA A C 1
ATOM 1437 O O . ALA A 1 193 ? -15.442 -14.626 14.267 1.00 98.56 193 ALA A O 1
ATOM 1438 N N . GLN A 1 194 ? -17.102 -14.934 15.740 1.00 97.75 194 GLN A N 1
ATOM 1439 C CA . GLN A 1 194 ? -17.331 -16.330 15.387 1.00 97.75 194 GLN A CA 1
ATOM 1440 C C . GLN A 1 194 ? -17.844 -16.480 13.948 1.00 97.75 194 GLN A C 1
ATOM 1442 O O . GLN A 1 194 ? -17.390 -17.370 13.229 1.00 97.75 194 GLN A O 1
ATOM 1447 N N . GLN A 1 195 ? -18.719 -15.583 13.483 1.00 97.25 195 GLN A N 1
ATOM 1448 C CA . GLN A 1 195 ? -19.167 -15.561 12.083 1.00 97.25 195 GLN A CA 1
ATOM 1449 C C . GLN A 1 195 ? -17.986 -15.368 11.110 1.00 97.25 195 GLN A C 1
ATOM 1451 O O . GLN A 1 195 ? -17.892 -16.053 10.088 1.00 97.25 195 GLN A O 1
ATOM 1456 N N . LEU A 1 196 ? -17.034 -14.495 11.455 1.00 97.19 196 LEU A N 1
ATOM 1457 C CA . LEU A 1 196 ? -15.814 -14.266 10.671 1.00 97.19 196 LEU A CA 1
ATOM 1458 C C . LEU A 1 196 ? -14.853 -15.467 10.718 1.00 97.19 196 LEU A C 1
ATOM 1460 O O . LEU A 1 196 ? -14.251 -15.824 9.703 1.00 97.19 196 LEU A O 1
ATOM 1464 N N . VAL A 1 197 ? -14.726 -16.123 11.875 1.00 95.50 197 VAL A N 1
ATOM 1465 C CA . VAL A 1 197 ? -13.930 -17.353 12.042 1.00 95.50 197 VAL A CA 1
ATOM 1466 C C . VAL A 1 197 ? -14.482 -18.496 11.186 1.00 95.50 197 VAL A C 1
ATOM 1468 O O . VAL A 1 197 ? -13.694 -19.242 10.599 1.00 95.50 197 VAL A O 1
ATOM 1471 N N . ASN A 1 198 ? -15.809 -18.589 11.058 1.00 93.75 198 ASN A N 1
ATOM 1472 C CA . ASN A 1 198 ? -16.499 -19.596 10.245 1.00 93.75 198 ASN A CA 1
ATOM 1473 C C . ASN A 1 198 ? -16.312 -19.393 8.730 1.00 93.75 198 ASN A C 1
ATOM 1475 O O . ASN A 1 198 ? -16.670 -20.273 7.950 1.00 93.75 198 ASN A O 1
ATOM 1479 N N . SER A 1 199 ? -15.742 -18.267 8.295 1.00 94.75 199 SER A N 1
ATOM 1480 C CA . SER A 1 199 ? -15.429 -17.991 6.888 1.00 94.75 199 SER A CA 1
ATOM 1481 C C . SER A 1 199 ? -14.004 -18.420 6.518 1.00 94.75 199 SER A C 1
ATOM 1483 O O . SER A 1 199 ? -13.128 -18.533 7.382 1.00 94.75 199 SER A O 1
ATOM 1485 N N . ALA A 1 200 ? -13.734 -18.615 5.223 1.00 94.19 200 ALA A N 1
ATOM 1486 C CA . ALA A 1 200 ? -12.392 -18.942 4.744 1.00 94.19 200 ALA A CA 1
ATOM 1487 C C . ALA A 1 200 ? -11.401 -17.789 5.050 1.00 94.19 200 ALA A C 1
ATOM 1489 O O . ALA A 1 200 ? -11.637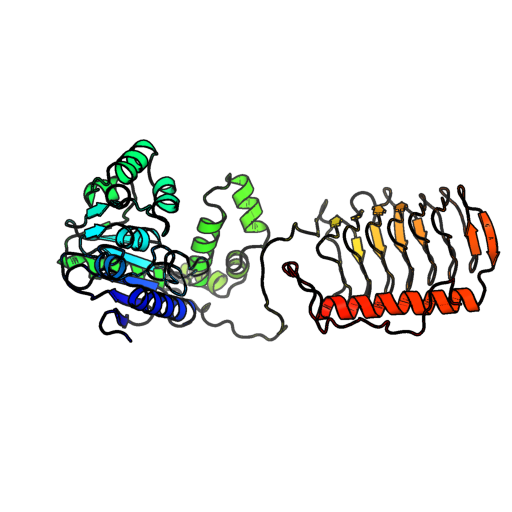 -16.655 4.620 1.00 94.19 200 ALA A O 1
ATOM 1490 N N . PRO A 1 201 ? -10.282 -18.040 5.763 1.00 92.31 201 PRO A N 1
ATOM 1491 C CA . PRO A 1 201 ? -9.340 -17.004 6.206 1.00 92.31 201 PRO A CA 1
ATOM 1492 C C . PRO A 1 201 ? -8.815 -16.142 5.065 1.00 92.31 201 PRO A C 1
ATOM 1494 O O . PRO A 1 201 ? -8.780 -14.917 5.167 1.00 92.31 201 PRO A O 1
ATOM 1497 N N . LEU A 1 202 ? -8.412 -16.795 3.976 1.00 92.69 202 LEU A N 1
ATOM 1498 C CA . LEU A 1 202 ? -7.806 -16.123 2.838 1.00 92.69 202 LEU A CA 1
ATOM 1499 C C . LEU A 1 202 ? -8.827 -15.271 2.076 1.00 92.69 202 LEU A C 1
ATOM 1501 O O . LEU A 1 202 ? -8.481 -14.200 1.585 1.00 92.69 202 LEU A O 1
ATOM 1505 N N . ALA A 1 203 ? -10.089 -15.708 2.029 1.00 94.81 203 ALA A N 1
ATOM 1506 C CA . ALA A 1 203 ? -11.166 -14.932 1.426 1.00 94.81 203 ALA A CA 1
ATOM 1507 C C . ALA A 1 203 ? -11.443 -13.653 2.228 1.00 94.81 203 ALA A C 1
ATOM 1509 O O . ALA A 1 203 ? -11.529 -12.581 1.641 1.00 94.81 203 ALA A O 1
ATOM 1510 N N . ILE A 1 204 ? -11.503 -13.739 3.560 1.00 96.50 204 ILE A N 1
ATOM 1511 C CA . ILE A 1 204 ? -11.668 -12.563 4.429 1.00 96.50 204 ILE A CA 1
ATOM 1512 C C . ILE A 1 204 ? -10.507 -11.574 4.253 1.00 96.50 204 ILE A C 1
ATOM 1514 O O . ILE A 1 204 ? -10.744 -10.378 4.076 1.00 96.50 204 ILE A O 1
ATOM 1518 N N . ALA A 1 205 ? -9.268 -12.073 4.223 1.00 95.44 205 ALA A N 1
ATOM 1519 C CA . ALA A 1 205 ? -8.093 -11.237 3.987 1.00 95.44 205 ALA A CA 1
ATOM 1520 C C . ALA A 1 205 ? -8.133 -10.546 2.614 1.00 95.44 205 ALA A C 1
ATOM 1522 O O . ALA A 1 205 ? -7.841 -9.354 2.512 1.00 95.44 205 ALA A O 1
ATOM 1523 N N . ALA A 1 206 ? -8.557 -11.263 1.568 1.00 95.12 206 ALA A N 1
ATOM 1524 C CA . ALA A 1 206 ? -8.739 -10.699 0.235 1.00 95.12 206 ALA A CA 1
ATOM 1525 C C . ALA A 1 206 ? -9.854 -9.652 0.177 1.00 95.12 206 ALA A C 1
ATOM 1527 O O . ALA A 1 206 ? -9.665 -8.617 -0.453 1.00 95.12 206 ALA A O 1
ATOM 1528 N N . LEU A 1 207 ? -10.991 -9.877 0.840 1.00 96.31 207 LEU A N 1
ATOM 1529 C CA . LEU A 1 207 ? -12.094 -8.912 0.879 1.00 96.31 207 LEU A CA 1
ATOM 1530 C C . LEU A 1 207 ? -11.655 -7.593 1.521 1.00 96.31 207 LEU A C 1
ATOM 1532 O O . LEU A 1 207 ? -11.891 -6.527 0.951 1.00 96.31 207 LEU A O 1
ATOM 1536 N N . LYS A 1 208 ? -10.966 -7.669 2.666 1.00 96.00 208 LYS A N 1
ATOM 1537 C CA . LYS A 1 208 ? -10.421 -6.492 3.354 1.00 96.00 208 LYS A CA 1
ATOM 1538 C C . LYS A 1 208 ? -9.386 -5.761 2.495 1.00 96.00 208 LYS A C 1
ATOM 1540 O O . LYS A 1 208 ? -9.430 -4.536 2.385 1.00 96.00 208 LYS A O 1
ATOM 1545 N N . GLU A 1 209 ? -8.482 -6.501 1.854 1.00 94.88 209 GLU A N 1
ATOM 1546 C CA . GLU A 1 209 ? -7.470 -5.937 0.959 1.00 94.88 209 GLU A CA 1
ATOM 1547 C C . GLU A 1 209 ? -8.089 -5.240 -0.263 1.00 94.88 209 GLU A C 1
ATOM 1549 O O . GLU A 1 209 ? -7.710 -4.109 -0.568 1.00 94.88 209 GLU A O 1
ATOM 1554 N N . ILE A 1 210 ? -9.052 -5.886 -0.932 1.00 95.25 210 ILE A N 1
ATOM 1555 C CA . ILE A 1 210 ? -9.767 -5.320 -2.083 1.00 95.25 210 ILE A CA 1
ATOM 1556 C C . ILE A 1 210 ? -10.458 -4.027 -1.670 1.00 95.25 210 ILE A C 1
ATOM 1558 O O . ILE A 1 210 ? -10.217 -2.994 -2.286 1.00 95.25 210 ILE A O 1
ATOM 1562 N N . TYR A 1 211 ? -11.268 -4.067 -0.607 1.00 94.19 211 TYR A N 1
ATOM 1563 C CA . TYR A 1 211 ? -12.017 -2.900 -0.152 1.00 94.19 211 TYR A CA 1
ATOM 1564 C C . TYR A 1 211 ? -11.089 -1.713 0.118 1.00 94.19 211 TYR A C 1
ATOM 1566 O O . TYR A 1 211 ? -11.305 -0.625 -0.412 1.00 94.19 211 TYR A O 1
ATOM 1574 N N . ARG A 1 212 ? -10.002 -1.941 0.864 1.00 92.69 212 ARG A N 1
ATOM 1575 C CA . ARG A 1 212 ? -9.001 -0.914 1.172 1.00 92.69 212 ARG A CA 1
ATOM 1576 C C . ARG A 1 212 ? -8.355 -0.325 -0.082 1.00 92.69 212 ARG A C 1
ATOM 1578 O O . ARG A 1 212 ? -8.063 0.866 -0.103 1.00 92.69 212 ARG A O 1
ATOM 1585 N N . ALA A 1 213 ? -8.086 -1.148 -1.093 1.00 93.06 213 ALA A N 1
ATOM 1586 C CA . ALA A 1 213 ? -7.391 -0.709 -2.295 1.00 93.06 213 ALA A CA 1
ATOM 1587 C C . ALA A 1 213 ? -8.308 -0.019 -3.312 1.00 93.06 213 ALA A C 1
ATOM 1589 O O . ALA A 1 213 ? -7.829 0.818 -4.070 1.00 93.06 213 ALA A O 1
ATOM 1590 N N . THR A 1 214 ? -9.602 -0.355 -3.341 1.00 95.06 214 THR A N 1
ATOM 1591 C CA . THR A 1 214 ? -10.510 0.081 -4.413 1.00 95.06 214 THR A CA 1
ATOM 1592 C C . THR A 1 214 ? -11.635 1.006 -3.961 1.00 95.06 214 THR A C 1
ATOM 1594 O O . THR A 1 214 ? -12.412 1.434 -4.809 1.00 95.06 214 THR A O 1
ATOM 1597 N N . SER A 1 215 ? -11.768 1.327 -2.668 1.00 92.38 215 SER A N 1
ATOM 1598 C CA . SER A 1 215 ? -12.920 2.085 -2.137 1.00 92.38 215 SER A CA 1
ATOM 1599 C C . SER A 1 215 ? -13.126 3.469 -2.764 1.00 92.38 215 SER A C 1
ATOM 1601 O O . SER A 1 215 ? -14.225 4.006 -2.707 1.00 92.38 215 SER A O 1
ATOM 1603 N N . GLU A 1 216 ? -12.075 4.058 -3.333 1.00 91.69 216 GLU A N 1
ATOM 1604 C CA . GLU A 1 216 ? -12.102 5.391 -3.956 1.00 91.69 216 GLU A CA 1
ATOM 1605 C C . GLU A 1 216 ? -12.040 5.335 -5.490 1.00 91.69 216 GLU A C 1
ATOM 1607 O O . GLU A 1 216 ? -11.991 6.369 -6.152 1.00 91.69 216 GLU A O 1
ATOM 1612 N N . MET A 1 217 ? -12.039 4.132 -6.068 1.00 95.31 217 MET A N 1
ATOM 1613 C CA . MET A 1 217 ? -11.941 3.936 -7.510 1.00 95.31 217 MET A CA 1
ATOM 1614 C C . MET A 1 217 ? -13.331 3.874 -8.157 1.00 95.31 217 MET A C 1
ATOM 1616 O O . MET A 1 217 ? -14.256 3.282 -7.590 1.00 95.31 217 MET A O 1
ATOM 1620 N N . PRO A 1 218 ? -13.491 4.379 -9.393 1.00 96.50 218 PRO A N 1
ATOM 1621 C CA . PRO A 1 218 ? -14.609 3.995 -10.243 1.00 96.50 218 PRO A CA 1
ATOM 1622 C C . PRO A 1 218 ? -14.678 2.471 -10.392 1.00 96.50 218 PRO A C 1
ATOM 1624 O O . PRO A 1 218 ? -13.651 1.800 -10.495 1.00 96.50 218 PRO A O 1
ATOM 1627 N N . VAL A 1 219 ? -15.888 1.913 -10.473 1.00 95.44 219 VAL A N 1
ATOM 1628 C CA . VAL A 1 219 ? -16.109 0.453 -10.508 1.00 95.44 219 VAL A CA 1
ATOM 1629 C C . VAL A 1 219 ? -15.275 -0.243 -11.593 1.00 95.44 219 VAL A C 1
ATOM 1631 O O . VAL A 1 219 ? -14.679 -1.288 -11.341 1.00 95.44 219 VAL A O 1
ATOM 1634 N N . GLU A 1 220 ? -15.193 0.341 -12.791 1.00 95.38 220 GLU A N 1
ATOM 1635 C CA . GLU A 1 220 ? -14.412 -0.207 -13.907 1.00 95.38 220 GLU A CA 1
ATOM 1636 C C . GLU A 1 220 ? -12.905 -0.269 -13.600 1.00 95.38 220 GLU A C 1
ATOM 1638 O O . GLU A 1 220 ? -12.238 -1.262 -13.897 1.00 95.38 220 GLU A O 1
ATOM 1643 N N . GLU A 1 221 ? -12.370 0.772 -12.961 1.00 94.12 221 GLU A N 1
ATOM 1644 C CA . GLU A 1 221 ? -10.982 0.803 -12.505 1.00 94.12 221 GLU A CA 1
ATOM 1645 C C . GLU A 1 221 ? -10.750 -0.210 -11.383 1.00 94.12 221 GLU A C 1
ATOM 1647 O O . GLU A 1 221 ? -9.763 -0.939 -11.432 1.00 94.12 221 GLU A O 1
ATOM 1652 N N . GLY A 1 222 ? -11.701 -0.350 -10.455 1.00 95.50 222 GLY A N 1
ATOM 1653 C CA . GLY A 1 222 ? -11.675 -1.390 -9.430 1.00 95.50 222 GLY A CA 1
ATOM 1654 C C . GLY A 1 222 ? -11.560 -2.794 -10.030 1.00 95.50 222 GLY A C 1
ATOM 1655 O O . GLY A 1 222 ? -10.705 -3.570 -9.607 1.00 95.50 222 GLY A O 1
ATOM 1656 N N . TYR A 1 223 ? -12.336 -3.110 -11.077 1.00 93.50 223 TYR A N 1
ATOM 1657 C CA . TYR A 1 223 ? -12.226 -4.390 -11.794 1.00 93.50 223 TYR A CA 1
ATOM 1658 C C . TYR A 1 223 ? -10.855 -4.599 -12.440 1.00 93.50 223 TYR A C 1
ATOM 1660 O O . TYR A 1 223 ? -10.308 -5.703 -12.368 1.00 93.50 223 TYR A O 1
ATOM 1668 N N . ARG A 1 224 ? -10.293 -3.564 -13.074 1.00 89.38 224 ARG A N 1
ATOM 1669 C CA . ARG A 1 224 ? -8.931 -3.636 -13.622 1.00 89.38 224 ARG A CA 1
ATOM 1670 C C . ARG A 1 224 ? -7.908 -3.864 -12.512 1.00 89.38 224 ARG A C 1
ATOM 1672 O O . ARG A 1 224 ? -7.041 -4.722 -12.658 1.00 89.38 224 ARG A O 1
ATOM 1679 N N . TYR A 1 225 ? -8.038 -3.152 -11.396 1.00 88.75 225 TYR A N 1
ATOM 1680 C CA . TYR A 1 225 ? -7.110 -3.220 -10.276 1.00 88.75 225 TYR A CA 1
ATOM 1681 C C . TYR A 1 225 ? -7.109 -4.600 -9.609 1.00 88.75 225 TYR A C 1
ATOM 1683 O O . TYR A 1 225 ? -6.048 -5.213 -9.497 1.00 88.75 225 TYR A O 1
ATOM 1691 N N . ILE A 1 226 ? -8.274 -5.157 -9.254 1.00 91.69 226 ILE A N 1
ATOM 1692 C CA . ILE A 1 226 ? -8.345 -6.496 -8.638 1.00 91.69 226 ILE A CA 1
ATOM 1693 C C . ILE A 1 226 ? -7.805 -7.591 -9.573 1.00 91.69 226 ILE A C 1
ATOM 1695 O O . ILE A 1 226 ? -7.163 -8.531 -9.112 1.00 91.69 226 ILE A O 1
ATOM 1699 N N . ARG A 1 227 ? -8.002 -7.459 -10.894 1.00 86.81 227 ARG A N 1
ATOM 1700 C CA . ARG A 1 227 ? -7.542 -8.437 -11.900 1.00 86.81 227 ARG A CA 1
ATOM 1701 C C . ARG A 1 227 ? -6.092 -8.244 -12.347 1.00 86.81 227 ARG A C 1
ATOM 1703 O O . ARG A 1 227 ? -5.568 -9.106 -13.042 1.00 86.81 227 ARG A O 1
ATOM 1710 N N . SER A 1 228 ? -5.441 -7.154 -11.945 1.00 82.50 228 SER A N 1
ATOM 1711 C CA . SER A 1 228 ? -4.052 -6.852 -12.320 1.00 82.50 228 SER A CA 1
ATOM 1712 C C . SER A 1 228 ? -3.020 -7.814 -11.718 1.00 82.50 228 SER A C 1
ATOM 1714 O O . SER A 1 228 ? -1.882 -7.851 -12.172 1.00 82.50 228 SER A O 1
ATOM 1716 N N . GLY A 1 229 ? -3.394 -8.564 -10.674 1.00 80.00 229 GLY A N 1
ATOM 1717 C CA . GLY A 1 229 ? -2.476 -9.415 -9.912 1.00 80.00 229 GLY A CA 1
ATOM 1718 C C . GLY A 1 229 ? -1.641 -8.673 -8.859 1.00 80.00 229 GLY A C 1
ATOM 1719 O O . GLY A 1 229 ? -0.840 -9.308 -8.182 1.00 80.00 229 GLY A O 1
ATOM 1720 N N . VAL A 1 230 ? -1.834 -7.357 -8.684 1.00 82.75 230 VAL A N 1
ATOM 1721 C CA . VAL A 1 230 ? -1.094 -6.533 -7.701 1.00 82.75 230 VAL A CA 1
ATOM 1722 C C . VAL A 1 230 ? -1.479 -6.852 -6.250 1.00 82.75 230 VAL A C 1
ATOM 1724 O O . VAL A 1 230 ? -0.662 -6.694 -5.342 1.00 82.75 230 VAL A O 1
ATOM 1727 N N . LEU A 1 231 ? -2.715 -7.302 -6.021 1.00 83.88 231 LEU A N 1
ATOM 1728 C CA . LEU A 1 231 ? -3.202 -7.679 -4.695 1.00 83.88 231 LEU A CA 1
ATOM 1729 C C . LEU A 1 231 ? -2.560 -8.983 -4.207 1.00 83.88 231 LEU A C 1
ATOM 1731 O O . LEU A 1 231 ? -2.411 -9.937 -4.967 1.00 83.88 231 LEU A O 1
ATOM 1735 N N . LYS A 1 232 ? -2.217 -9.049 -2.920 1.00 86.94 232 LYS A N 1
ATOM 1736 C CA . LYS A 1 232 ? -1.546 -10.198 -2.296 1.00 86.94 232 LYS A CA 1
ATOM 1737 C C . LYS A 1 232 ? -2.478 -11.402 -2.158 1.00 86.94 232 LYS A C 1
ATOM 1739 O O . LYS A 1 232 ? -2.080 -12.539 -2.426 1.00 86.94 232 LYS A O 1
ATOM 1744 N N . HIS A 1 233 ? -3.705 -11.180 -1.696 1.00 88.88 233 HIS A N 1
ATOM 1745 C CA . HIS A 1 233 ? -4.606 -12.254 -1.275 1.00 88.88 233 HIS A CA 1
ATOM 1746 C C . HIS A 1 233 ? -5.592 -12.650 -2.360 1.00 88.88 233 HIS A C 1
ATOM 1748 O O . HIS A 1 233 ? -5.834 -13.842 -2.527 1.00 88.88 233 HIS A O 1
ATOM 1754 N N . TYR A 1 234 ? -6.134 -11.695 -3.122 1.00 88.25 234 TYR A N 1
ATOM 1755 C CA . TYR A 1 234 ? -7.166 -11.994 -4.124 1.00 88.25 234 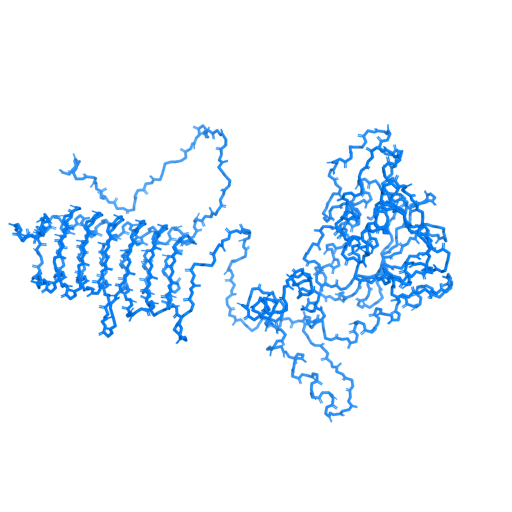TYR A CA 1
ATOM 1756 C C . TYR A 1 234 ? -6.745 -13.066 -5.153 1.00 88.25 234 TYR A C 1
ATOM 1758 O O . TYR A 1 234 ? -7.472 -14.053 -5.285 1.00 88.25 234 TYR A O 1
ATOM 1766 N N . PRO A 1 235 ? -5.569 -12.985 -5.810 1.00 84.44 235 PRO A N 1
ATOM 1767 C CA . PRO A 1 235 ? -5.117 -14.044 -6.718 1.00 84.44 235 PRO A CA 1
ATOM 1768 C C . PRO A 1 235 ? -4.919 -15.387 -6.004 1.00 84.44 235 PRO A C 1
ATOM 1770 O O . PRO A 1 235 ? -5.206 -16.445 -6.560 1.00 84.44 235 PRO A O 1
ATOM 1773 N N . SER A 1 236 ? -4.473 -15.344 -4.744 1.00 85.19 236 SER A N 1
ATOM 1774 C CA . SER A 1 236 ? -4.249 -16.536 -3.924 1.00 85.19 236 SER A CA 1
ATOM 1775 C C . SER A 1 236 ? -5.558 -17.262 -3.591 1.00 85.19 236 SER A C 1
ATOM 1777 O O . SER A 1 236 ? -5.564 -18.490 -3.521 1.00 85.19 236 SER A O 1
ATOM 1779 N N . VAL A 1 237 ? -6.674 -16.537 -3.421 1.00 87.69 237 VAL A N 1
ATOM 1780 C CA . VAL A 1 237 ? -8.001 -17.137 -3.189 1.00 87.69 237 VAL A CA 1
ATOM 1781 C C . VAL A 1 237 ? -8.399 -18.036 -4.356 1.00 87.69 237 VAL A C 1
ATOM 1783 O O . VAL A 1 237 ? -8.797 -19.174 -4.116 1.00 87.69 237 VAL A O 1
ATOM 1786 N N . LEU A 1 238 ? -8.242 -17.562 -5.599 1.00 81.12 238 LEU A N 1
ATOM 1787 C CA . LEU A 1 238 ? -8.726 -18.233 -6.818 1.00 81.12 238 LEU A CA 1
ATOM 1788 C C . LEU A 1 238 ? -8.157 -19.645 -7.024 1.00 81.12 238 LEU A C 1
ATOM 1790 O O . LEU A 1 238 ? -8.775 -20.467 -7.697 1.00 81.12 238 LEU A O 1
ATOM 1794 N N . HIS A 1 239 ? -6.992 -19.930 -6.441 1.00 82.12 239 HIS A N 1
ATOM 1795 C CA . HIS A 1 239 ? -6.280 -21.201 -6.592 1.00 82.12 239 HIS A CA 1
ATOM 1796 C C . HIS A 1 239 ? -6.040 -21.921 -5.254 1.00 82.12 239 HIS A C 1
ATOM 1798 O O . HIS A 1 239 ? -5.199 -22.816 -5.168 1.00 82.12 239 HIS A O 1
ATOM 1804 N N . SER A 1 240 ? -6.746 -21.518 -4.195 1.00 86.81 240 SER A N 1
ATOM 1805 C CA . SER A 1 240 ? -6.577 -22.074 -2.849 1.00 86.81 240 SER A CA 1
ATOM 1806 C C . SER A 1 240 ? -7.312 -23.404 -2.644 1.00 86.81 240 SER A C 1
ATOM 1808 O O . SER A 1 240 ? -8.300 -23.698 -3.313 1.00 86.81 240 SER A O 1
ATOM 1810 N N . GLU A 1 241 ? -6.871 -24.193 -1.655 1.00 87.06 241 GLU A N 1
ATOM 1811 C CA . GLU A 1 241 ? -7.613 -25.385 -1.206 1.00 87.06 241 GLU A CA 1
ATOM 1812 C C . GLU A 1 241 ? -9.025 -25.015 -0.716 1.00 87.06 241 GLU A C 1
ATOM 1814 O O . GLU A 1 241 ? -9.976 -25.753 -0.966 1.00 87.06 241 GLU A O 1
ATOM 1819 N N . ASP A 1 242 ? -9.174 -23.844 -0.088 1.00 90.00 242 ASP A N 1
ATOM 1820 C CA . ASP A 1 242 ? -10.462 -23.347 0.406 1.00 90.00 242 ASP A CA 1
ATOM 1821 C C . ASP A 1 242 ? -11.442 -23.038 -0.745 1.00 90.00 242 ASP A C 1
ATOM 1823 O O . ASP A 1 242 ? -12.650 -23.217 -0.586 1.00 90.00 242 ASP A O 1
ATOM 1827 N N . ALA A 1 243 ? -10.941 -22.644 -1.926 1.00 89.00 243 ALA A N 1
ATOM 1828 C CA . ALA A 1 243 ? -11.768 -22.433 -3.118 1.00 89.00 243 ALA A CA 1
ATOM 1829 C C . ALA A 1 243 ? -12.334 -23.736 -3.707 1.00 89.00 243 ALA A C 1
ATOM 1831 O O . ALA A 1 243 ? -13.347 -23.695 -4.404 1.00 89.00 243 ALA A O 1
ATOM 1832 N N . LEU A 1 244 ? -11.716 -24.884 -3.409 1.00 89.50 244 LEU A N 1
ATOM 1833 C CA . LEU A 1 244 ? -12.257 -26.208 -3.736 1.00 89.50 244 LEU A CA 1
ATOM 1834 C C . LEU A 1 244 ? -13.186 -26.722 -2.626 1.00 89.50 244 LEU A C 1
ATOM 1836 O O . LEU A 1 244 ? -14.262 -27.246 -2.909 1.00 89.50 244 LEU A O 1
ATOM 1840 N N . GLU A 1 245 ? -12.787 -26.536 -1.366 1.00 93.00 245 GLU A N 1
ATOM 1841 C CA . GLU A 1 245 ? -13.522 -26.997 -0.184 1.00 93.00 245 GLU A CA 1
ATOM 1842 C C . GLU A 1 245 ? -14.902 -26.345 -0.053 1.00 93.00 245 GLU A C 1
ATOM 1844 O O . GLU A 1 245 ? -15.871 -27.038 0.241 1.00 93.00 245 GLU A O 1
ATOM 1849 N N . GLY A 1 246 ? -15.019 -25.033 -0.286 1.00 92.12 246 GLY A N 1
ATOM 1850 C CA . GLY A 1 246 ? -16.288 -24.313 -0.137 1.00 92.12 246 GLY A CA 1
ATOM 1851 C C . GLY A 1 246 ? -17.422 -24.901 -0.993 1.00 92.12 246 GLY A C 1
ATOM 1852 O O . GLY A 1 246 ? -18.449 -25.308 -0.440 1.00 92.12 246 GLY A O 1
ATOM 1853 N N . PRO A 1 247 ? -17.252 -25.004 -2.327 1.00 93.19 247 PRO A N 1
ATOM 1854 C CA . PRO A 1 247 ? -18.231 -25.650 -3.202 1.00 93.19 247 PRO A CA 1
ATOM 1855 C C . PRO A 1 247 ? -18.502 -27.117 -2.841 1.00 93.19 247 PRO A C 1
ATOM 1857 O O . PRO A 1 247 ? -19.648 -27.561 -2.916 1.00 93.19 247 PRO A O 1
ATOM 1860 N N . GLN A 1 248 ? -17.473 -27.866 -2.428 1.00 93.75 248 GLN A N 1
ATOM 1861 C CA . GLN A 1 248 ? -17.616 -29.272 -2.049 1.00 93.75 248 GLN A CA 1
ATOM 1862 C C . GLN A 1 248 ? -18.461 -29.440 -0.779 1.00 93.75 248 GLN A C 1
ATOM 1864 O O . GLN A 1 248 ? -19.429 -30.197 -0.784 1.00 93.75 248 GLN A O 1
ATOM 1869 N N . ALA A 1 249 ? -18.138 -28.712 0.291 1.00 94.50 249 ALA A N 1
ATOM 1870 C CA . ALA A 1 249 ? -18.875 -28.748 1.550 1.00 94.50 249 ALA A CA 1
ATOM 1871 C C . ALA A 1 249 ? -20.346 -28.347 1.355 1.00 94.50 249 ALA A C 1
ATOM 1873 O O . ALA A 1 249 ? -21.244 -28.987 1.904 1.00 94.50 249 ALA A O 1
ATOM 1874 N N . PHE A 1 250 ? -20.596 -27.348 0.498 1.00 93.88 250 PHE A N 1
ATOM 1875 C CA . PHE A 1 250 ? -21.945 -26.944 0.106 1.00 93.88 250 PHE A CA 1
ATOM 1876 C C . PHE A 1 250 ? -22.709 -28.076 -0.599 1.00 93.88 250 PHE A C 1
ATOM 1878 O O . PHE A 1 250 ? -23.844 -28.377 -0.224 1.00 93.88 250 PHE A O 1
ATOM 1885 N N . ALA A 1 251 ? -22.092 -28.734 -1.586 1.00 94.88 251 ALA A N 1
ATOM 1886 C CA . ALA A 1 251 ? -22.702 -29.859 -2.297 1.00 94.88 251 ALA A CA 1
ATOM 1887 C C . ALA A 1 251 ? -22.984 -31.058 -1.367 1.00 94.88 251 ALA A C 1
ATOM 1889 O O . ALA A 1 251 ? -24.010 -31.724 -1.503 1.00 94.88 251 ALA A O 1
ATOM 1890 N N . GLU A 1 252 ? -22.101 -31.299 -0.397 1.00 95.81 252 GLU A N 1
ATOM 1891 C CA . GLU A 1 252 ? -22.188 -32.385 0.587 1.00 95.81 252 GLU A CA 1
ATOM 1892 C C . GLU A 1 252 ? -23.060 -32.042 1.814 1.00 95.81 252 GLU A C 1
ATOM 1894 O O . GLU A 1 252 ? -23.310 -32.919 2.641 1.00 95.81 252 GLU A O 1
ATOM 1899 N N . LYS A 1 253 ? -23.557 -30.799 1.934 1.00 94.25 253 LYS A N 1
ATOM 1900 C CA . LYS A 1 253 ? -24.353 -30.291 3.072 1.00 94.25 253 LYS A CA 1
ATOM 1901 C C . LYS A 1 253 ? -23.677 -30.489 4.435 1.00 94.25 253 LYS A C 1
ATOM 1903 O O . LYS A 1 253 ? -24.327 -30.862 5.413 1.00 94.25 253 LYS A O 1
ATOM 1908 N N . ARG A 1 254 ? -22.375 -30.229 4.496 1.00 96.00 254 ARG A N 1
ATOM 1909 C CA . ARG A 1 254 ? -21.578 -30.252 5.729 1.00 96.00 254 ARG A CA 1
ATOM 1910 C C . ARG A 1 254 ? -20.903 -28.906 5.954 1.00 96.00 254 ARG A C 1
ATOM 1912 O O . ARG A 1 254 ? -20.753 -28.124 5.016 1.00 96.00 254 ARG A O 1
ATOM 1919 N N . ASP A 1 255 ? -20.430 -28.677 7.172 1.00 90.12 255 ASP A N 1
ATOM 1920 C CA . ASP A 1 255 ? -19.603 -27.508 7.453 1.00 90.12 255 ASP A CA 1
ATOM 1921 C C . ASP A 1 255 ? -18.246 -27.614 6.725 1.00 90.12 255 ASP A C 1
ATOM 1923 O O . ASP A 1 255 ? -17.658 -28.706 6.650 1.00 90.12 255 ASP A O 1
ATOM 1927 N N . PRO A 1 256 ? -17.742 -26.503 6.158 1.00 91.44 256 PRO A N 1
ATOM 1928 C CA . PRO A 1 256 ? -16.447 -26.474 5.499 1.00 91.44 256 PRO A CA 1
ATOM 1929 C C . PRO A 1 256 ? -15.297 -26.521 6.512 1.00 91.44 256 PRO A C 1
ATOM 1931 O O . PRO A 1 256 ? -15.348 -25.913 7.581 1.00 91.44 256 PRO A O 1
ATOM 1934 N N . VAL A 1 257 ? -14.214 -27.202 6.143 1.00 90.75 257 VAL A N 1
ATOM 1935 C CA . VAL A 1 257 ? -12.973 -27.270 6.920 1.00 90.75 257 VAL A CA 1
ATOM 1936 C C . VAL A 1 257 ? -11.897 -26.454 6.214 1.00 90.75 257 VAL A C 1
ATOM 1938 O O . VAL A 1 257 ? -11.187 -26.950 5.338 1.00 90.75 257 VAL A O 1
ATOM 1941 N N . TRP A 1 258 ? -11.759 -25.194 6.620 1.00 89.62 258 TRP A N 1
ATOM 1942 C CA . TRP A 1 258 ? -10.790 -24.264 6.040 1.00 89.62 258 TRP A CA 1
ATOM 1943 C C . TRP A 1 258 ? -9.344 -24.633 6.394 1.00 89.62 258 TRP A C 1
ATOM 1945 O O . TRP A 1 258 ? -9.004 -24.830 7.562 1.00 89.62 258 TRP A O 1
ATOM 1955 N N . LYS A 1 259 ? -8.470 -24.695 5.387 1.00 75.38 259 LYS A N 1
ATOM 1956 C CA . LYS A 1 259 ? -7.071 -25.144 5.511 1.00 75.38 259 LYS A CA 1
ATOM 1957 C C . LYS A 1 259 ? -6.053 -24.033 5.265 1.00 75.38 259 LYS A C 1
ATOM 1959 O O . LYS A 1 259 ? -4.895 -24.186 5.667 1.00 75.38 259 LYS A O 1
ATOM 1964 N N . ALA A 1 260 ? -6.449 -22.905 4.662 1.00 62.91 260 ALA A N 1
ATOM 1965 C CA . ALA A 1 260 ? -5.524 -21.887 4.144 1.00 62.91 260 ALA A CA 1
ATOM 1966 C C . ALA A 1 260 ? -4.757 -21.043 5.192 1.00 62.91 260 ALA A C 1
ATOM 1968 O O . ALA A 1 260 ? -4.184 -20.012 4.851 1.00 62.91 260 ALA A O 1
ATOM 1969 N N . ILE A 1 261 ? -4.659 -21.486 6.447 1.00 52.59 261 ILE A N 1
ATOM 1970 C CA . ILE A 1 261 ? -3.687 -20.943 7.414 1.00 52.59 261 ILE A CA 1
ATOM 1971 C C . ILE A 1 261 ? -2.310 -21.605 7.232 1.00 52.59 261 ILE A C 1
ATOM 1973 O O . ILE A 1 261 ? -1.271 -21.007 7.511 1.00 52.59 261 ILE A O 1
ATOM 1977 N N . ARG A 1 262 ? -2.268 -22.835 6.705 1.00 42.78 262 ARG A N 1
ATOM 1978 C CA . ARG A 1 262 ? -1.023 -23.559 6.440 1.00 42.78 262 ARG A CA 1
ATOM 1979 C C . ARG A 1 262 ? -0.748 -23.564 4.947 1.00 42.78 262 ARG A C 1
ATOM 1981 O O . ARG A 1 262 ? -1.171 -24.472 4.239 1.00 42.78 262 ARG A O 1
ATOM 1988 N N . GLN A 1 263 ? 0.045 -22.602 4.474 1.00 38.53 263 GLN A N 1
ATOM 1989 C CA . GLN A 1 263 ? 0.818 -22.832 3.256 1.00 38.53 263 GLN A CA 1
ATOM 1990 C C . GLN A 1 263 ? 1.685 -24.073 3.502 1.00 38.53 263 GLN A C 1
ATOM 1992 O O . GLN A 1 263 ? 2.745 -23.999 4.127 1.00 38.53 263 GLN A O 1
ATOM 1997 N N . LYS A 1 264 ? 1.251 -25.247 3.028 1.00 30.61 264 LYS A N 1
ATOM 1998 C CA . LYS A 1 264 ? 2.198 -26.328 2.778 1.00 30.61 264 LYS A CA 1
ATOM 1999 C C . LYS A 1 264 ? 3.179 -25.757 1.768 1.00 30.61 264 LYS A C 1
ATOM 2001 O O . LYS A 1 264 ? 2.812 -25.527 0.620 1.00 30.61 264 LYS A O 1
ATOM 2006 N N . LYS A 1 265 ? 4.418 -25.522 2.209 1.00 32.53 265 LYS A N 1
ATOM 2007 C CA . LYS A 1 265 ? 5.576 -25.341 1.333 1.00 32.53 265 LYS A CA 1
ATOM 2008 C C . LYS A 1 265 ? 5.670 -26.571 0.426 1.00 32.53 265 LYS A C 1
ATOM 2010 O O . LYS A 1 265 ? 6.395 -27.516 0.721 1.00 32.53 265 LYS A O 1
ATOM 2015 N N . ARG A 1 266 ? 4.919 -26.592 -0.673 1.00 29.16 266 ARG A N 1
ATOM 2016 C CA . ARG A 1 266 ? 5.301 -27.349 -1.856 1.00 29.16 266 ARG A CA 1
ATOM 2017 C C . ARG A 1 266 ? 6.396 -26.512 -2.485 1.00 29.16 266 ARG A C 1
ATOM 2019 O O . ARG A 1 266 ? 6.138 -25.437 -3.011 1.00 29.16 266 ARG A O 1
ATOM 2026 N N . GLY A 1 267 ? 7.626 -26.946 -2.224 1.00 31.19 267 GLY A N 1
ATOM 2027 C CA . GLY A 1 267 ? 8.830 -26.206 -2.547 1.00 31.19 267 GLY A CA 1
ATOM 2028 C C . GLY A 1 267 ? 8.843 -25.823 -4.011 1.00 31.19 267 GLY A C 1
ATOM 2029 O O . GLY A 1 267 ? 8.751 -26.705 -4.850 1.00 31.19 267 GLY A O 1
ATOM 2030 N N . ILE A 1 268 ? 8.941 -24.521 -4.254 1.00 31.61 268 ILE A N 1
ATOM 2031 C CA . ILE A 1 268 ? 9.499 -23.863 -5.430 1.00 31.61 268 ILE A CA 1
ATOM 2032 C C . ILE A 1 268 ? 9.731 -22.398 -4.982 1.00 31.61 268 ILE A C 1
ATOM 2034 O O . ILE A 1 268 ? 8.809 -21.710 -4.557 1.00 31.61 268 ILE A O 1
ATOM 2038 N N . TYR A 1 269 ? 11.009 -22.009 -5.001 1.00 29.00 269 TYR A N 1
ATOM 2039 C CA . TYR A 1 269 ? 11.635 -20.695 -4.766 1.00 29.00 269 TYR A CA 1
ATOM 2040 C C . TYR A 1 269 ? 11.536 -20.020 -3.383 1.00 29.00 269 TYR A C 1
ATOM 2042 O O . TYR A 1 269 ? 10.549 -19.408 -2.987 1.00 29.00 269 TYR A O 1
ATOM 2050 N N . THR A 1 270 ? 12.676 -20.059 -2.686 1.00 26.06 270 THR A N 1
ATOM 2051 C CA . THR A 1 270 ? 13.045 -19.144 -1.600 1.00 26.06 270 THR A CA 1
ATOM 2052 C C . THR A 1 270 ? 13.909 -18.022 -2.192 1.00 26.06 270 THR A C 1
ATOM 2054 O O . THR A 1 270 ? 14.746 -18.309 -3.044 1.00 26.06 270 THR A O 1
ATOM 2057 N N . ALA A 1 271 ? 13.765 -16.813 -1.627 1.00 27.20 271 ALA A N 1
ATOM 2058 C CA . ALA A 1 271 ? 14.531 -15.570 -1.844 1.00 27.20 271 ALA A CA 1
ATOM 2059 C C . ALA A 1 271 ? 14.001 -14.701 -3.020 1.00 27.20 271 ALA A C 1
ATOM 2061 O O . ALA A 1 271 ? 13.848 -15.196 -4.122 1.00 27.20 271 ALA A O 1
ATOM 2062 N N . ILE A 1 272 ? 13.652 -13.412 -2.892 1.00 30.89 272 ILE A N 1
ATOM 2063 C CA . ILE A 1 272 ? 13.988 -12.362 -1.920 1.00 30.89 272 ILE A CA 1
ATOM 2064 C C . ILE A 1 272 ? 12.764 -11.448 -1.744 1.00 30.89 272 ILE A C 1
ATOM 2066 O O . ILE A 1 272 ? 12.118 -11.054 -2.710 1.00 30.89 272 ILE A O 1
ATOM 2070 N N . ARG A 1 273 ? 12.473 -11.076 -0.494 1.00 33.34 273 ARG A N 1
ATOM 2071 C CA . ARG A 1 273 ?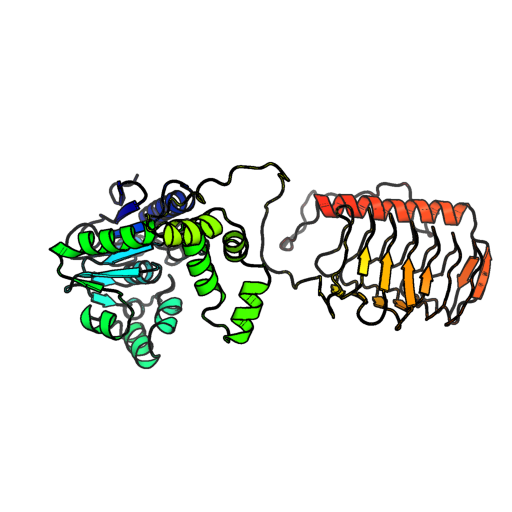 11.515 -10.028 -0.121 1.00 33.34 273 ARG A CA 1
ATOM 2072 C C . ARG A 1 273 ? 12.303 -8.881 0.523 1.00 33.34 273 ARG A C 1
ATOM 2074 O O . ARG A 1 273 ? 12.733 -9.019 1.663 1.00 33.34 273 ARG A O 1
ATOM 2081 N N . GLN A 1 274 ? 12.466 -7.758 -0.177 1.00 29.86 274 GLN A N 1
ATOM 2082 C CA . GLN A 1 274 ? 12.750 -6.439 0.409 1.00 29.86 274 GLN A CA 1
ATOM 2083 C C . GLN A 1 274 ? 12.047 -5.341 -0.419 1.00 29.86 274 GLN A C 1
ATOM 2085 O O . GLN A 1 274 ? 12.253 -5.274 -1.620 1.00 29.86 274 GLN A O 1
ATOM 2090 N N . LYS A 1 275 ? 11.181 -4.561 0.265 1.00 33.56 275 LYS A N 1
ATOM 2091 C CA . LYS A 1 275 ? 10.845 -3.108 0.159 1.00 33.56 275 LYS A CA 1
ATOM 2092 C C . LYS A 1 275 ? 11.184 -2.388 -1.176 1.00 33.56 275 LYS A C 1
ATOM 2094 O O . LYS A 1 275 ? 12.296 -2.524 -1.641 1.00 33.56 275 LYS A O 1
ATOM 2099 N N . LYS A 1 276 ? 10.407 -1.458 -1.756 1.00 35.16 276 LYS A N 1
ATOM 2100 C CA . LYS A 1 276 ? 9.352 -0.522 -1.304 1.00 35.16 276 LYS A CA 1
ATOM 2101 C C . LYS A 1 276 ? 8.817 0.224 -2.560 1.00 35.16 276 LYS A C 1
ATOM 2103 O O . LYS A 1 276 ? 9.509 0.279 -3.559 1.00 35.16 276 LYS A O 1
ATOM 2108 N N . ARG A 1 277 ? 7.613 0.805 -2.438 1.00 34.81 277 ARG A N 1
ATOM 2109 C CA . ARG A 1 277 ? 7.023 1.989 -3.118 1.00 34.81 277 ARG A CA 1
ATOM 2110 C C . ARG A 1 277 ? 7.702 2.555 -4.386 1.00 34.81 277 ARG A C 1
ATOM 2112 O O . ARG A 1 277 ? 8.753 3.156 -4.270 1.00 34.81 277 ARG A O 1
ATOM 2119 N N . GLY A 1 278 ? 6.925 2.612 -5.476 1.00 35.91 278 GLY A N 1
ATOM 2120 C CA . GLY A 1 278 ? 7.049 3.649 -6.510 1.00 35.91 278 GLY A CA 1
ATOM 2121 C C . GLY A 1 278 ? 7.689 3.200 -7.820 1.00 35.91 278 GLY A C 1
ATOM 2122 O O . GLY A 1 278 ? 8.725 3.720 -8.199 1.00 35.91 278 GLY A O 1
ATOM 2123 N N . THR A 1 279 ? 7.071 2.278 -8.555 1.00 38.69 279 THR A N 1
ATOM 2124 C CA . THR A 1 279 ? 7.504 1.983 -9.928 1.00 38.69 279 THR A CA 1
ATOM 2125 C C . THR A 1 279 ? 6.286 1.819 -10.821 1.00 38.69 279 THR A C 1
ATOM 2127 O O . THR A 1 279 ? 5.477 0.909 -10.657 1.00 38.69 279 THR A O 1
ATOM 2130 N N . THR A 1 280 ? 6.139 2.770 -11.741 1.00 45.69 280 THR A N 1
ATOM 2131 C CA . THR A 1 280 ? 5.390 2.626 -12.990 1.00 45.69 280 THR A CA 1
ATOM 2132 C C . THR A 1 280 ? 5.640 1.235 -13.561 1.00 45.69 280 THR A C 1
ATOM 2134 O O . THR A 1 280 ? 6.798 0.833 -13.660 1.00 45.69 280 THR A O 1
ATOM 2137 N N . MET A 1 281 ? 4.584 0.494 -13.909 1.00 53.16 281 MET A N 1
ATOM 2138 C CA . MET A 1 281 ? 4.744 -0.811 -14.554 1.00 53.16 281 MET A CA 1
ATOM 2139 C C . MET A 1 281 ? 5.663 -0.653 -15.778 1.00 53.16 281 MET A C 1
ATOM 2141 O O . MET A 1 281 ? 5.425 0.204 -16.622 1.00 53.16 281 MET A O 1
ATOM 2145 N N . SER A 1 282 ? 6.752 -1.418 -15.838 1.00 79.00 282 SER A N 1
ATOM 2146 C CA . SER A 1 282 ? 7.739 -1.389 -16.930 1.00 79.00 282 SER A CA 1
ATOM 2147 C C . SER A 1 282 ? 7.396 -2.355 -18.068 1.00 79.00 282 SER A C 1
ATOM 2149 O O . SER A 1 282 ? 8.052 -2.340 -19.104 1.00 79.00 282 SER A O 1
ATOM 2151 N N . TYR A 1 283 ? 6.360 -3.180 -17.897 1.00 93.25 283 TYR A N 1
ATOM 2152 C CA . TYR A 1 283 ? 5.919 -4.182 -18.865 1.00 93.25 283 TYR A CA 1
ATOM 2153 C C . TYR A 1 283 ? 4.432 -4.011 -19.160 1.00 93.25 283 TYR A C 1
ATOM 2155 O O . TYR A 1 283 ? 3.629 -3.862 -18.238 1.00 93.25 283 TYR A O 1
ATOM 2163 N N . TYR A 1 284 ? 4.068 -4.078 -20.435 1.00 94.69 284 TYR A N 1
ATOM 2164 C CA . TYR A 1 284 ? 2.701 -3.903 -20.906 1.00 94.69 284 TYR A CA 1
ATOM 2165 C C . TYR A 1 284 ? 2.358 -5.010 -21.898 1.00 94.69 284 TYR A C 1
ATOM 2167 O O . TYR A 1 284 ? 3.043 -5.195 -22.904 1.00 94.69 284 TYR A O 1
ATOM 2175 N N . ALA A 1 285 ? 1.283 -5.744 -21.621 1.00 92.50 285 ALA A N 1
ATOM 2176 C CA . ALA A 1 285 ? 0.702 -6.651 -22.599 1.00 92.50 285 ALA A CA 1
ATOM 2177 C C . ALA A 1 285 ? -0.048 -5.845 -23.669 1.00 92.50 285 ALA A C 1
ATOM 2179 O O . ALA A 1 285 ? -0.723 -4.866 -23.342 1.00 92.50 285 ALA A O 1
ATOM 2180 N N . PHE A 1 286 ? 0.028 -6.273 -24.925 1.00 91.88 286 PHE A N 1
ATOM 2181 C CA . PHE A 1 286 ? -0.717 -5.669 -26.029 1.00 91.88 286 PHE A CA 1
ATOM 2182 C C . PHE A 1 286 ? -1.257 -6.770 -26.941 1.00 91.88 286 PHE A C 1
ATOM 2184 O O . PHE A 1 286 ? -0.523 -7.686 -27.293 1.00 91.88 286 PHE A O 1
ATOM 2191 N N . GLU A 1 287 ? -2.558 -6.728 -27.243 1.00 91.94 287 GLU A N 1
ATOM 2192 C CA . GLU A 1 287 ? -3.248 -7.701 -28.115 1.00 91.94 287 GLU A CA 1
ATOM 2193 C C . GLU A 1 287 ? -2.974 -9.187 -27.790 1.00 91.94 287 GLU A C 1
ATOM 2195 O O . GLU A 1 287 ? -2.922 -10.048 -28.661 1.00 91.94 287 GLU A O 1
ATOM 2200 N N . GLY A 1 288 ? -2.828 -9.511 -26.500 1.00 88.94 288 GLY A N 1
ATOM 2201 C CA . GLY A 1 288 ? -2.573 -10.879 -26.028 1.00 88.94 288 GLY A CA 1
ATOM 2202 C C . GLY A 1 288 ? -1.098 -11.294 -26.021 1.00 88.94 288 GLY A C 1
ATOM 2203 O O . GLY A 1 288 ? -0.785 -12.382 -25.540 1.00 88.94 288 GLY A O 1
ATOM 2204 N N . LEU A 1 289 ? -0.192 -10.428 -26.478 1.00 91.94 289 LEU A N 1
ATOM 2205 C CA . LEU A 1 289 ? 1.253 -10.639 -26.448 1.00 91.94 289 LEU A CA 1
ATOM 2206 C C . LEU A 1 289 ? 1.841 -9.975 -25.201 1.00 91.94 289 LEU A C 1
ATOM 2208 O O . LEU A 1 289 ? 1.589 -8.802 -24.913 1.00 91.94 289 LEU A O 1
ATOM 2212 N N . ILE A 1 290 ? 2.589 -10.761 -24.431 1.00 94.38 290 ILE A N 1
ATOM 2213 C CA . ILE A 1 290 ? 3.222 -10.358 -23.173 1.00 94.38 290 ILE A CA 1
ATOM 2214 C C . ILE A 1 290 ? 4.737 -10.446 -23.375 1.00 94.38 290 ILE A C 1
ATOM 2216 O O . ILE A 1 290 ? 5.194 -11.485 -23.860 1.00 94.38 290 ILE A O 1
ATOM 2220 N N . PRO A 1 291 ? 5.521 -9.433 -22.959 1.00 97.94 291 PRO A N 1
ATOM 2221 C CA . PRO A 1 291 ? 6.973 -9.518 -23.013 1.00 97.94 291 PRO A CA 1
ATOM 2222 C C . PRO A 1 291 ? 7.512 -10.772 -22.307 1.00 97.94 291 PRO A C 1
ATOM 2224 O O . PRO A 1 291 ? 7.151 -11.066 -21.165 1.00 97.94 291 PRO A O 1
ATOM 2227 N N . VAL A 1 292 ? 8.410 -11.495 -22.974 1.00 97.31 292 VAL A N 1
ATOM 2228 C CA . VAL A 1 292 ? 9.085 -12.687 -22.455 1.00 97.31 292 VAL A CA 1
ATOM 2229 C C . VAL A 1 292 ? 10.493 -12.298 -22.031 1.00 97.31 292 VAL A C 1
ATOM 2231 O O . VAL A 1 292 ? 11.333 -11.989 -22.870 1.00 97.31 292 VAL A O 1
ATOM 2234 N N . VAL A 1 293 ? 10.773 -12.332 -20.728 1.00 96.75 293 VAL A N 1
ATOM 2235 C CA . VAL A 1 293 ? 12.086 -11.963 -20.181 1.00 96.75 293 VAL A CA 1
ATOM 2236 C C . VAL A 1 293 ? 12.723 -13.155 -19.488 1.00 96.75 293 VAL A C 1
ATOM 2238 O O . VAL A 1 293 ? 12.162 -13.711 -18.543 1.00 96.75 293 VAL A O 1
ATOM 2241 N N . HIS A 1 294 ? 13.910 -13.552 -19.947 1.00 96.25 294 HIS A N 1
ATOM 2242 C CA . HIS A 1 294 ? 14.665 -14.626 -19.318 1.00 96.25 294 HIS A CA 1
ATOM 2243 C C . HIS A 1 294 ? 15.036 -14.254 -17.867 1.00 96.25 294 HIS A C 1
ATOM 2245 O O . HIS A 1 294 ? 15.478 -13.128 -17.631 1.00 96.25 294 HIS A O 1
ATOM 2251 N N . PRO A 1 295 ? 14.966 -15.187 -16.893 1.00 90.31 295 PRO A N 1
ATOM 2252 C CA . PRO A 1 295 ? 15.270 -14.905 -15.483 1.00 90.31 295 PRO A CA 1
ATOM 2253 C C . PRO A 1 295 ? 16.670 -14.337 -15.216 1.00 90.31 295 PRO A C 1
ATOM 2255 O O . PRO A 1 295 ? 16.897 -13.706 -14.181 1.00 90.31 295 PRO A O 1
ATOM 2258 N N . ASP A 1 296 ? 17.607 -14.585 -16.135 1.00 90.44 296 ASP A N 1
ATOM 2259 C CA . ASP A 1 296 ? 18.984 -14.090 -16.059 1.00 90.44 296 ASP A CA 1
ATOM 2260 C C . ASP A 1 296 ? 19.239 -12.733 -16.708 1.00 90.44 296 ASP A C 1
ATOM 2262 O O . ASP A 1 296 ? 20.336 -12.194 -16.558 1.00 90.44 296 ASP A O 1
ATOM 2266 N N . ALA A 1 297 ? 18.253 -12.176 -17.405 1.00 94.94 297 ALA A N 1
ATOM 2267 C CA . ALA A 1 297 ? 18.335 -10.819 -17.915 1.00 94.94 297 ALA A CA 1
ATOM 2268 C C . ALA A 1 297 ? 18.182 -9.796 -16.779 1.00 94.94 297 ALA A C 1
ATOM 2270 O O . ALA A 1 297 ? 17.547 -10.050 -15.752 1.00 94.94 297 ALA A O 1
ATOM 2271 N N . PHE A 1 298 ? 18.745 -8.611 -16.983 1.00 96.31 298 PHE A N 1
ATOM 2272 C CA . PHE A 1 298 ? 18.480 -7.436 -16.170 1.00 96.31 298 PHE A CA 1
ATOM 2273 C C . PHE A 1 298 ? 17.730 -6.402 -17.007 1.00 96.31 298 PHE A C 1
ATOM 2275 O O . PHE A 1 298 ? 18.232 -5.956 -18.036 1.00 96.31 298 PHE A O 1
ATOM 2282 N N . VAL A 1 299 ? 16.558 -5.985 -16.531 1.00 96.56 299 VAL A N 1
ATOM 2283 C CA . VAL A 1 299 ? 15.786 -4.883 -17.111 1.00 96.56 299 VAL A CA 1
ATOM 2284 C C . VAL A 1 299 ? 15.668 -3.787 -16.069 1.00 96.56 299 VAL A C 1
ATOM 2286 O O . VAL A 1 299 ? 15.133 -4.016 -14.982 1.00 96.56 299 VAL A O 1
ATOM 2289 N N . HIS A 1 300 ? 16.189 -2.600 -16.380 1.00 95.81 300 HIS A N 1
ATOM 2290 C CA . HIS A 1 300 ? 16.108 -1.481 -15.455 1.00 95.81 300 HIS A CA 1
ATOM 2291 C C . HIS A 1 300 ? 14.637 -1.108 -15.178 1.00 95.81 300 HIS A C 1
ATOM 2293 O O . HIS A 1 300 ? 13.849 -1.040 -16.122 1.00 95.81 300 HIS A O 1
ATOM 2299 N N . PRO A 1 301 ? 14.249 -0.783 -13.928 1.00 91.19 301 PRO A N 1
ATOM 2300 C CA . PRO A 1 301 ? 12.850 -0.491 -13.594 1.00 91.19 301 PRO A CA 1
ATOM 2301 C C . PRO A 1 301 ? 12.207 0.691 -14.338 1.00 91.19 301 PRO A C 1
ATOM 2303 O O . PRO A 1 301 ? 10.988 0.801 -14.368 1.00 91.19 301 PRO A O 1
ATOM 2306 N N . SER A 1 302 ? 13.009 1.586 -14.921 1.00 93.06 302 SER A N 1
ATOM 2307 C CA . SER A 1 302 ? 12.526 2.707 -15.746 1.00 93.06 302 SER A CA 1
ATOM 2308 C C . SER A 1 302 ? 12.494 2.422 -17.252 1.00 93.06 302 SER A C 1
ATOM 2310 O O . SER A 1 302 ? 12.137 3.314 -18.019 1.00 93.06 302 SER A O 1
ATOM 2312 N N . ALA A 1 303 ? 12.907 1.231 -17.693 1.00 95.81 303 ALA A N 1
ATOM 2313 C CA . ALA A 1 303 ? 12.706 0.797 -19.072 1.00 95.81 303 ALA A CA 1
ATOM 2314 C C . ALA A 1 303 ? 11.234 0.415 -19.297 1.00 95.81 303 ALA A C 1
ATOM 2316 O O . ALA A 1 303 ? 10.533 0.050 -18.355 1.00 95.81 303 ALA A O 1
ATOM 2317 N N . VAL A 1 304 ? 10.764 0.495 -20.539 1.00 96.62 304 VAL A N 1
ATOM 2318 C CA . VAL A 1 304 ? 9.386 0.167 -20.925 1.00 96.62 304 VAL A CA 1
ATOM 2319 C C . VAL A 1 304 ? 9.405 -0.884 -22.026 1.00 96.62 304 VAL A C 1
ATOM 2321 O O . VAL A 1 304 ? 10.023 -0.663 -23.063 1.00 96.62 304 VAL A O 1
ATOM 2324 N N . LEU A 1 305 ? 8.723 -2.007 -21.807 1.00 97.69 305 LEU A N 1
ATOM 2325 C CA . LEU A 1 305 ? 8.537 -3.096 -22.765 1.00 97.69 305 LEU A CA 1
ATOM 2326 C C . LEU A 1 305 ? 7.040 -3.286 -23.033 1.00 97.69 305 LEU A C 1
ATOM 2328 O O . LEU A 1 305 ? 6.266 -3.474 -22.094 1.00 97.69 305 LEU A O 1
ATOM 2332 N N . ILE A 1 306 ? 6.627 -3.259 -24.299 1.00 97.00 306 ILE A N 1
ATOM 2333 C CA . ILE A 1 306 ? 5.219 -3.371 -24.712 1.00 97.00 306 ILE A CA 1
ATOM 2334 C C . ILE A 1 306 ? 5.076 -4.460 -25.777 1.00 97.00 306 ILE A C 1
ATOM 2336 O O . ILE A 1 306 ? 5.800 -4.413 -26.765 1.00 97.00 306 ILE A O 1
ATOM 2340 N N . GLY A 1 307 ? 4.130 -5.390 -25.622 1.00 95.88 307 GLY A N 1
ATOM 2341 C CA . GLY A 1 307 ? 3.769 -6.361 -26.666 1.00 95.88 307 GLY A CA 1
ATOM 2342 C C . GLY A 1 307 ? 4.779 -7.502 -26.861 1.00 95.88 307 GLY A C 1
ATOM 2343 O O . GLY A 1 307 ? 5.279 -8.063 -25.885 1.00 95.88 307 GLY A O 1
ATOM 2344 N N . ASP A 1 308 ? 5.051 -7.873 -28.118 1.00 97.12 308 ASP A N 1
ATOM 2345 C CA . ASP A 1 308 ? 5.890 -9.024 -28.503 1.00 97.12 308 ASP A CA 1
ATOM 2346 C C . ASP A 1 308 ? 7.389 -8.698 -28.411 1.00 97.12 308 ASP A C 1
ATOM 2348 O O . ASP A 1 308 ? 8.069 -8.419 -29.400 1.00 97.12 308 ASP A O 1
ATOM 2352 N N . VAL A 1 309 ? 7.900 -8.681 -27.179 1.00 98.31 309 VAL A N 1
ATOM 2353 C CA . VAL A 1 309 ? 9.314 -8.433 -26.871 1.00 98.31 309 VAL A CA 1
ATOM 2354 C C . VAL A 1 309 ? 9.912 -9.657 -26.194 1.00 98.31 309 VAL A C 1
ATOM 2356 O O . VAL A 1 309 ? 9.437 -10.074 -25.140 1.00 98.31 309 VAL A O 1
ATOM 2359 N N . ILE A 1 310 ? 10.984 -10.208 -26.760 1.00 98.50 310 ILE A N 1
ATOM 2360 C CA . ILE A 1 310 ? 11.678 -11.398 -26.263 1.00 98.50 310 ILE A CA 1
ATOM 2361 C C . ILE A 1 310 ? 13.096 -11.015 -25.835 1.00 98.50 310 ILE A C 1
ATOM 2363 O O . ILE A 1 310 ? 13.900 -10.551 -26.640 1.00 98.50 310 ILE A O 1
ATOM 2367 N N . VAL A 1 311 ? 13.415 -11.237 -24.560 1.00 98.50 311 VAL A N 1
ATOM 2368 C CA . VAL A 1 311 ? 14.701 -10.897 -23.940 1.00 98.50 311 VAL A CA 1
ATOM 2369 C C . VAL A 1 311 ? 15.396 -12.168 -23.454 1.00 98.50 311 VAL A C 1
ATOM 2371 O O . VAL A 1 311 ? 14.914 -12.853 -22.549 1.00 98.50 311 VAL A O 1
ATOM 2374 N N . GLY A 1 312 ? 16.543 -12.478 -24.056 1.00 97.69 312 GLY A N 1
ATOM 2375 C CA . GLY A 1 312 ? 17.350 -13.667 -23.796 1.00 97.69 312 GLY A CA 1
ATOM 2376 C C . GLY A 1 312 ? 18.175 -13.622 -22.506 1.00 97.69 312 GLY A C 1
ATOM 2377 O O . GLY A 1 312 ? 18.186 -12.648 -21.754 1.00 97.69 312 GLY A O 1
ATOM 2378 N N . ALA A 1 313 ? 18.887 -14.716 -22.230 1.00 95.19 313 ALA A N 1
ATOM 2379 C CA . ALA A 1 313 ? 19.682 -14.871 -21.013 1.00 95.19 313 ALA A CA 1
ATOM 2380 C C . ALA A 1 313 ? 20.858 -13.882 -20.936 1.00 95.19 313 ALA A C 1
ATOM 2382 O O . ALA A 1 313 ? 21.564 -13.664 -21.919 1.00 95.19 313 ALA A O 1
ATOM 2383 N N . GLY A 1 314 ? 21.097 -13.306 -19.754 1.00 91.44 314 GLY A N 1
ATOM 2384 C CA . GLY A 1 314 ? 22.230 -12.404 -19.517 1.00 91.44 314 GLY A CA 1
ATOM 2385 C C . GLY A 1 314 ? 22.155 -11.070 -20.266 1.00 91.44 314 GLY A C 1
ATOM 2386 O O . GLY A 1 314 ? 23.163 -10.372 -20.342 1.00 91.44 314 GLY A O 1
ATOM 2387 N N . VAL A 1 315 ? 20.992 -10.720 -20.827 1.00 98.38 315 VAL A N 1
ATOM 2388 C CA . VAL A 1 315 ? 20.788 -9.437 -21.507 1.00 98.38 315 VAL A CA 1
ATOM 2389 C C . VAL A 1 315 ? 20.729 -8.295 -20.494 1.00 98.38 315 VAL A C 1
ATOM 2391 O O . VAL A 1 315 ? 20.100 -8.425 -19.444 1.00 98.38 315 VAL A O 1
ATOM 2394 N N . TYR A 1 316 ? 21.358 -7.167 -20.823 1.00 98.31 316 TYR A N 1
ATOM 2395 C CA . TYR A 1 316 ? 21.250 -5.915 -20.070 1.00 98.31 316 TYR A CA 1
ATOM 2396 C C . TYR A 1 316 ? 20.350 -4.917 -20.806 1.00 98.31 316 TYR A C 1
ATOM 2398 O O . TYR A 1 316 ? 20.652 -4.558 -21.942 1.00 98.31 316 TYR A O 1
ATOM 2406 N N . ILE A 1 317 ? 19.293 -4.425 -20.155 1.00 98.25 317 ILE A N 1
ATOM 2407 C CA . ILE A 1 317 ? 18.470 -3.301 -20.627 1.00 98.25 317 ILE A CA 1
ATOM 2408 C C . ILE A 1 317 ? 18.597 -2.139 -19.634 1.00 98.25 317 ILE A C 1
ATOM 2410 O O . ILE A 1 317 ? 18.209 -2.259 -18.467 1.00 98.25 317 ILE A O 1
ATOM 2414 N N . GLY A 1 318 ? 19.155 -1.021 -20.101 1.00 97.00 318 GLY A N 1
ATOM 2415 C CA . GLY A 1 318 ? 19.445 0.170 -19.304 1.00 97.00 318 GLY A CA 1
ATOM 2416 C C . GLY A 1 318 ? 18.222 1.049 -18.997 1.00 97.00 318 GLY A C 1
ATOM 2417 O O . GLY A 1 318 ? 17.152 0.875 -19.587 1.00 97.00 318 GLY A O 1
ATOM 2418 N N . PRO A 1 319 ? 18.342 2.002 -18.053 1.00 95.75 319 PRO A N 1
ATOM 2419 C CA . PRO A 1 319 ? 17.309 2.986 -17.744 1.00 95.75 319 PRO A CA 1
ATOM 2420 C C . PRO A 1 319 ? 16.763 3.716 -18.971 1.00 95.75 319 PRO A C 1
ATOM 2422 O O . PRO A 1 319 ? 17.501 4.099 -19.876 1.00 95.75 319 PRO A O 1
ATOM 2425 N N . LEU A 1 320 ? 15.454 3.989 -18.939 1.00 95.56 320 LEU A N 1
ATOM 2426 C CA . LEU A 1 320 ? 14.730 4.778 -19.942 1.00 95.56 320 LEU A CA 1
ATOM 2427 C C . LEU A 1 320 ? 14.740 4.188 -21.363 1.00 95.56 320 LEU A C 1
ATOM 2429 O O . LEU A 1 320 ? 14.347 4.877 -22.302 1.00 95.56 320 LEU A O 1
ATOM 2433 N N . ALA A 1 321 ? 15.160 2.932 -21.541 1.00 97.69 321 ALA A N 1
ATOM 2434 C CA . ALA A 1 321 ? 15.006 2.244 -22.816 1.00 97.69 321 ALA A CA 1
ATOM 2435 C C . ALA A 1 321 ? 13.515 1.997 -23.119 1.00 97.69 321 ALA A C 1
ATOM 2437 O O . ALA A 1 321 ? 12.756 1.608 -22.230 1.00 97.69 321 ALA A O 1
ATOM 2438 N N . SER A 1 322 ? 13.094 2.205 -24.368 1.00 97.50 322 SER A N 1
ATOM 2439 C CA . SER A 1 322 ? 11.715 1.984 -24.819 1.00 97.50 322 SER A CA 1
ATOM 2440 C C . SER A 1 322 ? 11.680 0.931 -25.921 1.00 97.50 322 SER A C 1
ATOM 2442 O O . SER A 1 322 ? 12.180 1.154 -27.022 1.00 97.50 322 SER A O 1
ATOM 2444 N N . LEU A 1 323 ? 11.102 -0.226 -25.608 1.00 98.00 323 LEU A N 1
ATOM 2445 C CA . LEU A 1 323 ? 10.950 -1.363 -26.504 1.00 98.00 323 LEU A CA 1
ATOM 2446 C C . LEU A 1 323 ? 9.461 -1.560 -26.773 1.00 98.00 323 LEU A C 1
ATOM 2448 O O . LEU A 1 323 ? 8.688 -1.906 -25.876 1.00 98.00 323 LEU A O 1
ATOM 2452 N N . ARG A 1 324 ? 9.051 -1.322 -28.011 1.00 96.50 324 ARG A N 1
ATOM 2453 C CA . ARG A 1 324 ? 7.652 -1.387 -28.429 1.00 96.50 324 ARG A CA 1
ATOM 2454 C C . ARG A 1 324 ? 7.489 -2.442 -29.516 1.00 96.50 324 ARG A C 1
ATOM 2456 O O . ARG A 1 324 ? 7.763 -2.188 -30.683 1.00 96.50 324 ARG A O 1
ATOM 2463 N N . GLY A 1 325 ? 7.082 -3.634 -29.089 1.00 94.94 325 GLY A N 1
ATOM 2464 C CA . GLY A 1 325 ? 6.690 -4.756 -29.937 1.00 94.94 325 GLY A CA 1
ATOM 2465 C C . GLY A 1 325 ? 5.184 -4.783 -30.205 1.00 94.94 325 GLY A C 1
ATOM 2466 O O . GLY A 1 325 ? 4.565 -5.842 -30.185 1.00 94.94 325 GLY A O 1
ATOM 2467 N N . ASP A 1 326 ? 4.575 -3.605 -30.352 1.00 92.00 326 ASP A N 1
ATOM 2468 C CA . ASP A 1 326 ? 3.152 -3.413 -30.647 1.00 92.00 326 ASP A CA 1
ATOM 2469 C C . ASP A 1 326 ? 2.849 -3.401 -32.156 1.00 92.00 326 ASP A C 1
ATOM 2471 O O . ASP A 1 326 ? 1.712 -3.654 -32.541 1.00 92.00 326 ASP A O 1
ATOM 2475 N N . TYR A 1 327 ? 3.856 -3.168 -33.007 1.00 89.06 327 TYR A N 1
ATOM 2476 C CA . TYR A 1 327 ? 3.760 -3.318 -34.467 1.00 89.06 327 TYR A CA 1
ATOM 2477 C C . TYR A 1 327 ? 4.457 -4.577 -35.008 1.00 89.06 327 TYR A C 1
ATOM 2479 O O . TYR A 1 327 ? 3.927 -5.209 -35.918 1.00 89.06 327 TYR A O 1
ATOM 2487 N N . GLY A 1 328 ? 5.628 -4.940 -34.475 1.00 89.38 328 GLY A N 1
ATOM 2488 C CA . GLY A 1 328 ? 6.442 -6.080 -34.919 1.00 89.38 328 GLY A CA 1
ATOM 2489 C C . GLY A 1 328 ? 7.265 -6.663 -33.769 1.00 89.38 328 GLY A C 1
ATOM 2490 O O . GLY A 1 328 ? 7.460 -5.992 -32.755 1.00 89.38 328 GLY A O 1
ATOM 2491 N N . ARG A 1 329 ? 7.733 -7.910 -33.895 1.00 96.50 329 ARG A N 1
ATOM 2492 C CA . ARG A 1 329 ? 8.424 -8.607 -32.801 1.00 96.50 329 ARG A CA 1
ATOM 2493 C C . ARG A 1 329 ? 9.819 -8.038 -32.572 1.00 96.50 329 ARG A C 1
ATOM 2495 O O . ARG A 1 329 ? 10.571 -7.782 -33.510 1.00 96.50 329 ARG A O 1
ATOM 2502 N N . LEU A 1 330 ? 10.200 -7.911 -31.305 1.00 98.44 330 LEU A N 1
ATOM 2503 C CA . LEU A 1 330 ? 11.542 -7.504 -30.899 1.00 98.44 330 LEU A CA 1
ATOM 2504 C C . LEU A 1 330 ? 12.259 -8.677 -30.224 1.00 98.44 330 LEU A C 1
ATOM 2506 O O . LEU A 1 330 ? 11.718 -9.270 -29.293 1.00 98.44 330 LEU A O 1
ATOM 2510 N N . ILE A 1 331 ? 13.481 -8.996 -30.652 1.00 98.62 331 ILE A N 1
ATOM 2511 C CA . ILE A 1 331 ? 14.274 -10.101 -30.097 1.00 98.62 331 ILE A CA 1
ATOM 2512 C C . ILE A 1 331 ? 15.647 -9.585 -29.675 1.00 98.62 331 ILE A C 1
ATOM 2514 O O . ILE A 1 331 ? 16.403 -9.066 -30.493 1.00 98.62 331 ILE A O 1
ATOM 2518 N N . LEU A 1 332 ? 15.991 -9.768 -28.403 1.00 98.69 332 LEU A N 1
ATOM 2519 C CA . LEU A 1 332 ? 17.347 -9.605 -27.886 1.00 98.69 332 LEU A CA 1
ATOM 2520 C C . LEU A 1 332 ? 17.886 -10.973 -27.481 1.00 98.69 332 LEU A C 1
ATOM 2522 O O . LEU A 1 332 ? 17.407 -11.578 -26.523 1.00 98.69 332 LEU A O 1
ATOM 2526 N N . GLU A 1 333 ? 18.883 -11.474 -28.199 1.00 98.56 333 GLU A N 1
ATOM 2527 C CA . GLU A 1 333 ? 19.496 -12.771 -27.922 1.00 98.56 333 GLU A CA 1
ATOM 2528 C C . GLU A 1 333 ? 20.511 -12.707 -26.774 1.00 98.56 333 GLU A C 1
ATOM 2530 O O . GLU A 1 333 ? 20.876 -11.638 -26.278 1.00 98.56 333 GLU A O 1
ATOM 2535 N N . ALA A 1 334 ? 20.963 -13.881 -26.329 1.00 97.69 334 ALA A N 1
ATOM 2536 C CA . ALA A 1 334 ? 21.772 -14.034 -25.129 1.00 97.69 334 ALA A CA 1
ATOM 2537 C C . ALA A 1 334 ? 23.034 -13.151 -25.121 1.00 97.69 334 ALA A C 1
ATOM 2539 O O . ALA A 1 334 ? 23.718 -12.972 -26.130 1.00 97.69 334 ALA A O 1
ATOM 2540 N N . GLY A 1 335 ? 23.336 -12.580 -23.954 1.00 94.19 335 GLY A N 1
ATOM 2541 C CA . GLY A 1 335 ? 24.525 -11.755 -23.733 1.00 94.19 335 GLY A CA 1
ATOM 2542 C C . GLY A 1 335 ? 24.555 -10.418 -24.484 1.00 94.19 335 GLY A C 1
ATOM 2543 O O . GLY A 1 335 ? 25.567 -9.718 -24.394 1.00 94.19 335 GLY A O 1
ATOM 2544 N N . SER A 1 336 ? 23.494 -10.057 -25.216 1.00 98.56 336 SER A N 1
ATOM 2545 C CA . SER A 1 336 ? 23.359 -8.740 -25.844 1.00 98.56 336 SER A CA 1
ATOM 2546 C C . SER A 1 336 ? 23.058 -7.639 -24.815 1.00 98.56 336 SER A C 1
ATOM 2548 O O . SER A 1 336 ? 22.754 -7.905 -23.650 1.00 98.56 336 SER A O 1
ATOM 2550 N N . ASN A 1 337 ? 23.178 -6.374 -25.216 1.00 98.44 337 ASN A N 1
ATOM 2551 C CA . ASN A 1 337 ? 22.793 -5.244 -24.372 1.00 98.44 337 ASN A CA 1
ATOM 2552 C C . ASN A 1 337 ? 22.125 -4.119 -25.162 1.00 98.44 337 ASN A C 1
ATOM 2554 O O . ASN A 1 337 ? 22.508 -3.824 -26.295 1.00 98.44 337 ASN A O 1
ATOM 2558 N N . LEU A 1 338 ? 21.171 -3.472 -24.498 1.00 98.00 338 LEU A N 1
ATOM 2559 C CA . LEU A 1 338 ? 20.489 -2.263 -24.924 1.00 98.00 338 LEU A CA 1
ATOM 2560 C C . LEU A 1 338 ? 20.691 -1.195 -23.847 1.00 98.00 338 LEU A C 1
ATOM 2562 O O . LEU A 1 338 ? 20.143 -1.294 -22.750 1.00 98.00 338 LEU A O 1
ATOM 2566 N N . GLN A 1 339 ? 21.540 -0.212 -24.124 1.00 98.12 339 GLN A N 1
ATOM 2567 C CA . GLN A 1 339 ? 21.963 0.772 -23.127 1.00 98.12 339 GLN A CA 1
ATOM 2568 C C . GLN A 1 339 ? 20.922 1.874 -22.892 1.00 98.12 339 GLN A C 1
ATOM 2570 O O . GLN A 1 339 ? 19.836 1.882 -23.473 1.00 98.12 339 GLN A O 1
ATOM 2575 N N . ASP A 1 340 ? 21.261 2.812 -22.011 1.00 97.56 340 ASP A N 1
ATOM 2576 C CA . ASP A 1 340 ? 20.366 3.871 -2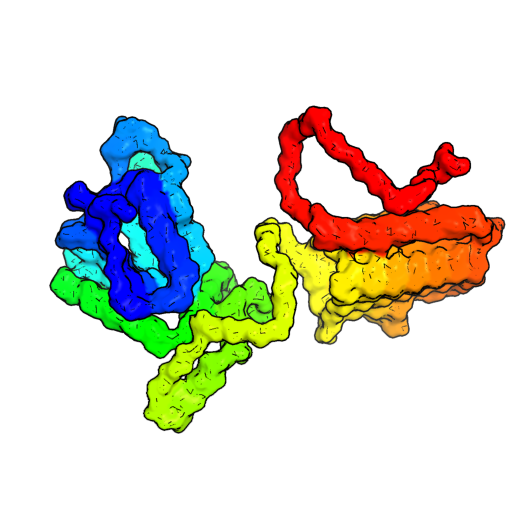1.543 1.00 97.56 340 ASP A CA 1
ATOM 2577 C C . ASP A 1 340 ? 19.706 4.647 -22.690 1.00 97.56 340 ASP A C 1
ATOM 2579 O O . ASP A 1 340 ? 20.365 5.039 -23.657 1.00 97.56 340 ASP A O 1
ATOM 2583 N N . GLY A 1 341 ? 18.402 4.897 -22.563 1.00 96.81 341 GLY A N 1
ATOM 2584 C CA . GLY A 1 341 ? 17.642 5.743 -23.486 1.00 96.81 341 GLY A CA 1
ATOM 2585 C C . GLY A 1 341 ? 17.514 5.221 -24.920 1.00 96.81 341 GLY A C 1
ATOM 2586 O O . GLY A 1 341 ? 17.103 5.981 -25.794 1.00 96.81 341 GLY A O 1
ATOM 2587 N N . CYS A 1 342 ? 17.875 3.965 -25.198 1.00 98.50 342 CYS A N 1
ATOM 2588 C CA . CYS A 1 342 ? 17.693 3.393 -26.532 1.00 98.50 342 CYS A CA 1
ATOM 2589 C C . CYS A 1 342 ? 16.210 3.184 -26.867 1.00 98.50 342 CYS A C 1
ATOM 2591 O O . CYS A 1 342 ? 15.388 2.903 -25.991 1.00 98.50 342 CYS A O 1
ATOM 2593 N N . ILE A 1 343 ? 15.884 3.248 -28.157 1.00 98.25 343 ILE A N 1
ATOM 2594 C CA . ILE A 1 343 ? 14.547 2.958 -28.682 1.00 98.25 343 ILE A CA 1
ATOM 2595 C C . ILE A 1 343 ? 14.643 1.742 -29.598 1.00 98.25 343 ILE A C 1
ATOM 2597 O O . ILE A 1 343 ? 15.471 1.714 -30.505 1.00 98.25 343 ILE A O 1
ATOM 2601 N N . MET A 1 344 ? 13.784 0.751 -29.379 1.00 98.06 344 MET A N 1
ATOM 2602 C CA . MET A 1 344 ? 13.656 -0.424 -30.235 1.00 98.06 344 MET A CA 1
ATOM 2603 C C . MET A 1 344 ? 12.193 -0.572 -30.654 1.00 98.06 344 MET A C 1
ATOM 2605 O O . MET A 1 344 ? 11.301 -0.692 -29.815 1.00 98.06 344 MET A O 1
ATOM 2609 N N . HIS A 1 345 ? 11.954 -0.514 -31.957 1.00 95.44 345 HIS A N 1
ATOM 2610 C CA . HIS A 1 345 ? 10.632 -0.577 -32.573 1.00 95.44 345 HIS A CA 1
ATOM 2611 C C . HIS A 1 345 ? 10.715 -1.387 -33.874 1.00 95.44 345 HIS A C 1
ATOM 2613 O O . HIS A 1 345 ? 11.804 -1.774 -34.312 1.00 95.44 345 HIS A O 1
ATOM 2619 N N . GLY A 1 346 ? 9.577 -1.671 -34.495 1.00 86.50 346 GLY A N 1
ATOM 2620 C CA . GLY A 1 346 ? 9.508 -2.442 -35.730 1.00 86.50 346 GLY A CA 1
ATOM 2621 C C . GLY A 1 346 ? 8.297 -2.069 -36.568 1.00 86.50 346 GLY A C 1
ATOM 2622 O O . GLY A 1 346 ? 7.471 -1.247 -36.171 1.00 86.50 346 GLY A O 1
ATOM 2623 N N . TYR A 1 347 ? 8.210 -2.677 -37.743 1.00 83.31 347 TYR A N 1
ATOM 2624 C CA . TYR A 1 347 ? 7.045 -2.598 -38.615 1.00 83.31 347 TYR A CA 1
ATOM 2625 C C . TYR A 1 347 ? 6.293 -3.936 -38.605 1.00 83.31 347 TYR A C 1
ATOM 2627 O O . TYR A 1 347 ? 6.850 -4.955 -38.185 1.00 83.31 347 TYR A O 1
ATOM 2635 N N . CYS A 1 348 ? 5.046 -3.949 -39.079 1.00 82.44 348 CYS A N 1
ATOM 2636 C CA . CYS A 1 348 ? 4.272 -5.187 -39.201 1.00 82.44 348 CYS A CA 1
ATOM 2637 C C . CYS A 1 348 ? 5.031 -6.240 -40.018 1.00 82.44 348 CYS A C 1
ATOM 2639 O O . CYS A 1 348 ? 5.687 -5.904 -41.005 1.00 82.44 348 CYS A O 1
ATOM 2641 N N . ASP A 1 349 ? 4.936 -7.500 -39.590 1.00 79.31 349 ASP A N 1
ATOM 2642 C CA . ASP A 1 349 ? 5.564 -8.667 -40.227 1.00 79.31 349 ASP A CA 1
ATOM 2643 C C . ASP A 1 349 ? 7.103 -8.623 -40.317 1.00 79.31 349 ASP A C 1
ATOM 2645 O O . ASP A 1 349 ? 7.708 -9.351 -41.106 1.00 79.31 349 ASP A O 1
ATOM 2649 N N . THR A 1 350 ? 7.755 -7.789 -39.499 1.00 82.69 350 THR A N 1
ATOM 2650 C CA . THR A 1 350 ? 9.218 -7.746 -39.382 1.00 82.69 350 THR A CA 1
ATOM 2651 C C . THR A 1 350 ? 9.665 -7.983 -37.948 1.00 82.69 350 THR A C 1
ATOM 2653 O O . THR A 1 350 ? 9.038 -7.498 -37.002 1.00 82.69 350 THR A O 1
ATOM 2656 N N . ASP A 1 351 ? 10.783 -8.692 -37.809 1.00 94.50 351 ASP A N 1
ATOM 2657 C CA . ASP A 1 351 ? 11.458 -8.875 -36.533 1.00 94.50 351 ASP A CA 1
ATOM 2658 C C . ASP A 1 351 ? 12.620 -7.877 -36.446 1.00 94.50 351 ASP A C 1
ATOM 2660 O O . ASP A 1 351 ? 13.488 -7.833 -37.323 1.00 94.50 351 ASP A O 1
ATOM 2664 N N . THR A 1 352 ? 12.669 -7.095 -35.369 1.00 97.94 352 THR A N 1
ATOM 2665 C CA . THR A 1 352 ? 13.865 -6.327 -35.011 1.00 97.94 352 THR A CA 1
ATOM 2666 C C . THR A 1 352 ? 14.712 -7.194 -34.092 1.00 97.94 352 THR A C 1
ATOM 2668 O O . THR A 1 352 ? 14.292 -7.512 -32.978 1.00 97.94 352 THR A O 1
ATOM 2671 N N . ILE A 1 353 ? 15.902 -7.584 -34.542 1.00 98.50 353 ILE A N 1
ATOM 2672 C CA . ILE A 1 353 ? 16.719 -8.594 -33.862 1.00 98.50 353 ILE A CA 1
ATOM 2673 C C . ILE A 1 353 ? 18.070 -8.006 -33.478 1.00 98.50 353 ILE A C 1
ATOM 2675 O O . ILE A 1 353 ? 18.780 -7.445 -34.311 1.00 98.50 353 ILE A O 1
ATOM 2679 N N . VAL A 1 354 ? 18.451 -8.181 -32.217 1.00 98.75 354 VAL A N 1
ATOM 2680 C CA . VAL A 1 354 ? 19.824 -8.023 -31.744 1.00 98.75 354 VAL A CA 1
ATOM 2681 C C . VAL A 1 354 ? 20.353 -9.409 -31.418 1.00 98.75 354 VAL A C 1
ATOM 2683 O O . VAL A 1 354 ? 19.956 -10.009 -30.419 1.00 98.75 354 VAL A O 1
ATOM 2686 N N . HIS A 1 355 ? 21.234 -9.921 -32.275 1.00 98.69 355 HIS A N 1
ATOM 2687 C CA . HIS A 1 355 ? 21.808 -11.248 -32.108 1.00 98.69 355 HIS A CA 1
ATOM 2688 C C . HIS A 1 355 ? 22.779 -11.326 -30.925 1.00 98.69 355 HIS A C 1
ATOM 2690 O O . HIS A 1 355 ? 23.130 -10.323 -30.295 1.00 98.69 355 HIS A O 1
ATOM 2696 N N . GLU A 1 356 ? 23.204 -12.550 -30.617 1.00 98.31 356 GLU A N 1
ATOM 2697 C CA . GLU A 1 356 ? 24.058 -12.870 -29.477 1.00 98.31 356 GLU A CA 1
ATOM 2698 C C . GLU A 1 356 ? 25.257 -11.912 -29.352 1.00 98.31 356 GLU A C 1
ATOM 2700 O O . GLU A 1 356 ? 25.974 -11.616 -30.316 1.00 98.31 356 GLU A O 1
ATOM 2705 N N . ASN A 1 357 ? 25.486 -11.417 -28.134 1.00 97.75 357 ASN A N 1
ATOM 2706 C CA . ASN A 1 357 ? 26.542 -10.448 -27.822 1.00 97.75 357 ASN A CA 1
ATOM 2707 C C . ASN A 1 357 ? 26.454 -9.122 -28.609 1.00 97.75 357 ASN A C 1
ATOM 2709 O O . ASN A 1 357 ? 27.421 -8.355 -28.621 1.00 97.75 357 ASN A O 1
ATOM 2713 N N . GLY A 1 358 ? 25.328 -8.817 -29.258 1.00 98.00 358 GLY A N 1
ATOM 2714 C CA . GLY A 1 358 ? 25.081 -7.522 -29.882 1.00 98.00 358 GLY A CA 1
ATOM 2715 C C . GLY A 1 358 ? 25.136 -6.387 -28.856 1.00 98.00 358 GLY A C 1
ATOM 2716 O O . GLY A 1 358 ? 24.704 -6.535 -27.710 1.00 98.00 358 GLY A O 1
ATOM 2717 N N . HIS A 1 359 ? 25.716 -5.255 -29.245 1.00 98.25 359 HIS A N 1
ATOM 2718 C CA . HIS A 1 359 ? 26.006 -4.150 -28.335 1.00 98.25 359 HIS A CA 1
ATOM 2719 C C . HIS A 1 359 ? 25.386 -2.857 -28.844 1.00 98.25 359 HIS A C 1
ATOM 2721 O O . HIS A 1 359 ? 25.870 -2.285 -29.819 1.00 98.25 359 HIS A O 1
ATOM 2727 N N . ILE A 1 360 ? 24.336 -2.382 -28.181 1.00 98.62 360 ILE A N 1
ATOM 2728 C CA . ILE A 1 360 ? 23.611 -1.186 -28.605 1.00 98.62 360 ILE A CA 1
ATOM 2729 C C . ILE A 1 360 ? 23.934 -0.036 -27.655 1.00 98.62 360 ILE A C 1
ATOM 2731 O O . ILE A 1 360 ? 23.551 -0.046 -26.486 1.00 98.62 360 ILE A O 1
ATOM 2735 N N . GLY A 1 361 ? 24.679 0.939 -28.173 1.00 97.88 361 GLY A N 1
ATOM 2736 C CA . GLY A 1 361 ? 25.158 2.101 -27.437 1.00 97.88 361 GLY A CA 1
ATOM 2737 C C . GLY A 1 361 ? 24.042 3.065 -27.041 1.00 97.88 361 GLY A C 1
ATOM 2738 O O . GLY A 1 361 ? 23.053 3.194 -27.758 1.00 97.88 361 GLY A O 1
ATOM 2739 N N . HIS A 1 362 ? 24.246 3.787 -25.936 1.00 98.00 362 HIS A N 1
ATOM 2740 C CA . HIS A 1 362 ? 23.296 4.755 -25.368 1.00 98.00 362 HIS A CA 1
ATOM 2741 C C . HIS A 1 362 ? 22.579 5.622 -26.420 1.00 98.00 362 HIS A C 1
ATOM 2743 O O . HIS A 1 362 ? 23.221 6.188 -27.311 1.00 98.00 362 HIS A O 1
ATOM 2749 N N . GLY A 1 363 ? 21.257 5.749 -26.295 1.00 97.62 363 GLY A N 1
ATOM 2750 C CA . GLY A 1 363 ? 20.421 6.600 -27.148 1.00 97.62 363 GLY A CA 1
ATOM 2751 C C . GLY A 1 363 ? 20.275 6.149 -28.606 1.00 97.62 363 GLY A C 1
ATOM 2752 O O . GLY A 1 363 ? 19.758 6.911 -29.421 1.00 97.62 363 GLY A O 1
ATOM 2753 N N . ALA A 1 364 ? 20.738 4.951 -28.976 1.00 98.62 364 ALA A N 1
ATOM 2754 C CA . ALA A 1 364 ? 20.547 4.440 -30.331 1.00 98.62 364 ALA A CA 1
ATOM 2755 C C . ALA A 1 364 ? 19.076 4.075 -30.611 1.00 98.62 364 ALA A C 1
ATOM 2757 O O . ALA A 1 364 ? 18.326 3.686 -29.713 1.00 98.62 364 ALA A O 1
ATOM 2758 N N . ILE A 1 365 ? 18.678 4.182 -31.880 1.00 98.62 365 ILE A N 1
ATOM 2759 C CA . ILE A 1 365 ? 17.334 3.856 -32.367 1.00 98.62 365 ILE A CA 1
ATOM 2760 C C . ILE A 1 365 ? 17.437 2.684 -33.341 1.00 98.62 365 ILE A C 1
ATOM 2762 O O . ILE A 1 365 ? 18.132 2.775 -34.354 1.00 98.62 365 ILE A O 1
ATOM 2766 N N . LEU A 1 366 ? 16.724 1.603 -33.041 1.00 98.38 366 LEU A N 1
ATOM 2767 C CA . LEU A 1 366 ? 16.578 0.425 -33.890 1.00 98.38 366 LEU A CA 1
ATOM 2768 C C . LEU A 1 366 ? 15.135 0.346 -34.382 1.00 98.38 366 LEU A C 1
ATOM 2770 O O . LEU A 1 366 ? 14.208 0.324 -33.569 1.00 98.38 366 LEU A O 1
ATOM 2774 N N . HIS A 1 367 ? 14.945 0.295 -35.697 1.00 95.75 367 HIS A N 1
ATOM 2775 C CA . HIS A 1 367 ? 13.623 0.212 -36.305 1.00 95.75 367 HIS A CA 1
ATOM 2776 C C . HIS A 1 367 ? 13.619 -0.866 -37.392 1.00 95.75 367 HIS A C 1
ATOM 2778 O O . HIS A 1 367 ? 14.255 -0.684 -38.424 1.00 95.75 367 HIS A O 1
ATOM 2784 N N . GLY A 1 368 ? 12.960 -2.002 -37.142 1.00 95.31 368 GLY A N 1
ATOM 2785 C CA . GLY A 1 368 ? 12.764 -3.077 -38.130 1.00 95.31 368 GLY A CA 1
ATOM 2786 C C . GLY A 1 368 ? 14.057 -3.676 -38.702 1.00 95.31 368 GLY A C 1
ATOM 2787 O O . GLY A 1 368 ? 14.100 -4.011 -39.884 1.00 95.31 368 GLY A O 1
ATOM 2788 N N . CYS A 1 369 ? 15.139 -3.735 -37.920 1.00 97.31 369 CYS A N 1
ATOM 2789 C CA . CYS A 1 369 ? 16.488 -4.070 -38.393 1.00 97.31 369 CYS A CA 1
ATOM 2790 C C . CYS A 1 369 ? 17.088 -5.312 -37.715 1.00 97.31 369 CYS A C 1
ATOM 2792 O O . CYS A 1 369 ? 16.692 -5.683 -36.611 1.00 97.31 369 CYS A O 1
ATOM 2794 N N . VAL A 1 370 ? 18.130 -5.883 -38.325 1.00 98.44 370 VAL A N 1
ATOM 2795 C CA . VAL A 1 370 ? 18.909 -6.998 -37.765 1.00 98.44 370 VAL A CA 1
ATOM 2796 C C . VAL A 1 370 ? 20.322 -6.531 -37.425 1.00 98.44 370 VAL A C 1
ATOM 2798 O O . VAL A 1 370 ? 21.059 -6.040 -38.281 1.00 98.44 370 VAL A O 1
ATOM 2801 N N . VAL A 1 371 ? 20.720 -6.707 -36.169 1.00 98.69 371 VAL A N 1
ATOM 2802 C CA . VAL A 1 371 ? 22.078 -6.468 -35.676 1.00 98.69 371 VAL A CA 1
ATOM 2803 C C . VAL A 1 371 ? 22.753 -7.816 -35.460 1.00 98.69 371 VAL A C 1
ATOM 2805 O O . VAL A 1 371 ? 22.343 -8.578 -34.588 1.00 98.69 371 VAL A O 1
ATOM 2808 N N . GLY A 1 372 ? 23.773 -8.110 -36.267 1.00 98.50 372 GLY A N 1
ATOM 2809 C CA . GLY A 1 372 ? 24.485 -9.386 -36.278 1.00 98.50 372 GLY A CA 1
ATOM 2810 C C . GLY A 1 372 ? 25.218 -9.717 -34.978 1.00 98.50 372 GLY A C 1
ATOM 2811 O O . GLY A 1 372 ? 25.467 -8.856 -34.126 1.00 98.50 372 GLY A O 1
ATOM 2812 N N . ARG A 1 373 ? 25.599 -10.992 -34.848 1.00 98.25 373 ARG A N 1
ATOM 2813 C CA . ARG A 1 373 ? 26.359 -11.501 -33.704 1.00 98.25 373 ARG A CA 1
ATOM 2814 C C . ARG A 1 373 ? 27.616 -10.675 -33.503 1.00 98.25 373 ARG A C 1
ATOM 2816 O O . ARG A 1 373 ? 28.321 -10.348 -34.456 1.00 98.25 373 ARG A O 1
ATOM 2823 N N . ASP A 1 374 ? 27.905 -10.338 -32.254 1.00 97.75 374 ASP A N 1
ATOM 2824 C CA . ASP A 1 374 ? 29.075 -9.541 -31.897 1.00 97.75 374 ASP A CA 1
ATOM 2825 C C . ASP A 1 374 ? 29.160 -8.139 -32.549 1.00 97.75 374 ASP A C 1
ATOM 2827 O O . ASP A 1 374 ? 30.193 -7.476 -32.425 1.00 97.75 374 ASP A O 1
ATOM 2831 N N . ALA A 1 375 ? 28.104 -7.639 -33.194 1.00 98.44 375 ALA A N 1
ATOM 2832 C CA . ALA A 1 375 ? 28.105 -6.294 -33.756 1.00 98.44 375 ALA A CA 1
ATOM 2833 C C . ALA A 1 375 ? 27.930 -5.217 -32.669 1.00 98.44 375 ALA A C 1
ATOM 2835 O O . ALA A 1 375 ? 27.397 -5.466 -31.582 1.00 98.44 375 ALA A O 1
ATOM 2836 N N . LEU A 1 376 ? 28.386 -4.000 -32.964 1.00 98.38 376 LEU A N 1
ATOM 2837 C CA . LEU A 1 376 ? 28.222 -2.824 -32.114 1.00 98.38 376 LEU A CA 1
ATOM 2838 C C . LEU A 1 376 ? 27.527 -1.703 -32.881 1.00 98.38 376 LEU A C 1
ATOM 2840 O O . LEU A 1 376 ? 28.010 -1.266 -33.923 1.00 98.38 376 LEU A O 1
ATOM 2844 N N . VAL A 1 377 ? 26.438 -1.185 -32.321 1.00 98.69 377 VAL A N 1
ATOM 2845 C CA . VAL A 1 377 ? 25.795 0.054 -32.755 1.00 98.69 377 VAL A CA 1
ATOM 2846 C C . VAL A 1 377 ? 26.238 1.178 -31.830 1.00 98.69 377 VAL A C 1
ATOM 2848 O O . VAL A 1 377 ? 25.991 1.138 -30.628 1.00 98.69 377 VAL A O 1
ATOM 2851 N N . GLY A 1 378 ? 26.937 2.173 -32.368 1.00 97.62 378 GLY A N 1
ATOM 2852 C CA . GLY A 1 378 ? 27.447 3.293 -31.587 1.00 97.62 378 GLY A CA 1
ATOM 2853 C C . GLY A 1 378 ? 26.334 4.183 -31.037 1.00 97.62 378 GLY A C 1
ATOM 2854 O O . GLY A 1 378 ? 25.252 4.278 -31.616 1.00 97.62 378 GLY A O 1
ATOM 2855 N N . MET A 1 379 ? 26.640 4.886 -29.946 1.00 97.75 379 MET A N 1
ATOM 2856 C CA . MET A 1 379 ? 25.722 5.804 -29.262 1.00 97.75 379 MET A CA 1
ATOM 2857 C C . MET A 1 379 ? 25.022 6.766 -30.233 1.00 97.75 379 MET A C 1
ATOM 2859 O O . MET A 1 379 ? 25.662 7.285 -31.155 1.00 97.75 379 MET A O 1
ATOM 2863 N N . ASN A 1 380 ? 23.731 7.020 -30.006 1.00 98.00 380 ASN A N 1
ATOM 2864 C CA . ASN A 1 380 ? 22.884 7.927 -30.792 1.00 98.00 380 ASN A CA 1
ATOM 2865 C C . ASN A 1 380 ? 22.836 7.629 -32.304 1.00 98.00 380 ASN A C 1
ATOM 2867 O O . ASN A 1 380 ? 22.563 8.522 -33.109 1.00 98.00 380 ASN A O 1
ATOM 2871 N N . SER A 1 381 ? 23.141 6.398 -32.716 1.00 98.69 381 SER A N 1
ATOM 2872 C CA . SER A 1 381 ? 22.988 5.985 -34.115 1.00 98.69 381 SER A CA 1
ATOM 2873 C C . SER A 1 381 ? 21.556 5.545 -34.397 1.00 98.69 381 SER A C 1
ATOM 2875 O O . SER A 1 381 ? 20.859 5.074 -33.501 1.00 98.69 381 SER A O 1
ATOM 2877 N N . VAL A 1 382 ? 21.128 5.658 -35.650 1.00 98.56 382 VAL A N 1
ATOM 2878 C CA . VAL A 1 382 ? 19.795 5.236 -36.100 1.00 98.56 382 VAL A CA 1
ATOM 2879 C C . VAL A 1 382 ? 19.947 4.155 -37.160 1.00 98.56 382 VAL A C 1
ATOM 2881 O O . VAL A 1 382 ? 20.638 4.369 -38.159 1.00 98.56 382 VAL A O 1
ATOM 2884 N N . ILE A 1 383 ? 19.306 3.008 -36.944 1.00 98.44 383 ILE A N 1
ATOM 2885 C CA . ILE A 1 383 ? 19.284 1.867 -37.861 1.00 98.44 383 ILE A CA 1
ATOM 2886 C C . ILE A 1 383 ? 17.849 1.677 -38.354 1.00 98.44 383 ILE A C 1
ATOM 2888 O O . ILE A 1 383 ? 16.947 1.425 -37.557 1.00 98.44 383 ILE A O 1
ATOM 2892 N N . MET A 1 384 ? 17.648 1.852 -39.658 1.00 97.00 384 MET A N 1
ATOM 2893 C CA . MET A 1 384 ? 16.324 1.867 -40.286 1.00 97.00 384 MET A CA 1
ATOM 2894 C C . MET A 1 384 ? 15.863 0.490 -40.778 1.00 97.00 384 MET A C 1
ATOM 2896 O O . MET A 1 384 ? 16.653 -0.448 -40.890 1.00 97.00 384 MET A O 1
ATOM 2900 N N . ASP A 1 385 ? 14.589 0.427 -41.164 1.00 94.94 385 ASP A N 1
ATOM 2901 C CA . ASP A 1 385 ? 13.882 -0.790 -41.563 1.00 94.94 385 ASP A CA 1
ATOM 2902 C C . ASP A 1 385 ? 14.609 -1.618 -42.622 1.00 94.94 385 ASP A C 1
ATOM 2904 O O . ASP A 1 385 ? 15.118 -1.101 -43.621 1.00 94.94 385 ASP A O 1
ATOM 2908 N N . GLY A 1 386 ? 14.647 -2.932 -42.411 1.00 95.06 386 GLY A N 1
ATOM 2909 C CA . GLY A 1 386 ? 15.275 -3.900 -43.305 1.00 95.06 386 GLY A CA 1
ATOM 2910 C C . GLY A 1 386 ? 16.799 -3.786 -43.394 1.00 95.06 386 GLY A C 1
ATOM 2911 O O . GLY A 1 386 ? 17.403 -4.459 -44.231 1.00 95.06 386 GLY A O 1
ATOM 2912 N N . ALA A 1 387 ? 17.437 -2.931 -42.587 1.00 97.81 387 ALA A N 1
ATOM 2913 C CA . ALA A 1 387 ? 18.888 -2.882 -42.520 1.00 97.81 387 ALA A CA 1
ATOM 2914 C C . ALA A 1 387 ? 19.442 -4.096 -41.761 1.00 97.81 387 ALA A C 1
ATOM 2916 O O . ALA A 1 387 ? 18.946 -4.459 -40.695 1.00 97.81 387 ALA A O 1
ATOM 2917 N N . VAL A 1 388 ? 20.513 -4.678 -42.293 1.00 98.50 388 VAL A N 1
ATOM 2918 C CA . VAL A 1 388 ? 21.274 -5.770 -41.688 1.00 98.50 388 VAL A CA 1
ATOM 2919 C C . VAL A 1 388 ? 22.684 -5.269 -41.407 1.00 98.50 388 VAL A C 1
ATOM 2921 O O . VAL A 1 388 ? 23.427 -4.905 -42.321 1.00 98.50 388 VAL A O 1
ATOM 2924 N N . ILE A 1 389 ? 23.057 -5.234 -40.132 1.00 98.69 389 ILE A N 1
ATOM 2925 C CA . ILE A 1 389 ? 24.432 -4.995 -39.699 1.00 98.69 389 ILE A CA 1
ATOM 2926 C C . ILE A 1 389 ? 25.117 -6.355 -39.599 1.00 98.69 389 ILE A C 1
ATOM 2928 O O . ILE A 1 389 ? 24.714 -7.180 -38.782 1.00 98.69 389 ILE A O 1
ATOM 2932 N N . GLY A 1 390 ? 26.137 -6.591 -40.425 1.00 98.38 390 GLY A N 1
ATOM 2933 C CA . GLY A 1 390 ? 26.848 -7.868 -40.448 1.00 98.38 390 GLY A CA 1
ATOM 2934 C C . GLY A 1 390 ? 27.539 -8.192 -39.121 1.00 98.38 390 GLY A C 1
ATOM 2935 O O . GLY A 1 390 ? 27.842 -7.303 -38.321 1.00 98.38 390 GLY A O 1
ATOM 2936 N N . GLU A 1 391 ? 27.825 -9.471 -38.897 1.00 98.31 391 GLU A N 1
ATOM 2937 C CA . GLU A 1 391 ? 28.507 -9.951 -37.689 1.00 98.31 391 GLU A CA 1
ATOM 2938 C C . GLU A 1 391 ? 29.834 -9.223 -37.444 1.00 98.31 391 GLU A C 1
ATOM 2940 O O . GLU A 1 391 ? 30.518 -8.823 -38.389 1.00 98.31 391 GLU A O 1
ATOM 2945 N N . GLU A 1 392 ? 30.196 -9.028 -36.174 1.00 98.12 392 GLU A N 1
ATOM 2946 C CA . GLU A 1 392 ? 31.448 -8.378 -35.753 1.00 98.12 392 GLU A CA 1
ATOM 2947 C C . GLU A 1 392 ? 31.666 -6.960 -36.338 1.00 98.12 392 GLU A C 1
ATOM 2949 O O . GLU A 1 392 ? 32.778 -6.422 -36.316 1.00 98.12 392 GLU A O 1
ATOM 2954 N N . SER A 1 393 ? 30.614 -6.339 -36.879 1.00 98.62 393 SER A N 1
ATOM 2955 C CA . SER A 1 393 ? 30.665 -4.996 -37.458 1.00 98.62 393 SER A CA 1
ATOM 2956 C C . SER A 1 393 ? 30.500 -3.918 -36.396 1.00 98.62 393 SER A C 1
ATOM 2958 O O . SER A 1 393 ? 29.928 -4.137 -35.330 1.00 98.62 393 SER A O 1
ATOM 2960 N N . ILE A 1 394 ? 30.984 -2.717 -36.697 1.00 98.56 394 ILE A N 1
ATOM 2961 C CA . ILE A 1 394 ? 30.891 -1.562 -35.808 1.00 98.56 394 ILE A CA 1
ATOM 2962 C C . ILE A 1 394 ? 30.252 -0.407 -36.572 1.00 98.56 394 ILE A C 1
ATOM 2964 O O . ILE A 1 394 ? 30.802 0.076 -37.558 1.00 98.56 394 ILE A O 1
ATOM 2968 N N . VAL A 1 395 ? 29.121 0.088 -36.085 1.00 98.56 395 VAL A N 1
ATOM 2969 C CA . VAL A 1 395 ? 28.548 1.373 -36.486 1.00 98.56 395 VAL A CA 1
ATOM 2970 C C . VAL A 1 395 ? 29.112 2.439 -35.554 1.00 98.56 395 VAL A C 1
ATOM 2972 O O . VAL A 1 395 ? 28.949 2.359 -34.338 1.00 98.56 395 VAL A O 1
ATOM 2975 N N . ALA A 1 396 ? 29.803 3.436 -36.098 1.00 97.88 396 ALA A N 1
ATOM 2976 C CA . ALA A 1 396 ? 30.305 4.550 -35.303 1.00 97.88 396 ALA A CA 1
ATOM 2977 C C . ALA A 1 396 ? 29.151 5.369 -34.713 1.00 97.88 396 ALA A C 1
ATOM 2979 O O . ALA A 1 396 ? 28.091 5.480 -35.323 1.00 97.88 396 ALA A O 1
ATOM 2980 N N . ALA A 1 397 ? 29.379 5.980 -33.550 1.00 97.12 397 ALA A N 1
ATOM 2981 C CA . ALA A 1 397 ? 28.400 6.855 -32.908 1.00 97.12 397 ALA A CA 1
ATOM 2982 C C . ALA A 1 397 ? 27.899 7.958 -33.857 1.00 97.12 397 ALA A C 1
ATOM 2984 O O . ALA A 1 397 ? 28.645 8.415 -34.727 1.00 97.12 397 ALA A O 1
ATOM 2985 N N . MET A 1 398 ? 26.656 8.403 -33.652 1.00 97.69 398 MET A N 1
ATOM 2986 C CA . MET A 1 398 ? 25.988 9.429 -34.465 1.00 97.69 398 MET A CA 1
ATOM 2987 C C . MET A 1 398 ? 25.855 9.064 -35.958 1.00 97.69 398 MET A C 1
ATOM 2989 O O . MET A 1 398 ? 25.803 9.955 -36.810 1.00 97.69 398 MET A O 1
ATOM 2993 N N . SER A 1 399 ? 25.820 7.773 -36.303 1.00 98.56 399 SER A N 1
ATOM 2994 C CA . SER A 1 399 ? 25.656 7.340 -37.697 1.00 98.56 399 SER A CA 1
ATOM 2995 C C . SER A 1 399 ? 24.197 7.026 -38.035 1.00 98.56 399 SER A C 1
ATOM 2997 O O . SER A 1 399 ? 23.418 6.615 -37.179 1.00 98.56 399 SER A O 1
ATOM 2999 N N . PHE A 1 400 ? 23.827 7.180 -39.305 1.00 98.50 400 PHE A N 1
ATOM 3000 C CA . PHE A 1 400 ? 22.493 6.848 -39.817 1.00 98.50 400 PHE A CA 1
ATOM 3001 C C . PHE A 1 400 ? 22.595 5.735 -40.862 1.00 98.50 400 PHE A C 1
ATOM 3003 O O . PHE A 1 400 ? 23.072 5.972 -41.972 1.00 98.50 400 PHE A O 1
ATOM 3010 N N . VAL A 1 401 ? 22.153 4.521 -40.540 1.00 98.62 401 VAL A N 1
ATOM 3011 C CA . VAL A 1 401 ? 22.102 3.403 -41.489 1.00 98.62 401 VAL A CA 1
ATOM 3012 C C . VAL A 1 401 ? 20.740 3.406 -42.175 1.00 98.62 401 VAL A C 1
ATOM 3014 O O . VAL A 1 401 ? 19.703 3.236 -41.539 1.00 98.62 401 VAL A O 1
ATOM 3017 N N . LYS A 1 402 ? 20.754 3.627 -43.492 1.00 97.94 402 LYS A N 1
ATOM 3018 C CA . LYS A 1 402 ? 19.543 3.726 -44.316 1.00 97.94 402 LYS A CA 1
ATOM 3019 C C . LYS A 1 402 ? 18.770 2.403 -44.381 1.00 97.94 402 LYS A C 1
ATOM 3021 O O . LYS A 1 402 ? 19.361 1.331 -44.265 1.00 97.94 402 LYS A O 1
ATOM 3026 N N . ALA A 1 403 ? 17.476 2.507 -44.677 1.00 96.69 403 ALA A N 1
ATOM 3027 C CA . ALA A 1 403 ? 16.604 1.353 -44.865 1.00 96.69 403 ALA A CA 1
ATOM 3028 C C . ALA A 1 403 ? 17.139 0.408 -45.957 1.00 96.69 403 ALA A C 1
ATOM 3030 O O . ALA A 1 403 ? 17.703 0.857 -46.963 1.00 96.69 403 ALA A O 1
ATOM 3031 N N . GLY A 1 404 ? 16.981 -0.897 -45.737 1.00 96.12 404 GLY A N 1
ATOM 3032 C CA . GLY A 1 404 ? 17.398 -1.959 -46.653 1.00 96.12 404 GLY A CA 1
ATOM 3033 C C . GLY A 1 404 ? 18.911 -2.124 -46.825 1.00 96.12 404 GLY A C 1
ATOM 3034 O O . GLY A 1 404 ? 19.338 -2.866 -47.709 1.00 96.12 404 GLY A O 1
ATOM 3035 N N . PHE A 1 405 ? 19.744 -1.434 -46.037 1.00 98.12 405 PHE A N 1
ATOM 3036 C CA . PHE A 1 405 ? 21.197 -1.613 -46.085 1.00 98.12 405 PHE A CA 1
ATOM 3037 C C . PHE A 1 405 ? 21.580 -3.071 -45.793 1.00 98.12 405 PHE A C 1
ATOM 3039 O O . PHE A 1 405 ? 21.132 -3.629 -44.802 1.00 98.12 405 PHE A O 1
ATOM 3046 N N . GLN A 1 406 ? 22.432 -3.669 -46.625 1.00 98.19 406 GLN A N 1
ATOM 3047 C CA . GLN A 1 406 ? 22.943 -5.027 -46.424 1.00 98.19 406 GLN A CA 1
ATOM 3048 C C . GLN A 1 406 ? 24.437 -4.945 -46.114 1.00 98.19 406 GLN A C 1
ATOM 3050 O O . GLN A 1 406 ? 25.233 -4.578 -46.982 1.00 98.19 406 GLN A O 1
ATOM 3055 N N . GLY A 1 407 ? 24.792 -5.195 -44.855 1.00 96.25 407 GLY A N 1
ATOM 3056 C CA . GLY A 1 407 ? 26.165 -5.176 -44.371 1.00 96.25 407 GLY A CA 1
ATOM 3057 C C . GLY A 1 407 ? 26.800 -6.559 -44.390 1.00 96.25 407 GLY A C 1
ATOM 3058 O O . GLY A 1 407 ? 26.188 -7.537 -43.971 1.00 96.25 407 GLY A O 1
ATOM 3059 N N . GLU A 1 408 ? 28.061 -6.613 -44.807 1.00 98.00 408 GLU A N 1
ATOM 3060 C CA . GLU A 1 408 ? 28.895 -7.810 -44.668 1.00 98.00 408 GLU A CA 1
ATOM 3061 C C . GLU A 1 408 ? 29.517 -7.866 -43.270 1.00 98.00 408 GLU A C 1
ATOM 3063 O O . GLU A 1 408 ? 29.553 -6.865 -42.548 1.00 98.00 408 GLU A O 1
ATOM 3068 N N . ALA A 1 409 ? 30.056 -9.026 -42.897 1.00 98.00 409 ALA A N 1
ATOM 3069 C CA . ALA A 1 409 ? 30.779 -9.170 -41.641 1.00 98.00 409 ALA A CA 1
ATOM 3070 C C . ALA A 1 409 ? 31.984 -8.212 -41.553 1.00 98.00 409 ALA A C 1
ATOM 3072 O O . ALA A 1 409 ? 32.634 -7.879 -42.552 1.00 98.00 409 ALA A O 1
ATOM 3073 N N . ARG A 1 410 ? 32.301 -7.812 -40.318 1.00 97.69 410 ARG A N 1
ATOM 3074 C CA . ARG A 1 410 ? 33.486 -7.032 -39.939 1.00 97.69 410 ARG A CA 1
ATOM 3075 C C . ARG A 1 410 ? 33.584 -5.667 -40.627 1.00 97.69 410 ARG A C 1
ATOM 3077 O O . ARG A 1 410 ? 34.681 -5.191 -40.905 1.00 97.69 410 ARG A O 1
ATOM 3084 N N . GLN A 1 411 ? 32.473 -4.976 -40.873 1.00 98.44 411 GLN A N 1
ATOM 3085 C CA . GLN A 1 411 ? 32.487 -3.633 -41.467 1.00 98.44 411 GLN A CA 1
ATOM 3086 C C . GLN A 1 411 ? 32.474 -2.520 -40.410 1.00 98.44 411 GLN A C 1
ATOM 3088 O O . GLN A 1 411 ? 31.689 -2.543 -39.467 1.00 98.44 411 GLN A O 1
ATOM 3093 N N . LEU A 1 412 ? 33.323 -1.501 -40.584 1.00 98.31 412 LEU A N 1
ATOM 3094 C CA . LEU A 1 412 ? 33.236 -0.242 -39.842 1.00 98.31 412 LEU A CA 1
ATOM 3095 C C . LEU A 1 412 ? 32.392 0.753 -40.647 1.00 98.31 412 LEU A C 1
ATOM 3097 O O . LEU A 1 412 ? 32.833 1.242 -41.690 1.00 98.31 412 LEU A O 1
ATOM 3101 N N . LEU A 1 413 ? 31.194 1.056 -40.155 1.00 98.44 413 LEU A N 1
ATOM 3102 C CA . LEU A 1 413 ? 30.226 1.961 -40.770 1.00 98.44 413 LEU A CA 1
ATOM 3103 C C . LEU A 1 413 ? 30.291 3.341 -40.111 1.00 98.44 413 LEU A C 1
ATOM 3105 O O . LEU A 1 413 ? 30.251 3.443 -38.886 1.00 98.44 413 LEU A O 1
ATOM 3109 N N . VAL A 1 414 ? 30.381 4.407 -40.911 1.00 97.88 414 VAL A N 1
ATOM 3110 C CA . VAL A 1 414 ? 30.490 5.787 -40.404 1.00 97.88 414 VAL A CA 1
ATOM 3111 C C . VAL A 1 414 ? 29.639 6.770 -41.203 1.00 97.88 414 VAL A C 1
ATOM 3113 O O . VAL A 1 414 ? 29.583 6.692 -42.432 1.00 97.88 414 VAL A O 1
ATOM 3116 N N . GLY A 1 415 ? 29.038 7.740 -40.511 1.00 96.81 415 GLY A N 1
ATOM 3117 C CA . GLY A 1 415 ? 28.425 8.929 -41.111 1.00 96.81 415 GLY A CA 1
ATOM 3118 C C . GLY A 1 415 ? 26.904 8.871 -41.259 1.00 96.81 415 GLY A C 1
ATOM 3119 O O . GLY A 1 415 ? 26.240 7.941 -40.806 1.00 96.81 415 GLY A O 1
ATOM 3120 N N . SER A 1 416 ? 26.347 9.900 -41.901 1.00 96.44 416 SER A N 1
ATOM 3121 C CA . SER A 1 416 ? 24.913 10.040 -42.167 1.00 96.44 416 SER A CA 1
ATOM 3122 C C . SER A 1 416 ? 24.689 10.495 -43.621 1.00 96.44 416 SER A C 1
ATOM 3124 O O . SER A 1 416 ? 24.967 11.653 -43.937 1.00 96.44 416 SER A O 1
ATOM 3126 N N . PRO A 1 417 ? 24.252 9.605 -44.536 1.00 96.00 417 PRO A N 1
ATOM 3127 C CA . PRO A 1 417 ? 24.072 8.168 -44.335 1.00 96.00 417 PRO A CA 1
ATOM 3128 C C . PRO A 1 417 ? 25.408 7.431 -44.167 1.00 96.00 417 PRO A C 1
ATOM 3130 O O . PRO A 1 417 ? 26.423 7.806 -44.759 1.00 96.00 417 PRO A O 1
ATOM 3133 N N . ALA A 1 418 ? 25.390 6.365 -43.375 1.00 97.69 418 ALA A N 1
ATOM 3134 C CA . ALA A 1 418 ? 26.553 5.570 -43.032 1.00 97.69 418 ALA A CA 1
ATOM 3135 C C . ALA A 1 418 ? 27.113 4.844 -44.259 1.00 97.69 418 ALA A C 1
ATOM 3137 O O . ALA A 1 418 ? 26.369 4.309 -45.087 1.00 97.69 418 ALA A O 1
ATOM 3138 N N . ARG A 1 419 ? 28.442 4.811 -44.371 1.00 97.50 419 ARG A N 1
ATOM 3139 C CA . ARG A 1 419 ? 29.170 4.071 -45.407 1.00 97.50 419 ARG A CA 1
ATOM 3140 C C . ARG A 1 419 ? 30.244 3.203 -44.777 1.00 97.50 419 ARG A C 1
ATOM 3142 O O . ARG A 1 419 ? 30.773 3.539 -43.719 1.00 97.50 419 ARG A O 1
ATOM 3149 N N . VAL A 1 420 ? 30.591 2.120 -45.465 1.00 98.19 420 VAL A N 1
ATOM 3150 C CA . VAL A 1 420 ? 31.735 1.279 -45.102 1.00 98.19 420 VAL A CA 1
ATOM 3151 C C . VAL A 1 420 ? 33.009 2.103 -45.264 1.00 98.19 420 VAL A C 1
ATOM 3153 O O . VAL A 1 420 ? 33.336 2.532 -46.369 1.00 98.19 420 VAL A O 1
ATOM 3156 N N . LEU A 1 421 ? 33.713 2.338 -44.160 1.00 97.56 421 LEU A N 1
ATOM 3157 C CA . LEU A 1 421 ? 35.009 3.010 -44.156 1.00 97.56 421 LEU A CA 1
ATOM 3158 C C . LEU A 1 421 ? 36.139 2.011 -44.404 1.00 97.56 421 LEU A C 1
ATOM 3160 O O . LEU A 1 421 ? 37.022 2.251 -45.222 1.00 97.56 421 LEU A O 1
ATOM 3164 N N . ARG A 1 422 ? 36.123 0.907 -43.652 1.00 97.75 422 ARG A N 1
ATOM 3165 C CA . ARG A 1 422 ? 37.114 -0.173 -43.702 1.00 97.75 422 ARG A CA 1
ATOM 3166 C C . ARG A 1 422 ? 36.606 -1.403 -42.951 1.00 97.75 422 ARG A C 1
ATOM 3168 O O . ARG A 1 422 ? 35.516 -1.385 -42.387 1.00 97.75 422 ARG A O 1
ATOM 3175 N N . GLN A 1 423 ? 37.432 -2.440 -42.911 1.00 97.69 423 GLN A N 1
ATOM 3176 C CA . GLN A 1 423 ? 37.228 -3.606 -42.059 1.00 97.69 423 GLN A CA 1
ATOM 3177 C C . GLN A 1 423 ? 37.527 -3.286 -40.582 1.00 97.69 423 GLN A C 1
ATOM 3179 O O . GLN A 1 423 ? 38.415 -2.476 -40.281 1.00 97.69 423 GLN A O 1
ATOM 3184 N N . VAL A 1 424 ? 36.782 -3.912 -39.672 1.00 96.88 424 VAL A N 1
ATOM 3185 C CA . VAL A 1 424 ? 36.998 -3.889 -38.220 1.00 96.88 424 VAL A CA 1
ATOM 3186 C C . VAL A 1 424 ? 38.224 -4.735 -37.907 1.00 96.88 424 VAL A C 1
ATOM 3188 O O . VAL A 1 424 ? 38.329 -5.884 -38.331 1.00 96.88 424 VAL A O 1
ATOM 3191 N N . THR A 1 425 ? 39.171 -4.162 -37.171 1.00 96.50 425 THR A N 1
ATOM 3192 C CA . THR A 1 425 ? 40.406 -4.867 -36.806 1.00 96.50 425 THR A CA 1
ATOM 3193 C C . THR A 1 425 ? 40.169 -5.859 -35.664 1.00 96.50 425 THR A C 1
ATOM 3195 O O . THR A 1 425 ? 39.250 -5.685 -34.862 1.00 96.50 425 THR A O 1
ATOM 3198 N N . ASP A 1 426 ? 41.031 -6.875 -35.530 1.00 95.19 426 ASP A N 1
ATOM 3199 C CA . ASP A 1 426 ? 40.981 -7.816 -34.397 1.00 95.19 426 ASP A CA 1
ATOM 3200 C C . ASP A 1 426 ? 41.096 -7.096 -33.047 1.00 95.19 426 ASP A C 1
ATOM 3202 O O . ASP A 1 426 ? 40.427 -7.462 -32.082 1.00 95.19 426 ASP A O 1
ATOM 3206 N N . GLN A 1 427 ? 41.899 -6.029 -32.991 1.00 92.62 427 GLN A N 1
ATOM 3207 C CA . GLN A 1 427 ? 42.064 -5.222 -31.785 1.00 92.62 427 GLN A CA 1
ATOM 3208 C C . GLN A 1 427 ? 40.770 -4.487 -31.408 1.00 92.62 427 GLN A C 1
ATOM 3210 O O . GLN A 1 427 ? 40.371 -4.500 -30.245 1.00 92.62 427 GLN A O 1
ATOM 3215 N N . GLU A 1 428 ? 40.086 -3.866 -32.374 1.00 93.06 428 GLU A N 1
ATOM 3216 C CA . GLU A 1 428 ? 38.795 -3.204 -32.131 1.00 93.06 428 GLU A CA 1
ATOM 3217 C C . GLU A 1 428 ? 37.730 -4.200 -31.674 1.00 93.06 428 GLU A C 1
ATOM 3219 O O . GLU A 1 428 ? 36.978 -3.919 -30.739 1.00 93.06 428 GLU A O 1
ATOM 3224 N N . LEU A 1 429 ? 37.706 -5.382 -32.289 1.00 93.25 429 LEU A N 1
ATOM 3225 C CA . LEU A 1 429 ? 36.787 -6.448 -31.919 1.00 93.25 429 LEU A CA 1
ATOM 3226 C C . LEU A 1 429 ? 37.079 -6.997 -30.515 1.00 93.25 429 LEU A C 1
ATOM 3228 O O . LEU A 1 429 ? 36.155 -7.214 -29.733 1.00 93.25 429 LEU A O 1
ATOM 3232 N N . HIS A 1 430 ? 38.355 -7.169 -30.161 1.00 92.31 430 HIS A N 1
ATOM 3233 C CA . HIS A 1 430 ? 38.770 -7.559 -28.816 1.00 92.31 430 HIS A CA 1
ATOM 3234 C C . HIS A 1 430 ? 38.261 -6.560 -27.768 1.00 92.31 430 HIS A C 1
ATOM 3236 O O . HIS A 1 430 ? 37.596 -6.955 -26.808 1.00 92.31 430 HIS A O 1
ATOM 3242 N N . TRP A 1 431 ? 38.470 -5.259 -27.990 1.00 90.94 431 TRP A N 1
ATOM 3243 C CA . TRP A 1 431 ? 37.964 -4.218 -27.091 1.00 90.94 431 TRP A CA 1
ATOM 3244 C C . TRP A 1 431 ? 36.438 -4.185 -27.014 1.00 90.94 431 TRP A C 1
ATOM 3246 O O . TRP A 1 431 ? 35.876 -4.002 -25.933 1.00 90.94 431 TRP A O 1
ATOM 3256 N N . LYS A 1 432 ? 35.747 -4.399 -28.137 1.00 93.44 432 LYS A N 1
ATOM 3257 C CA . LYS A 1 432 ? 34.286 -4.523 -28.170 1.00 93.44 432 LYS A CA 1
ATOM 3258 C C . LYS A 1 432 ? 33.804 -5.701 -27.321 1.00 93.44 432 LYS A C 1
ATOM 3260 O O . LYS A 1 432 ? 32.821 -5.561 -26.591 1.00 93.44 432 LYS A O 1
ATOM 3265 N N . ARG A 1 433 ? 34.471 -6.856 -27.398 1.00 93.88 433 ARG A N 1
ATOM 3266 C CA . ARG A 1 433 ? 34.120 -8.052 -26.614 1.00 93.88 433 ARG A CA 1
ATOM 3267 C C . ARG A 1 433 ? 34.299 -7.809 -25.120 1.00 93.88 433 ARG A C 1
ATOM 3269 O O . ARG A 1 433 ? 33.387 -8.121 -24.361 1.00 93.88 433 ARG A O 1
ATOM 3276 N N . LEU A 1 434 ? 35.392 -7.161 -24.710 1.00 92.81 434 LEU A N 1
ATOM 3277 C CA . LEU A 1 434 ? 35.587 -6.755 -23.312 1.00 92.81 434 LEU A CA 1
ATOM 3278 C C . LEU A 1 434 ? 34.502 -5.772 -22.841 1.00 92.81 434 LEU A C 1
ATOM 3280 O O . LEU A 1 434 ? 33.899 -5.988 -21.796 1.00 92.81 434 LEU A O 1
ATOM 3284 N N . ASN A 1 435 ? 34.160 -4.762 -23.649 1.00 92.12 435 ASN A N 1
ATOM 3285 C CA . ASN A 1 435 ? 33.045 -3.854 -23.341 1.00 92.12 435 ASN A CA 1
ATOM 3286 C C . ASN A 1 435 ? 31.703 -4.588 -23.216 1.00 92.12 435 ASN A C 1
ATOM 3288 O O . ASN A 1 435 ? 30.888 -4.260 -22.363 1.00 92.12 435 ASN A O 1
ATOM 3292 N N . THR A 1 436 ? 31.449 -5.580 -24.068 1.00 94.44 436 THR A N 1
ATOM 3293 C CA . THR A 1 436 ? 30.222 -6.388 -23.993 1.00 94.44 436 THR A CA 1
ATOM 3294 C C . THR A 1 436 ? 30.203 -7.216 -22.709 1.00 94.44 436 THR A C 1
ATOM 3296 O O . THR A 1 436 ? 29.182 -7.267 -22.027 1.00 94.44 436 THR A O 1
ATOM 3299 N N . LYS A 1 437 ? 31.352 -7.784 -22.327 1.00 93.50 437 LYS A N 1
ATOM 3300 C CA . LYS A 1 437 ? 31.516 -8.529 -21.080 1.00 93.50 437 LYS A CA 1
ATOM 3301 C C . LYS A 1 437 ? 31.252 -7.665 -19.841 1.00 93.50 437 LYS A C 1
ATOM 3303 O O . LYS A 1 437 ? 30.567 -8.132 -18.937 1.00 93.50 437 LYS A O 1
ATOM 3308 N N . GLU A 1 438 ? 31.675 -6.398 -19.831 1.00 94.00 438 GLU A N 1
ATOM 3309 C CA . GLU A 1 438 ? 31.330 -5.464 -18.744 1.00 94.00 438 GLU A CA 1
ATOM 3310 C C . GLU A 1 438 ? 29.819 -5.325 -18.548 1.00 94.00 438 GLU A C 1
ATOM 3312 O O . GLU A 1 438 ? 29.353 -5.302 -17.413 1.00 94.00 438 GLU A O 1
ATOM 3317 N N . TYR A 1 439 ? 29.036 -5.263 -19.630 1.00 96.19 439 TYR A N 1
ATOM 3318 C CA . TYR A 1 439 ? 27.576 -5.164 -19.534 1.00 96.19 439 TYR A CA 1
ATOM 3319 C C . TYR A 1 439 ? 26.917 -6.471 -19.090 1.00 96.19 439 TYR A C 1
ATOM 3321 O O . TYR A 1 439 ? 25.942 -6.439 -18.341 1.00 96.19 439 TYR A O 1
ATOM 3329 N N . GLN A 1 440 ? 27.471 -7.616 -19.483 1.00 93.75 440 GLN A N 1
ATOM 3330 C CA . GLN A 1 440 ? 27.023 -8.921 -18.988 1.00 93.75 440 GLN A CA 1
ATOM 3331 C C . GLN A 1 440 ? 27.266 -9.044 -17.477 1.00 93.75 440 GLN A C 1
ATOM 3333 O O . GLN A 1 440 ? 26.380 -9.453 -16.726 1.00 93.75 440 GLN A O 1
ATOM 3338 N N . ASP A 1 441 ? 28.437 -8.617 -17.004 1.00 91.94 441 ASP A N 1
ATOM 3339 C CA . ASP A 1 441 ? 28.752 -8.599 -15.575 1.00 91.94 441 ASP A CA 1
ATOM 3340 C C . ASP A 1 441 ? 27.956 -7.521 -14.828 1.00 91.94 441 ASP A C 1
ATOM 3342 O O . ASP A 1 441 ? 27.544 -7.725 -13.682 1.00 91.94 441 ASP A O 1
ATOM 3346 N N . LEU A 1 442 ? 27.663 -6.392 -15.478 1.00 93.31 442 LEU A N 1
ATOM 3347 C CA . LEU A 1 442 ? 26.779 -5.361 -14.945 1.00 93.31 442 LEU A CA 1
ATOM 3348 C C . LEU A 1 442 ? 25.348 -5.876 -14.778 1.00 93.31 442 LEU A C 1
ATOM 3350 O O . LEU A 1 442 ? 24.747 -5.593 -13.746 1.00 93.31 442 LEU A O 1
ATOM 3354 N N . ALA A 1 443 ? 24.817 -6.671 -15.714 1.00 91.19 443 ALA A N 1
ATOM 3355 C CA . ALA A 1 443 ? 23.500 -7.293 -15.573 1.00 91.19 443 ALA A CA 1
ATOM 3356 C C . ALA A 1 443 ? 23.417 -8.140 -14.294 1.00 91.19 443 ALA A C 1
ATOM 3358 O O . ALA A 1 443 ? 22.475 -8.000 -13.511 1.00 91.19 443 ALA A O 1
ATOM 3359 N N . ILE A 1 444 ? 24.445 -8.951 -14.024 1.00 88.88 444 ILE A N 1
ATOM 3360 C CA . ILE A 1 444 ? 24.542 -9.749 -12.794 1.00 88.88 444 ILE A CA 1
ATOM 3361 C C . ILE A 1 444 ? 24.606 -8.831 -11.567 1.00 88.88 444 ILE A C 1
ATOM 3363 O O . ILE A 1 444 ? 23.808 -8.972 -10.638 1.00 88.88 444 ILE A O 1
ATOM 3367 N N . ARG A 1 445 ? 25.512 -7.846 -11.572 1.00 90.69 445 ARG A N 1
ATOM 3368 C CA . ARG A 1 445 ? 25.706 -6.913 -10.450 1.00 90.69 445 ARG A CA 1
ATOM 3369 C C . ARG A 1 445 ? 24.447 -6.111 -10.138 1.00 90.69 445 ARG A C 1
ATOM 3371 O O . ARG A 1 445 ? 24.127 -5.931 -8.964 1.00 90.69 445 ARG A O 1
ATOM 3378 N N . CYS A 1 446 ? 23.724 -5.657 -11.158 1.00 90.25 446 CYS A N 1
ATOM 3379 C CA . CYS A 1 446 ? 22.477 -4.924 -11.001 1.00 90.25 446 CYS A CA 1
ATOM 3380 C C . CYS A 1 446 ? 21.369 -5.812 -10.426 1.00 90.25 446 CYS A C 1
ATOM 3382 O O . CYS A 1 446 ? 20.714 -5.385 -9.481 1.00 90.25 446 CYS A O 1
ATOM 3384 N N . ARG A 1 447 ? 21.216 -7.063 -10.888 1.00 85.56 447 ARG A N 1
ATOM 3385 C CA . ARG A 1 447 ? 20.264 -8.022 -10.289 1.00 85.56 447 ARG A CA 1
ATOM 3386 C C . ARG A 1 447 ? 20.521 -8.255 -8.800 1.00 85.56 447 ARG A C 1
ATOM 3388 O O . ARG A 1 447 ? 19.576 -8.431 -8.040 1.00 85.56 447 ARG A O 1
ATOM 3395 N N . THR A 1 448 ? 21.788 -8.274 -8.384 1.00 83.31 448 THR A N 1
ATOM 3396 C CA . THR A 1 448 ? 22.161 -8.579 -6.992 1.00 83.31 448 THR A CA 1
ATOM 3397 C C . THR A 1 448 ? 22.271 -7.361 -6.079 1.00 83.31 448 THR A C 1
ATOM 3399 O O . THR A 1 448 ? 22.144 -7.507 -4.867 1.00 83.31 448 THR A O 1
ATOM 3402 N N . GLY A 1 449 ? 22.573 -6.182 -6.626 1.00 82.31 449 GLY A N 1
ATOM 3403 C CA . GLY A 1 449 ? 23.038 -5.037 -5.838 1.00 82.31 449 GLY A CA 1
ATOM 3404 C C . GLY A 1 449 ? 22.378 -3.700 -6.161 1.00 82.31 449 GLY A C 1
ATOM 3405 O O . GLY A 1 449 ? 22.567 -2.752 -5.399 1.00 82.31 449 GLY A O 1
ATOM 3406 N N . LEU A 1 450 ? 21.611 -3.586 -7.253 1.00 86.00 450 LEU A N 1
ATOM 3407 C CA . LEU A 1 450 ? 20.871 -2.359 -7.534 1.00 86.00 450 LEU A CA 1
ATOM 3408 C C . LEU A 1 450 ? 19.622 -2.306 -6.651 1.00 86.00 450 LEU A C 1
ATOM 3410 O O . LEU A 1 450 ? 18.802 -3.219 -6.657 1.00 86.00 450 LEU A O 1
ATOM 3414 N N . SER A 1 451 ? 19.470 -1.217 -5.907 1.00 84.81 451 SER A N 1
ATOM 3415 C CA . SER A 1 451 ? 18.279 -0.945 -5.104 1.00 84.81 451 SER A CA 1
ATOM 3416 C C . SER A 1 451 ? 17.942 0.538 -5.164 1.00 84.81 451 SER A C 1
ATOM 3418 O O . SER A 1 451 ? 18.830 1.389 -5.251 1.00 84.81 451 SER A O 1
ATOM 3420 N N . GLU A 1 452 ? 16.648 0.848 -5.146 1.00 80.88 452 GLU A N 1
ATOM 3421 C CA . GLU A 1 452 ? 16.176 2.223 -5.031 1.00 80.88 452 GLU A CA 1
ATOM 3422 C C . GLU A 1 452 ? 16.613 2.809 -3.681 1.00 80.88 452 GLU A C 1
ATOM 3424 O O . GLU A 1 452 ? 16.485 2.169 -2.634 1.00 80.88 452 GLU A O 1
ATOM 3429 N N . THR A 1 453 ? 17.141 4.031 -3.694 1.00 84.31 453 THR A N 1
ATOM 3430 C CA . THR A 1 453 ? 17.656 4.685 -2.490 1.00 84.31 453 THR A CA 1
ATOM 3431 C C . THR A 1 453 ? 17.339 6.173 -2.487 1.00 84.31 453 THR A C 1
ATOM 3433 O O . THR A 1 453 ? 17.124 6.787 -3.532 1.00 84.31 453 THR A O 1
ATOM 3436 N N . LYS A 1 454 ? 17.332 6.773 -1.294 1.00 87.44 454 LYS A N 1
ATOM 3437 C CA . LYS A 1 454 ? 17.291 8.230 -1.161 1.00 87.44 454 LYS A CA 1
ATOM 3438 C C . LYS A 1 454 ? 18.685 8.796 -1.443 1.00 87.44 454 LYS A C 1
ATOM 3440 O O . LYS A 1 454 ? 19.676 8.187 -1.033 1.00 87.44 454 LYS A O 1
ATOM 3445 N N . PRO A 1 455 ? 18.789 9.960 -2.099 1.00 86.50 455 PRO A N 1
ATOM 3446 C CA . PRO A 1 455 ? 20.081 10.601 -2.287 1.00 86.50 455 PRO A CA 1
ATOM 3447 C C . PRO A 1 455 ? 20.695 10.960 -0.927 1.00 86.50 455 PRO A C 1
ATOM 3449 O O . PRO A 1 455 ? 20.005 11.454 -0.034 1.00 86.50 455 PRO A O 1
ATOM 3452 N N . LEU A 1 456 ? 22.000 10.727 -0.778 1.00 85.06 456 LEU A N 1
ATOM 3453 C CA . LEU A 1 456 ? 22.763 11.261 0.349 1.00 85.06 456 LEU A CA 1
ATOM 3454 C C . LEU A 1 456 ? 22.838 12.786 0.223 1.00 85.06 456 LEU A C 1
ATOM 3456 O O . LEU A 1 456 ? 23.067 13.311 -0.866 1.00 85.06 456 LEU A O 1
ATOM 3460 N N . THR A 1 457 ? 22.679 13.498 1.336 1.00 92.56 457 THR A N 1
ATOM 3461 C CA . THR A 1 457 ? 22.750 14.969 1.377 1.00 92.56 457 THR A CA 1
ATOM 3462 C C . THR A 1 457 ? 24.183 15.501 1.456 1.00 92.56 457 THR A C 1
ATOM 3464 O O . THR A 1 457 ? 24.403 16.694 1.269 1.00 92.56 457 THR A O 1
ATOM 3467 N N . GLN A 1 458 ? 25.162 14.626 1.701 1.00 90.19 458 GLN A N 1
ATOM 3468 C CA . GLN A 1 458 ? 26.588 14.944 1.762 1.00 90.19 458 GLN A CA 1
ATOM 3469 C C . GLN A 1 458 ? 27.436 13.779 1.236 1.00 90.19 458 GLN A C 1
ATOM 3471 O O . GLN A 1 458 ? 26.982 12.634 1.190 1.00 90.19 458 GLN A O 1
ATOM 3476 N N . VAL A 1 459 ? 28.670 14.071 0.823 1.00 86.75 459 VAL A N 1
ATOM 3477 C CA . VAL A 1 459 ? 29.620 13.054 0.353 1.00 86.75 459 VAL A CA 1
ATOM 3478 C C . VAL A 1 459 ? 30.209 12.313 1.551 1.00 86.75 459 VAL A C 1
ATOM 3480 O O . VAL A 1 459 ? 30.645 12.934 2.514 1.00 86.75 459 VAL A O 1
ATOM 3483 N N . GLU A 1 460 ? 30.247 10.986 1.481 1.00 93.38 460 GLU A N 1
ATOM 3484 C CA . GLU A 1 460 ? 30.906 10.155 2.489 1.00 93.38 460 GLU A CA 1
ATOM 3485 C C . GLU A 1 460 ? 32.431 10.299 2.396 1.00 93.38 460 GLU A C 1
ATOM 3487 O O . GLU A 1 460 ? 33.001 10.206 1.307 1.00 93.38 460 GLU A O 1
ATOM 3492 N N . GLU A 1 461 ? 33.097 10.466 3.539 1.00 86.31 461 GLU A N 1
ATOM 3493 C CA . GLU A 1 461 ? 34.555 10.645 3.635 1.00 86.31 461 GLU A CA 1
ATOM 3494 C C . GLU A 1 461 ? 35.341 9.493 2.978 1.00 86.31 461 GLU A C 1
ATOM 3496 O O . GLU A 1 461 ? 36.357 9.720 2.327 1.00 86.31 461 GLU A O 1
ATOM 3501 N N . ASN A 1 462 ? 34.816 8.265 3.054 1.00 89.12 462 ASN A N 1
ATOM 3502 C CA . ASN A 1 462 ? 35.434 7.053 2.507 1.00 89.12 462 ASN A CA 1
ATOM 3503 C C . ASN A 1 462 ? 34.596 6.411 1.388 1.00 89.12 462 ASN A C 1
ATOM 3505 O O . ASN A 1 462 ? 34.450 5.188 1.330 1.00 89.12 462 ASN A O 1
ATOM 3509 N N . ARG A 1 463 ? 34.010 7.226 0.500 1.00 86.62 463 ARG A N 1
ATOM 3510 C CA . ARG A 1 463 ? 33.138 6.728 -0.574 1.00 86.62 463 ARG A CA 1
ATOM 3511 C C . ARG A 1 463 ? 33.879 5.748 -1.507 1.00 86.62 463 ARG A C 1
ATOM 3513 O O . ARG A 1 463 ? 34.875 6.133 -2.130 1.00 86.62 463 ARG A O 1
ATOM 3520 N N . PRO A 1 464 ? 33.387 4.508 -1.685 1.00 87.94 464 PRO A N 1
ATOM 3521 C CA . PRO A 1 464 ? 34.054 3.514 -2.519 1.00 87.94 464 PRO A CA 1
ATOM 3522 C C . PRO A 1 464 ? 34.004 3.880 -4.011 1.00 87.94 464 PRO A C 1
ATOM 3524 O O . PRO A 1 464 ? 33.043 4.477 -4.502 1.00 87.94 464 PRO A O 1
ATOM 3527 N N . ARG A 1 465 ? 35.039 3.478 -4.760 1.00 87.88 465 ARG A N 1
ATOM 3528 C CA . ARG A 1 465 ? 35.087 3.562 -6.229 1.00 87.88 465 ARG A CA 1
ATOM 3529 C C . ARG A 1 465 ? 34.819 2.186 -6.826 1.00 87.88 465 ARG A C 1
ATOM 3531 O O . ARG A 1 465 ? 35.494 1.219 -6.476 1.00 87.88 465 ARG A O 1
ATOM 3538 N N . LEU A 1 466 ? 33.864 2.107 -7.747 1.00 84.88 466 LEU A N 1
ATOM 3539 C CA . LEU A 1 466 ? 33.618 0.888 -8.511 1.00 84.88 466 LEU A CA 1
ATOM 3540 C C . LEU A 1 466 ? 34.742 0.686 -9.532 1.00 84.88 466 LEU A C 1
ATOM 3542 O O . LEU A 1 466 ? 35.202 1.646 -10.150 1.00 84.88 466 LEU A O 1
ATOM 3546 N N . LYS A 1 467 ? 35.173 -0.563 -9.702 1.00 83.75 467 LYS A N 1
ATOM 3547 C CA . LYS A 1 467 ? 36.122 -0.975 -10.741 1.00 83.75 467 LYS A CA 1
ATOM 3548 C C . LYS A 1 467 ? 35.382 -1.788 -11.805 1.00 83.75 467 LYS A C 1
ATOM 3550 O O . LYS A 1 467 ? 34.381 -2.435 -11.486 1.00 83.75 467 LYS A O 1
ATOM 3555 N N . GLY A 1 468 ? 35.858 -1.709 -13.047 1.00 83.06 468 GLY A N 1
ATOM 3556 C CA . GLY A 1 468 ? 35.428 -2.606 -14.120 1.00 83.06 468 GLY A CA 1
ATOM 3557 C C . GLY A 1 468 ? 35.785 -4.058 -13.805 1.00 83.06 468 GLY A C 1
ATOM 3558 O O . GLY A 1 468 ? 36.567 -4.337 -12.892 1.00 83.06 468 GLY A O 1
ATOM 3559 N N . THR A 1 469 ? 35.173 -4.969 -14.543 1.00 85.94 469 THR A N 1
ATOM 3560 C CA . THR A 1 469 ? 35.381 -6.423 -14.445 1.00 85.94 469 THR A CA 1
ATOM 3561 C C . THR A 1 469 ? 36.381 -6.954 -15.474 1.00 85.94 469 THR A C 1
ATOM 3563 O O . THR A 1 469 ? 36.829 -8.095 -15.380 1.00 85.94 469 THR A O 1
ATOM 3566 N N . THR A 1 470 ? 36.779 -6.105 -16.415 1.00 89.00 470 THR A N 1
ATOM 3567 C CA . THR A 1 470 ? 37.704 -6.358 -17.513 1.00 89.00 470 THR A CA 1
ATOM 3568 C C . THR A 1 470 ? 38.763 -5.255 -17.590 1.00 89.00 470 THR A C 1
ATOM 3570 O O . THR A 1 470 ? 38.652 -4.204 -16.955 1.00 89.00 470 THR A O 1
ATOM 3573 N N . ASP A 1 471 ? 39.780 -5.467 -18.426 1.00 85.12 471 ASP A N 1
ATOM 3574 C CA . ASP A 1 471 ? 40.850 -4.494 -18.677 1.00 85.12 471 ASP A CA 1
ATOM 3575 C C . ASP A 1 471 ? 40.484 -3.428 -19.727 1.00 85.12 471 ASP A C 1
ATOM 3577 O O . ASP A 1 471 ? 41.370 -2.766 -20.278 1.00 85.12 471 ASP A O 1
ATOM 3581 N N . VAL A 1 472 ? 39.196 -3.257 -20.053 1.00 83.12 472 VAL A N 1
ATOM 3582 C CA . VAL A 1 472 ? 38.776 -2.303 -21.083 1.00 83.12 472 VAL A CA 1
ATOM 3583 C C . VAL A 1 472 ? 39.111 -0.861 -20.699 1.00 83.12 472 VAL A C 1
ATOM 3585 O O . VAL A 1 472 ? 38.870 -0.408 -19.580 1.00 83.12 472 VAL A O 1
ATOM 3588 N N . LYS A 1 473 ? 39.682 -0.116 -21.651 1.00 73.69 473 LYS A N 1
ATOM 3589 C CA . LYS A 1 473 ? 40.073 1.291 -21.473 1.00 73.69 473 LYS A CA 1
ATOM 3590 C C . LYS A 1 473 ? 39.317 2.205 -22.438 1.00 73.69 473 LYS A C 1
ATOM 3592 O O . LYS A 1 473 ? 38.961 1.758 -23.525 1.00 73.69 473 LYS A O 1
ATOM 3597 N N . PRO A 1 474 ? 39.095 3.489 -22.107 1.00 67.06 474 PRO A N 1
ATOM 3598 C CA . PRO A 1 474 ? 38.596 4.467 -23.072 1.00 67.06 474 PRO A CA 1
ATOM 3599 C C . PRO A 1 474 ? 39.526 4.563 -24.285 1.00 67.06 474 PRO A C 1
ATOM 3601 O O . PRO A 1 474 ? 40.740 4.474 -24.133 1.00 67.06 474 PRO A O 1
ATOM 3604 N N . LYS A 1 475 ? 38.978 4.814 -25.478 1.00 60.22 475 LYS A N 1
ATOM 3605 C CA . LYS A 1 475 ? 39.746 4.876 -26.738 1.00 60.22 475 LYS A CA 1
ATOM 3606 C C . LYS A 1 475 ? 40.883 5.914 -26.731 1.00 60.22 475 LYS A C 1
ATOM 3608 O O . LYS A 1 475 ? 41.841 5.766 -27.471 1.00 60.22 475 LYS A O 1
ATOM 3613 N N . SER A 1 476 ? 40.801 6.949 -25.891 1.00 49.47 476 SER A N 1
ATOM 3614 C CA . SER A 1 476 ? 41.870 7.943 -25.694 1.00 49.47 476 SER A CA 1
ATOM 3615 C C . SER A 1 476 ? 43.039 7.449 -24.826 1.00 49.47 476 SER A C 1
ATOM 3617 O O . SER A 1 476 ? 44.022 8.165 -24.674 1.00 49.47 476 SER A O 1
ATOM 3619 N N . ALA A 1 477 ? 42.907 6.272 -24.213 1.00 46.03 477 ALA A N 1
ATOM 3620 C CA . ALA A 1 477 ? 43.882 5.639 -23.327 1.00 46.03 477 ALA A CA 1
ATOM 3621 C C . ALA A 1 477 ? 44.367 4.271 -23.859 1.00 46.03 477 ALA A C 1
ATOM 3623 O O . ALA A 1 477 ? 44.998 3.522 -23.105 1.00 46.03 477 ALA A O 1
ATOM 3624 N N . GLN A 1 478 ? 44.021 3.941 -25.111 1.00 50.34 478 GLN A N 1
ATOM 3625 C CA . GLN A 1 478 ? 44.387 2.711 -25.822 1.00 50.34 478 GLN A CA 1
ATOM 3626 C C . GLN A 1 478 ? 45.484 2.962 -26.850 1.00 50.34 478 GLN A C 1
ATOM 3628 O O . GLN A 1 478 ? 45.451 4.040 -27.487 1.00 50.34 478 GLN A O 1
#

Radius of gyration: 31.16 Å; chains: 1; bounding box: 73×56×81 Å

pLDDT: mean 91.29, std 14.01, range [26.06, 98.94]

Sequence (478 aa):
MSESLHLTRNGPILEITLDRPKANAIDAKTSFAMGEAFLNFRDDPELRVAIITGGGEKFFSAGWDLKAAAEGEAPDADFGPGGFAGLTEIFDLDKPVIAAVNGYAFGGGFELALAADFIVCAENASFALPEAKLGIVPDSGGVLRLPKLLPPAIVNEMVMTGRRMSAEEALRWGVVNRVVSQSELMDSARELAQQLVNSAPLAIAALKEIYRATSEMPVEEGYRYIRSGVLKHYPSVLHSEDALEGPQAFAEKRDPVWKAIRQKKRGIYTAIRQKKRGTTMSYYAFEGLIPVVHPDAFVHPSAVLIGDVIVGAGVYIGPLASLRGDYGRLILEAGSNLQDGCIMHGYCDTDTIVHENGHIGHGAILHGCVVGRDALVGMNSVIMDGAVIGEESIVAAMSFVKAGFQGEARQLLVGSPARVLRQVTDQELHWKRLNTKEYQDLAIRCRTGLSETKPLTQVEENRPRLKGTTDVKPKSAQ

Secondary structure (DSSP, 8-state):
--TTEEEEEETTEEEEEE--TTTT-B-HHHHHHHHHHHHHHHH-TT--EEEEEESSSSEEE--B-HHHHHTT--TT----TTSGGGTTT-TT--S-EEEEE-SEEETHHHHHHHHSSEEEEETT-EEE--GGGGT---TTTHHHHGGGTS-HHHHHHHHHH---EEHHHHHHTTS-SEEE-GGGHHHHHHHHHHHHHTS-HHHHHHHHHHHHHHTTS-HHHHHHHHHTT-SSSHHHHHTSHHHHHHHHHHHHTS-----TT--------------------SEE-BTTB--EE-TT-EE-TT-EEEEEEEE-TT-EE-TT-EEEEEEEEEEE-TT-EE-TT-EEE--TT--EEE-TT-EE-TT-EEES-EE-TT-EEPTT-EE-TT-EE-TT-EEPTT-EE-TT-BPPTTEEEEETTEEEEEEPPHHHHHHHHHHHHHHHHHHHHHHHH----PPPSS--TTPPPP--SS----GGG-

Foldseek 3Di:
DDPQWDWDDDFQEIEIEGEDPDASADELVNLAVQLVVLVCLLPPLRHAEYEYAYPDQAYRHQYHDVVVVVVPQDPPHNSHDCPGSNQLRPLLSLGAYEYLTRHEQEQRSLSVRLSGPAYEYEQRHKYAHQCLVVVGASPSCLVPRVVLQDDPVVSCCRRNVRDMDGPVRCVVSVVHDYYDHSVCRVVVVVVVVVVSVLDARLVSSLVSQLCVVPVPPDPVVSVCVLVVPPTDRSVVCCPDPQVVQVVVCVVVVHRGDHDVSDPPCPDDDDDDDDDDDDADQQWEADPNATEAADPQFFADSQHHAYGQEYHEHLEYEEHQEYHYCNAHHEEEYHLEYDYAQEYEEEHHPAYQYQYALEYEEANEYTYREAEAALEYEAHNEYAYHLAYAAHLEYEHHPEYDDHNHYHHHQFYWYHYPTDGPDGHDPVNSVLSSLVSVQSSVVRVCCVVPPDDDDDDPDDDPCDDDDDTPGPRDPPVVD

Organism: NCBI:txid913083